Protein AF-0000000080761961 (afdb_homodimer)

Foldseek 3Di:
DLLLLLVLLLVVCVVPVQEAEEEQPDDVPRNVSNCVVCVVRYYYPHNCLLVVLQVQLVSQVVPHQYEYEDAQCSNAVVNVVSCQVSAQVVQGNYEYEHEAEACLVQQVFDVRGNFARQLSQQVHPPEWEFAAQDSLVSSQVSVCSSPDGGHYYYYAYHPDQDDQDDPVDRDHDDAQDWAWSFAAAQEEEEEEHNLQVVQVVQCVVVVDRYTYIYDRIAAPHDLLRLLVVQQRYQHYEYFYSHEQPRHRLVRSQVSQVVCVVVVSHPDGHHYHYQYQPRDGPGDGDHPVVVCVVSVRDCVPVDD/DLLLLLVLLLVVCVVPVQEAEEEQPDDVPRNVSNCVVCVVRYYYPHNCLLVVLQVQLVSQVVPHQYEYEDAQCSNAVVNVVSCQVSAQVVQGNYEYEHEAEACLVQQVFDVRGNFARQLSQQVHPFEWEFAAQDSLSSSQVSVCSSPDGGHYYYYAYHPDQDDQDDDVDRDHDDAQDWAWSFAAAQEEEEEEHNLQVVQVVQCVVVVDRYTYIYDRIAAPHDLLRLLVVQQRYQYYEYFYSHEQPRHRLVRSQVSQVVCVVVVSHPDGHHYHYQYQPRDGPGDRDHPVVVCVVSVRDCVPVDD

Solvent-accessible surface area (backbone atoms only — not comparable to full-atom values): 29754 Å² total; per-residue (Å²): 33,48,60,41,23,48,53,45,43,43,58,46,39,76,76,34,86,40,49,30,43,35,27,36,68,60,50,85,78,64,46,46,64,41,40,71,76,36,52,92,41,40,46,74,52,35,89,31,41,51,57,39,50,48,52,35,28,54,46,16,74,73,64,25,44,22,34,38,41,39,50,33,39,49,64,38,41,57,15,38,41,44,44,48,55,47,23,31,70,60,48,17,26,30,31,42,35,21,35,22,35,15,40,58,34,17,68,72,23,64,84,38,40,24,36,41,57,61,13,44,48,58,30,39,37,70,52,42,40,35,21,30,45,18,37,65,43,19,37,32,47,35,58,49,56,75,71,52,84,27,25,31,37,37,42,27,38,49,70,80,58,64,73,67,64,72,79,88,47,91,60,85,78,51,84,25,46,70,43,84,67,40,79,53,52,66,34,36,36,41,17,28,20,62,44,33,43,61,52,52,51,51,40,63,74,65,69,55,63,42,16,33,30,34,29,40,31,57,52,81,55,38,64,70,58,50,37,51,51,41,71,69,24,56,29,35,36,27,36,39,64,28,25,44,46,36,17,65,47,35,42,53,52,47,53,52,39,46,37,31,45,70,65,62,30,98,57,77,46,33,42,42,70,38,26,28,80,49,61,81,69,83,66,60,31,53,40,68,55,48,37,56,75,41,54,61,61,68,79,79,60,74,126,32,47,61,42,23,47,54,45,42,43,58,45,39,76,75,34,86,41,47,29,43,35,26,37,68,60,48,84,78,63,46,47,65,42,40,70,75,37,54,91,40,41,46,72,52,35,88,32,39,52,58,40,50,48,51,35,27,52,45,15,73,74,65,25,44,22,34,37,40,38,50,34,41,50,63,38,41,56,16,38,42,47,46,49,54,47,23,33,71,61,49,15,24,31,31,43,35,21,34,22,36,16,40,59,32,17,68,72,23,65,84,38,41,24,39,40,58,61,14,44,49,60,32,40,37,71,53,42,41,34,22,31,44,18,36,63,44,18,38,32,46,36,57,48,54,74,70,51,84,27,25,30,36,38,43,28,37,49,71,79,57,64,74,68,65,72,79,89,49,91,59,86,79,54,85,24,45,70,44,83,68,39,79,54,54,66,35,36,37,40,16,29,20,63,42,36,44,62,51,51,53,51,37,63,73,66,68,54,61,42,18,34,30,35,29,39,33,58,52,80,55,39,63,70,59,50,37,51,51,40,70,69,24,56,29,35,34,28,38,40,62,29,23,43,46,36,17,64,45,36,44,52,51,48,52,52,38,46,37,30,46,70,64,62,30,98,57,74,46,32,42,43,71,37,25,28,80,48,63,82,68,83,64,61,32,53,39,68,56,48,37,56,74,42,53,63,62,68,79,82,61,76,127

Secondary structure (DSSP, 8-state):
-HHHHHHHHHHHHHH-TTEEEEESS--TTTSHHHHHH-GGGEEE--S-HHHHHHHHHHHHHTT-EEEEEEETTTTTGGGHHHIIIIIITTT--EEEEEES-BTTTGGG-GGG-B-SHHHHHHTSTT-EEE--SSHHHHHHHHHHHHH--S-EEEEE--S-PPP-S-TTS-----TT--EEEE--SSEEEEE-GGGHHHHHHHHHHHT---EEEE-SB-SS--HHHHHHHHHH-SEEEEEEEEESTTSHHHHHHHHHHHHHHTTS-SSPPEEEEEEE-SS---S---HHHHHHHTT-SSTT---/-HHHHHHHHHHHHHH-TTEEEEESS--TTTSHHHHHH-GGGEEE--S-HHHHHHHHHHHHHTT-EEEEEEETTTTTGGGHHHIIIIIIITT--EEEEEES-BTTTGGG-GGG-B-SHHHHHHTSTT-EEE--SSHHHHHHHHHHHHH--S-EEEEE--S-PPP-S-TTS-----TT--EEEE--SSEEEEE-GGGHHHHHHHHHHHT---EEEE-SB-S---HHHHHHHHHH-SEEEEEEEEESTTSHHHHHHHHHHHHHHTTS-SS--EEEEEEE-SS---S---HHHHHHHTT-SSTT---

InterPro domains:
  IPR005475 Transketolase-like, pyrimidine-binding domain [PF02779] (1-158)
  IPR005475 Transketolase-like, pyrimidine-binding domain [SM00861] (1-163)
  IPR009014 Transketolase C-terminal/Pyruvate-ferredoxin oxidoreductase domain II [G3DSA:3.40.50.920] (176-302)
  IPR009014 Transketolase C-terminal/Pyruvate-ferredoxin oxidoreductase domain II [SSF52922] (176-301)
  IPR029061 Thiamin diphosphate-binding fold [SSF52518] (1-164)
  IPR033248 Transketolase, C-terminal domain [PF02780] (178-301)
  IPR051157 Pyruvate Dehydrogenase/Transketolase [PTHR43825] (1-298)

pLDDT: mean 94.29, std 6.5, range [47.97, 98.94]

Radius of gyration: 23.66 Å; Cα contacts (8 Å, |Δi|>4): 1478; chains: 2; bounding box: 54×65×53 Å

Organism: Bordetella avium (strain 197N) (NCBI:txid360910)

Nearest PDB structures (foldseek):
  6yak-assembly1_DDD  TM=9.322E-01  e=2.067E-31  Carboxydothermus hydrogenoformans
  6rjb-assembly1_B  TM=8.993E-01  e=8.702E-23  Homo sapiens
  6ha3-assembly1_A  TM=8.937E-01  e=6.111E-23  Homo sapiens
  4kxw-assembly1_A  TM=8.851E-01  e=1.315E-22  Homo sapiens
  3ooy-assembly1_A  TM=8.887E-01  e=3.000E-22  Homo sapiens

Structure (mmCIF, N/CA/C/O backbone):
data_AF-0000000080761961-model_v1
#
loop_
_entity.id
_entity.type
_entity.pdbx_description
1 polymer 'Transketolase C-terminal part'
#
loop_
_atom_site.group_PDB
_atom_site.id
_atom_site.type_symbol
_atom_site.label_atom_id
_atom_site.label_alt_id
_atom_site.label_comp_id
_atom_site.label_asym_id
_atom_site.label_entity_id
_atom_site.label_seq_id
_atom_site.pdbx_PDB_ins_code
_atom_site.Cartn_x
_atom_site.Cartn_y
_atom_site.Cartn_z
_atom_site.occupancy
_atom_site.B_iso_or_equiv
_atom_site.auth_seq_id
_atom_site.auth_comp_id
_atom_site.auth_asym_id
_atom_site.auth_atom_id
_atom_site.pdbx_PDB_model_num
ATOM 1 N N . MET A 1 1 ? 0.268 25.562 4.379 1 92.38 1 MET A N 1
ATOM 2 C CA . MET A 1 1 ? 0.494 24.375 5.199 1 92.38 1 MET A CA 1
ATOM 3 C C . MET A 1 1 ? 1.98 24.188 5.488 1 92.38 1 MET A C 1
ATOM 5 O O . MET A 1 1 ? 2.389 24.125 6.648 1 92.38 1 MET A O 1
ATOM 9 N N . ARG A 1 2 ? 2.725 24.234 4.422 1 91.81 2 ARG A N 1
ATOM 10 C CA . ARG A 1 2 ? 4.164 24.031 4.535 1 91.81 2 ARG A CA 1
ATOM 11 C C . ARG A 1 2 ? 4.801 25.062 5.457 1 91.81 2 ARG A C 1
ATOM 13 O O . ARG A 1 2 ? 5.457 24.703 6.438 1 91.81 2 ARG A O 1
ATOM 20 N N . ASN A 1 3 ? 4.523 26.375 5.176 1 93.19 3 ASN A N 1
ATOM 21 C CA . ASN A 1 3 ? 5.102 27.438 5.984 1 93.19 3 ASN A CA 1
ATOM 22 C C . ASN A 1 3 ? 4.66 27.344 7.441 1 93.19 3 ASN A C 1
ATOM 24 O O . ASN A 1 3 ? 5.473 27.516 8.352 1 93.19 3 ASN A O 1
ATOM 28 N N . THR A 1 4 ? 3.381 27.094 7.574 1 93.69 4 THR A N 1
ATOM 29 C CA . THR A 1 4 ? 2.848 26.984 8.93 1 93.69 4 THR A CA 1
ATOM 30 C C . THR A 1 4 ? 3.52 25.844 9.688 1 93.69 4 THR A C 1
ATOM 32 O O . THR A 1 4 ? 3.895 26.016 10.852 1 93.69 4 THR A O 1
ATOM 35 N N . PHE A 1 5 ? 3.662 24.703 9.133 1 96.25 5 PHE A N 1
ATOM 36 C CA . PHE A 1 5 ? 4.297 23.562 9.781 1 96.25 5 PHE A CA 1
ATOM 37 C C . PHE A 1 5 ? 5.727 23.891 10.188 1 96.25 5 PHE A C 1
ATOM 39 O O . PHE A 1 5 ? 6.117 23.672 11.336 1 96.25 5 PHE A O 1
ATOM 46 N N . ILE A 1 6 ? 6.496 24.453 9.281 1 95.38 6 ILE A N 1
ATOM 47 C CA . ILE A 1 6 ? 7.91 24.719 9.516 1 95.38 6 ILE A CA 1
ATOM 48 C C . ILE A 1 6 ? 8.062 25.828 10.562 1 95.38 6 ILE A C 1
ATOM 50 O O . ILE A 1 6 ? 8.906 25.734 11.461 1 95.38 6 ILE A O 1
ATOM 54 N N . ASN A 1 7 ? 7.25 26.906 10.414 1 95.38 7 ASN A N 1
ATOM 55 C CA . ASN A 1 7 ? 7.301 27.969 11.406 1 95.38 7 ASN A CA 1
ATOM 56 C C . ASN A 1 7 ? 6.961 27.453 12.805 1 95.38 7 ASN A C 1
ATOM 58 O O . ASN A 1 7 ? 7.594 27.844 13.789 1 95.38 7 ASN A O 1
ATOM 62 N N . THR A 1 8 ? 5.965 26.609 12.852 1 96.5 8 THR A N 1
ATOM 63 C CA . THR A 1 8 ? 5.605 26 14.133 1 96.5 8 THR A CA 1
ATOM 64 C C . THR A 1 8 ? 6.75 25.141 14.664 1 96.5 8 THR A C 1
ATOM 66 O O . THR A 1 8 ? 7.047 25.172 15.859 1 96.5 8 THR A O 1
ATOM 69 N N . LEU A 1 9 ? 7.375 24.391 13.82 1 97.25 9 LEU A N 1
ATOM 70 C CA . LEU A 1 9 ? 8.508 23.547 14.211 1 97.25 9 LEU A CA 1
ATOM 71 C C . LEU A 1 9 ? 9.641 24.406 14.766 1 97.25 9 LEU A C 1
ATOM 73 O O . LEU A 1 9 ? 10.305 24 15.727 1 97.25 9 LEU A O 1
ATOM 77 N N . VAL A 1 10 ? 9.883 25.594 14.164 1 96.56 10 VAL A N 1
ATOM 78 C CA . VAL A 1 10 ? 10.906 26.531 14.633 1 96.56 10 VAL A CA 1
ATOM 79 C C . VAL A 1 10 ? 10.594 26.953 16.062 1 96.56 10 VAL A C 1
ATOM 81 O O . VAL A 1 10 ? 11.477 26.938 16.922 1 96.56 10 VAL A O 1
ATOM 84 N N . ASP A 1 11 ? 9.359 27.266 16.25 1 97.38 11 ASP A N 1
ATOM 85 C CA . ASP A 1 11 ? 8.953 27.672 17.594 1 97.38 11 ASP A CA 1
ATOM 86 C C . ASP A 1 11 ? 9.133 26.531 18.594 1 97.38 11 ASP A C 1
ATOM 88 O O . ASP A 1 11 ? 9.594 26.766 19.719 1 97.38 11 ASP A O 1
ATOM 92 N N . LEU A 1 12 ? 8.758 25.406 18.203 1 97.81 12 LEU A N 1
ATOM 93 C CA . LEU A 1 12 ? 8.852 24.234 19.078 1 97.81 12 LEU A CA 1
ATOM 94 C C . LEU A 1 12 ? 10.305 23.891 19.375 1 97.81 12 LEU A C 1
ATOM 96 O O . LEU A 1 12 ? 10.633 23.422 20.469 1 97.81 12 LEU A O 1
ATOM 100 N N . ALA A 1 13 ? 11.164 24.047 18.422 1 97.12 13 ALA A N 1
ATOM 101 C CA . ALA A 1 13 ? 12.578 23.734 18.578 1 97.12 13 ALA A CA 1
ATOM 102 C C . ALA A 1 13 ? 13.219 24.609 19.641 1 97.12 13 ALA A C 1
ATOM 104 O O . ALA A 1 13 ? 14.25 24.25 20.219 1 97.12 13 ALA A O 1
ATOM 105 N N . ALA A 1 14 ? 12.641 25.766 19.891 1 96.69 14 ALA A N 1
ATOM 106 C CA . ALA A 1 14 ? 13.125 26.641 20.969 1 96.69 14 ALA A CA 1
ATOM 107 C C . ALA A 1 14 ? 12.828 26.031 22.328 1 96.69 14 ALA A C 1
ATOM 109 O O . ALA A 1 14 ? 13.547 26.281 23.297 1 96.69 14 ALA A O 1
ATOM 110 N N . GLN A 1 15 ? 11.82 25.234 22.344 1 96.25 15 GLN A N 1
ATOM 111 C CA . GLN A 1 15 ? 11.367 24.625 23.594 1 96.25 15 GLN A CA 1
ATOM 112 C C . GLN A 1 15 ? 11.852 23.188 23.719 1 96.25 15 GLN A C 1
ATOM 114 O O . GLN A 1 15 ? 11.914 22.641 24.828 1 96.25 15 GLN A O 1
ATOM 119 N N . HIS A 1 16 ? 12.133 22.578 22.672 1 96.19 16 HIS A N 1
ATOM 120 C CA . HIS A 1 16 ? 12.586 21.203 22.609 1 96.19 16 HIS A CA 1
ATOM 121 C C . HIS A 1 16 ? 14 21.109 22.047 1 96.19 16 HIS A C 1
ATOM 123 O O . HIS A 1 16 ? 14.195 21.078 20.828 1 96.19 16 HIS A O 1
ATOM 129 N N . GLU A 1 17 ? 14.945 20.859 22.828 1 96.12 17 GLU A N 1
ATOM 130 C CA . GLU A 1 17 ? 16.344 20.906 22.438 1 96.12 17 GLU A CA 1
ATOM 131 C C . GLU A 1 17 ? 16.734 19.703 21.594 1 96.12 17 GLU A C 1
ATOM 133 O O . GLU A 1 17 ? 17.797 19.688 20.969 1 96.12 17 GLU A O 1
ATOM 138 N N . ASP A 1 18 ? 15.867 18.781 21.484 1 97.44 18 ASP A N 1
ATOM 139 C CA . ASP A 1 18 ? 16.203 17.547 20.781 1 97.44 18 ASP A CA 1
ATOM 140 C C . ASP A 1 18 ? 15.719 17.609 19.328 1 97.44 18 ASP A C 1
ATOM 142 O O . ASP A 1 18 ? 16.016 16.719 18.531 1 97.44 18 ASP A O 1
ATOM 146 N N . ILE A 1 19 ? 15.023 18.609 18.922 1 98.19 19 ILE A N 1
ATOM 147 C CA . ILE A 1 19 ? 14.492 18.688 17.562 1 98.19 19 ILE A CA 1
ATOM 148 C C . ILE A 1 19 ? 15.617 19.016 16.578 1 98.19 19 ILE A C 1
ATOM 150 O O . ILE A 1 19 ? 16.344 20 16.766 1 98.19 19 ILE A O 1
ATOM 154 N N . PHE A 1 20 ? 15.828 18.188 15.609 1 97.94 20 PHE A N 1
ATOM 155 C CA . PHE A 1 20 ? 16.812 18.328 14.547 1 97.94 20 PHE A CA 1
ATOM 156 C C . PHE A 1 20 ? 16.141 18.312 13.18 1 97.94 20 PHE A C 1
ATOM 158 O O . PHE A 1 20 ? 15.219 17.531 12.938 1 97.94 20 PHE A O 1
ATOM 165 N N . LEU A 1 21 ? 16.547 19.219 12.297 1 96.75 21 LEU A N 1
ATOM 166 C CA . LEU A 1 21 ? 15.938 19.328 10.977 1 96.75 21 LEU A CA 1
ATOM 167 C C . LEU A 1 21 ? 16.969 19.078 9.883 1 96.75 21 LEU A C 1
ATOM 169 O O . LEU A 1 21 ? 18.047 19.688 9.891 1 96.75 21 LEU A O 1
ATOM 173 N N . LEU A 1 22 ? 16.703 18.109 9.008 1 94.75 22 LEU A N 1
ATOM 174 C CA . LEU A 1 22 ? 17.5 17.844 7.82 1 94.75 22 LEU A CA 1
ATOM 175 C C . LEU A 1 22 ? 16.719 18.188 6.555 1 94.75 22 LEU A C 1
ATOM 177 O O . LEU A 1 22 ? 15.508 18.031 6.504 1 94.75 22 LEU A O 1
ATOM 181 N N . CYS A 1 23 ? 17.469 18.609 5.543 1 90.5 23 CYS A N 1
ATOM 182 C CA . CYS A 1 23 ? 16.812 18.891 4.27 1 90.5 23 CYS A CA 1
ATOM 183 C C . CYS A 1 23 ? 17.625 18.328 3.107 1 90.5 23 CYS A C 1
ATOM 185 O O . CYS A 1 23 ? 18.844 18.156 3.225 1 90.5 23 CYS A O 1
ATOM 187 N N . GLY A 1 24 ? 16.953 17.953 1.983 1 84.5 24 GLY A N 1
ATOM 188 C CA . GLY A 1 24 ? 17.578 17.531 0.737 1 84.5 24 GLY A CA 1
ATOM 189 C C . GLY A 1 24 ? 17.766 18.672 -0.244 1 84.5 24 GLY A C 1
ATOM 190 O O . GLY A 1 24 ? 17.281 18.609 -1.378 1 84.5 24 GLY A O 1
ATOM 191 N N . ASP A 1 25 ? 18.5 19.594 0.137 1 74.06 25 ASP A N 1
ATOM 192 C CA . ASP A 1 25 ? 18.906 20.781 -0.632 1 74.06 25 ASP A CA 1
ATOM 193 C C . ASP A 1 25 ? 17.688 21.516 -1.182 1 74.06 25 ASP A C 1
ATOM 195 O O . ASP A 1 25 ? 17.641 21.859 -2.363 1 74.06 25 ASP A O 1
ATOM 199 N N . LEU A 1 26 ? 16.641 21.531 -0.556 1 70.81 26 LEU A N 1
ATOM 200 C CA . LEU A 1 26 ? 15.414 22.25 -0.872 1 70.81 26 LEU A CA 1
ATOM 201 C C . LEU A 1 26 ? 15.023 23.172 0.271 1 70.81 26 LEU A C 1
ATOM 203 O O . LEU A 1 26 ? 15.609 23.125 1.354 1 70.81 26 LEU A O 1
ATOM 207 N N . GLY A 1 27 ? 14.086 24.031 -0.07 1 65.12 27 GLY A N 1
ATOM 208 C CA . GLY A 1 27 ? 13.453 24.828 0.967 1 65.12 27 GLY A CA 1
ATOM 209 C C . GLY A 1 27 ? 14.102 26.188 1.171 1 65.12 27 GLY A C 1
ATOM 210 O O . GLY A 1 27 ? 14.164 26.688 2.295 1 65.12 27 GLY A O 1
ATOM 211 N N . TYR A 1 28 ? 14.531 26.594 0.039 1 67.56 28 TYR A N 1
ATOM 212 C CA . TYR A 1 28 ? 15.094 27.938 0.135 1 67.56 28 TYR A CA 1
ATOM 213 C C . TYR A 1 28 ? 14.047 28.938 0.598 1 67.56 28 TYR A C 1
ATOM 215 O O . TYR A 1 28 ? 12.891 28.891 0.152 1 67.56 28 TYR A O 1
ATOM 223 N N . SER A 1 29 ? 14.25 29.594 1.66 1 75.38 29 SER A N 1
ATOM 224 C CA . SER A 1 29 ? 13.43 30.625 2.295 1 75.38 29 SER A CA 1
ATOM 225 C C . SER A 1 29 ? 12.516 30.031 3.359 1 75.38 29 SER A C 1
ATOM 227 O O . SER A 1 29 ? 12.125 30.719 4.305 1 75.38 29 SER A O 1
ATOM 229 N N . VAL A 1 30 ? 12.164 28.75 3.209 1 84.06 30 VAL A N 1
ATOM 230 C CA . VAL A 1 30 ? 11.211 28.156 4.141 1 84.06 30 VAL A CA 1
ATOM 231 C C . VAL A 1 30 ? 11.953 27.625 5.367 1 84.06 30 VAL A C 1
ATOM 233 O O . VAL A 1 30 ? 11.484 27.781 6.496 1 84.06 30 VAL A O 1
ATOM 236 N N . LEU A 1 31 ? 13.094 27.125 5.129 1 89.69 31 LEU A N 1
ATOM 237 C CA . LEU A 1 31 ? 13.805 26.469 6.215 1 89.69 31 LEU A CA 1
ATOM 238 C C . LEU A 1 31 ? 14.836 27.391 6.84 1 89.69 31 LEU A C 1
ATOM 240 O O . LEU A 1 31 ? 15.375 27.109 7.91 1 89.69 31 LEU A O 1
ATOM 244 N N . GLU A 1 32 ? 15.07 28.562 6.258 1 89.81 32 GLU A N 1
ATOM 245 C CA . GLU A 1 32 ? 16.109 29.5 6.676 1 89.81 32 GLU A CA 1
ATOM 246 C C . GLU A 1 32 ? 15.914 29.938 8.125 1 89.81 32 GLU A C 1
ATOM 248 O O . GLU A 1 32 ? 16.875 30.016 8.891 1 89.81 32 GLU A O 1
ATOM 253 N N . PRO A 1 33 ? 14.656 30.188 8.438 1 91 33 PRO A N 1
ATOM 254 C CA . PRO A 1 33 ? 14.477 30.578 9.844 1 91 33 PRO A CA 1
ATOM 255 C C . PRO A 1 33 ? 14.977 29.516 10.812 1 91 33 PRO A C 1
ATOM 257 O O . PRO A 1 33 ? 15.586 29.844 11.836 1 91 33 PRO A O 1
ATOM 260 N N . PHE A 1 34 ? 14.727 28.297 10.547 1 94.31 34 PHE A N 1
ATOM 261 C CA . PHE A 1 34 ? 15.219 27.219 11.406 1 94.31 34 PHE A CA 1
ATOM 262 C C . PHE A 1 34 ? 16.75 27.172 11.383 1 94.31 34 PHE A C 1
ATOM 264 O O . PHE A 1 34 ? 17.375 27.109 12.438 1 94.31 34 PHE A O 1
ATOM 271 N N . ALA A 1 35 ? 17.297 27.172 10.219 1 92.88 35 ALA A N 1
ATOM 272 C CA . ALA A 1 35 ? 18.75 27.078 10.047 1 92.88 35 ALA A CA 1
ATOM 273 C C . ALA A 1 35 ? 19.453 28.219 10.766 1 92.88 35 ALA A C 1
ATOM 275 O O . ALA A 1 35 ? 20.516 28.031 11.352 1 92.88 35 ALA A O 1
ATOM 276 N N . SER A 1 36 ? 18.922 29.422 10.688 1 94 36 SER A N 1
ATOM 277 C CA . SER A 1 36 ? 19.516 30.609 11.305 1 94 36 SER A CA 1
ATOM 278 C C . SER A 1 36 ? 19.438 30.531 12.82 1 94 36 SER A C 1
ATOM 280 O O . SER A 1 36 ? 20.406 30.875 13.516 1 94 36 SER A O 1
ATOM 282 N N . ARG A 1 37 ? 18.344 30.094 13.328 1 95.12 37 ARG A N 1
ATOM 283 C CA . ARG A 1 37 ? 18.109 30.094 14.773 1 95.12 37 ARG A CA 1
ATOM 284 C C . ARG A 1 37 ? 18.812 28.922 15.445 1 95.12 37 ARG A C 1
ATOM 286 O O . ARG A 1 37 ? 19.266 29.031 16.594 1 95.12 37 ARG A O 1
ATOM 293 N N . PHE A 1 38 ? 18.844 27.844 14.75 1 96.19 38 PHE A N 1
ATOM 294 C CA . PHE A 1 38 ? 19.422 26.641 15.344 1 96.19 38 PHE A CA 1
ATOM 295 C C . PHE A 1 38 ? 20.422 25.984 14.391 1 96.19 38 PHE A C 1
ATOM 297 O O . PHE A 1 38 ? 20.266 24.828 14.008 1 96.19 38 PHE A O 1
ATOM 304 N N . PRO A 1 39 ? 21.5 26.594 14.117 1 94.38 39 PRO A N 1
ATOM 305 C CA . PRO A 1 39 ? 22.453 26.094 13.117 1 94.38 39 PRO A CA 1
ATOM 306 C C . PRO A 1 39 ? 23.078 24.75 13.508 1 94.38 39 PRO A C 1
ATOM 308 O O . PRO A 1 39 ? 23.422 23.953 12.633 1 94.38 39 PRO A O 1
ATOM 311 N N . GLU A 1 40 ? 23.172 24.453 14.773 1 95.5 40 GLU A N 1
ATOM 312 C CA . GLU A 1 40 ? 23.812 23.219 15.227 1 95.5 40 GLU A CA 1
ATOM 313 C C . GLU A 1 40 ? 22.859 22.031 15.148 1 95.5 40 GLU A C 1
ATOM 315 O O . GLU A 1 40 ? 23.281 20.875 15.289 1 95.5 40 GLU A O 1
ATOM 320 N N . ARG A 1 41 ? 21.594 22.297 14.906 1 96.62 41 ARG A N 1
ATOM 321 C CA . ARG A 1 41 ? 20.578 21.266 14.812 1 96.62 41 ARG A CA 1
ATOM 322 C C . ARG A 1 41 ? 19.938 21.234 13.43 1 96.62 41 ARG A C 1
ATOM 324 O O . ARG A 1 41 ? 18.781 20.844 13.273 1 96.62 41 ARG A O 1
ATOM 331 N N . PHE A 1 42 ? 20.656 21.781 12.438 1 94.69 42 PHE A N 1
ATOM 332 C CA . PHE A 1 42 ? 20.25 21.828 11.039 1 94.69 42 PHE A CA 1
ATOM 333 C C . PHE A 1 42 ? 21.312 21.234 10.133 1 94.69 42 PHE A C 1
ATOM 335 O O . PHE A 1 42 ? 22.516 21.484 10.32 1 94.69 42 PHE A O 1
ATOM 342 N N . LEU A 1 43 ? 20.922 20.391 9.141 1 92.19 43 LEU A N 1
ATOM 343 C CA . LEU A 1 43 ? 21.859 19.812 8.195 1 92.19 43 LEU A CA 1
ATOM 344 C C . LEU A 1 43 ? 21.266 19.734 6.797 1 92.19 43 LEU A C 1
ATOM 346 O O . LEU A 1 43 ? 20.156 19.234 6.621 1 92.19 43 LEU A O 1
ATOM 350 N N . ASN A 1 44 ? 21.906 20.281 5.844 1 89.12 44 ASN A N 1
ATOM 351 C CA . ASN A 1 44 ? 21.594 20.062 4.43 1 89.12 44 ASN A CA 1
ATOM 352 C C . ASN A 1 44 ? 22.359 18.859 3.869 1 89.12 44 ASN A C 1
ATOM 354 O O . ASN A 1 44 ? 23.578 18.922 3.701 1 89.12 44 ASN A O 1
ATOM 358 N N . ALA A 1 45 ? 21.641 17.859 3.531 1 86.5 45 ALA A N 1
ATOM 359 C CA . ALA A 1 45 ? 22.25 16.609 3.125 1 86.5 45 ALA A CA 1
ATOM 360 C C . ALA A 1 45 ? 22.5 16.578 1.619 1 86.5 45 ALA A C 1
ATOM 362 O O . ALA A 1 45 ? 22.953 15.562 1.078 1 86.5 45 ALA A O 1
ATOM 363 N N . GLY A 1 46 ? 22.188 17.703 0.93 1 81 46 GLY A N 1
ATOM 364 C CA . GLY A 1 46 ? 22.234 17.656 -0.523 1 81 46 GLY A CA 1
ATOM 365 C C . GLY A 1 46 ? 21.094 16.859 -1.132 1 81 46 GLY A C 1
ATOM 366 O O . GLY A 1 46 ? 20.25 16.328 -0.412 1 81 46 GLY A O 1
ATOM 367 N N . ILE A 1 47 ? 21.078 16.797 -2.443 1 78.56 47 ILE A N 1
ATOM 368 C CA . ILE A 1 47 ? 20.047 16.016 -3.121 1 78.56 47 ILE A CA 1
ATOM 369 C C . ILE A 1 47 ? 20.359 14.523 -2.99 1 78.56 47 ILE A C 1
ATOM 371 O O . ILE A 1 47 ? 20.688 13.867 -3.979 1 78.56 47 ILE A O 1
ATOM 375 N N . ALA A 1 48 ? 20.422 14.047 -1.79 1 82.06 48 ALA A N 1
ATOM 376 C CA . ALA A 1 48 ? 20.75 12.672 -1.417 1 82.06 48 ALA A CA 1
ATOM 377 C C . ALA A 1 48 ? 19.828 12.164 -0.322 1 82.06 48 ALA A C 1
ATOM 379 O O . ALA A 1 48 ? 20.266 11.914 0.806 1 82.06 48 ALA A O 1
ATOM 380 N N . GLU A 1 49 ? 18.688 11.977 -0.697 1 82.75 49 GLU A N 1
ATOM 381 C CA . GLU A 1 49 ? 17.641 11.68 0.282 1 82.75 49 GLU A CA 1
ATOM 382 C C . GLU A 1 49 ? 17.891 10.328 0.947 1 82.75 49 GLU A C 1
ATOM 384 O O . GLU A 1 49 ? 17.562 10.141 2.121 1 82.75 49 GLU A O 1
ATOM 389 N N . GLN A 1 50 ? 18.438 9.406 0.194 1 86.62 50 GLN A N 1
ATOM 390 C CA . GLN A 1 50 ? 18.781 8.133 0.819 1 86.62 50 GLN A CA 1
ATOM 391 C C . GLN A 1 50 ? 19.766 8.328 1.965 1 86.62 50 GLN A C 1
ATOM 393 O O . GLN A 1 50 ? 19.562 7.816 3.066 1 86.62 50 GLN A O 1
ATOM 398 N N . ASN A 1 51 ? 20.734 9.078 1.641 1 87.44 51 ASN A N 1
ATOM 399 C CA . ASN A 1 51 ? 21.703 9.414 2.678 1 87.44 51 ASN A CA 1
ATOM 400 C C . ASN A 1 51 ? 21.062 10.219 3.805 1 87.44 51 ASN A C 1
ATOM 402 O O . ASN A 1 51 ? 21.328 9.977 4.98 1 87.44 51 ASN A O 1
ATOM 406 N N . MET A 1 52 ? 20.219 11.156 3.498 1 91.44 52 MET A N 1
ATOM 407 C CA . MET A 1 52 ? 19.516 11.992 4.465 1 91.44 52 MET A CA 1
ATOM 408 C C . MET A 1 52 ? 18.75 11.133 5.461 1 91.44 52 MET A C 1
ATOM 410 O O . MET A 1 52 ? 18.797 11.367 6.668 1 91.44 52 MET A O 1
ATOM 414 N N . THR A 1 53 ? 18.109 10.164 4.965 1 93.06 53 THR A N 1
ATOM 415 C CA . THR A 1 53 ? 17.297 9.289 5.809 1 93.06 53 THR A CA 1
ATOM 416 C C . THR A 1 53 ? 18.172 8.477 6.746 1 93.06 53 THR A C 1
ATOM 418 O O . THR A 1 53 ? 17.859 8.328 7.93 1 93.06 53 THR A O 1
ATOM 421 N N . THR A 1 54 ? 19.25 7.988 6.238 1 93 54 THR A N 1
ATOM 422 C CA . THR A 1 54 ? 20.156 7.203 7.059 1 93 54 THR A CA 1
ATOM 423 C C . THR A 1 54 ? 20.797 8.078 8.141 1 93 54 THR A C 1
ATOM 425 O O . THR A 1 54 ? 20.938 7.652 9.289 1 93 54 THR A O 1
ATOM 428 N N . VAL A 1 55 ? 21.219 9.258 7.754 1 94.38 55 VAL A N 1
ATOM 429 C CA . VAL A 1 55 ? 21.781 10.203 8.719 1 94.38 55 VAL A CA 1
ATOM 430 C C . VAL A 1 55 ? 20.734 10.523 9.789 1 94.38 55 VAL A C 1
ATOM 432 O O . VAL A 1 55 ? 21.047 10.57 10.977 1 94.38 55 VAL A O 1
ATOM 435 N N . ALA A 1 56 ? 19.516 10.734 9.398 1 96.62 56 ALA A N 1
ATOM 436 C CA . ALA A 1 56 ? 18.422 11.023 10.32 1 96.62 56 ALA A CA 1
ATOM 437 C C . ALA A 1 56 ? 18.25 9.906 11.344 1 96.62 56 ALA A C 1
ATOM 439 O O . ALA A 1 56 ? 18.078 10.164 12.539 1 96.62 56 ALA A O 1
ATOM 440 N N . ALA A 1 57 ? 18.281 8.68 10.898 1 96.19 57 ALA A N 1
ATOM 441 C CA . ALA A 1 57 ? 18.156 7.535 11.797 1 96.19 57 ALA A CA 1
ATOM 442 C C . ALA A 1 57 ? 19.297 7.508 12.805 1 96.19 57 ALA A C 1
ATOM 444 O O . ALA A 1 57 ? 19.094 7.176 13.977 1 96.19 57 ALA A O 1
ATOM 445 N N . GLY A 1 58 ? 20.484 7.812 12.297 1 95.94 58 GLY A N 1
ATOM 446 C CA . GLY A 1 58 ? 21.625 7.898 13.203 1 95.94 58 GLY A CA 1
ATOM 447 C C . GLY A 1 58 ? 21.453 8.945 14.289 1 95.94 58 GLY A C 1
ATOM 448 O O . GLY A 1 58 ? 21.719 8.688 15.461 1 95.94 58 GLY A O 1
ATOM 449 N N . LEU A 1 59 ? 21.031 10.125 13.898 1 97.06 59 LEU A N 1
ATOM 450 C CA . LEU A 1 59 ? 20.781 11.203 14.852 1 97.06 59 LEU A CA 1
ATOM 451 C C . LEU A 1 59 ? 19.703 10.812 15.852 1 97.06 59 LEU A C 1
ATOM 453 O O . LEU A 1 59 ? 19.812 11.125 17.047 1 97.06 59 LEU A O 1
ATOM 457 N N . ALA A 1 60 ? 18.688 10.156 15.391 1 97.5 60 ALA A N 1
ATOM 458 C CA . ALA A 1 60 ? 17.625 9.695 16.281 1 97.5 60 ALA A CA 1
ATOM 459 C C . ALA A 1 60 ? 18.172 8.75 17.344 1 97.5 60 ALA A C 1
ATOM 461 O O . ALA A 1 60 ? 17.734 8.789 18.5 1 97.5 60 ALA A O 1
ATOM 462 N N . ARG A 1 61 ? 19.109 7.902 16.984 1 96.25 61 ARG A N 1
ATOM 463 C CA . ARG A 1 61 ? 19.703 6.969 17.922 1 96.25 61 ARG A CA 1
ATOM 464 C C . ARG A 1 61 ? 20.484 7.711 19.016 1 96.25 61 ARG A C 1
ATOM 466 O O . ARG A 1 61 ? 20.672 7.188 20.109 1 96.25 61 ARG A O 1
ATOM 473 N N . GLU A 1 62 ? 20.859 8.898 18.703 1 96.75 62 GLU A N 1
ATOM 474 C CA . GLU A 1 62 ? 21.578 9.727 19.656 1 96.75 62 GLU A CA 1
ATOM 475 C C . GLU A 1 62 ? 20.625 10.531 20.531 1 96.75 62 GLU A C 1
ATOM 477 O O . GLU A 1 62 ? 21.062 11.359 21.328 1 96.75 62 GLU A O 1
ATOM 482 N N . GLY A 1 63 ? 19.297 10.352 20.281 1 97.06 63 GLY A N 1
ATOM 483 C CA . GLY A 1 63 ? 18.344 10.93 21.203 1 97.06 63 GLY A CA 1
ATOM 484 C C . GLY A 1 63 ? 17.562 12.086 20.594 1 97.06 63 GLY A C 1
ATOM 485 O O . GLY A 1 63 ? 16.688 12.656 21.25 1 97.06 63 GLY A O 1
ATOM 486 N N . TYR A 1 64 ? 17.828 12.391 19.359 1 98.06 64 TYR A N 1
ATOM 487 C CA . TYR A 1 64 ? 17.156 13.523 18.734 1 98.06 64 TYR A CA 1
ATOM 488 C C . TYR A 1 64 ? 15.789 13.117 18.188 1 98.06 64 TYR A C 1
ATOM 490 O O . TYR A 1 64 ? 15.57 11.945 17.859 1 98.06 64 TYR A O 1
ATOM 498 N N . ASN A 1 65 ? 14.867 14.047 18.188 1 98.56 65 ASN A N 1
ATOM 499 C CA . ASN A 1 65 ? 13.656 14.016 17.375 1 98.56 65 ASN A CA 1
ATOM 500 C C . ASN A 1 65 ? 13.883 14.641 15.992 1 98.56 65 ASN A C 1
ATOM 502 O O . ASN A 1 65 ? 13.883 15.867 15.859 1 98.56 65 ASN A O 1
ATOM 506 N N . VAL A 1 66 ? 14.078 13.828 15 1 98.62 66 VAL A N 1
ATOM 507 C CA . VAL A 1 66 ? 14.648 14.305 13.742 1 98.62 66 VAL A CA 1
ATOM 508 C C . VAL A 1 66 ? 13.539 14.477 12.703 1 98.62 66 VAL A C 1
ATOM 510 O O . VAL A 1 66 ? 12.695 13.594 12.531 1 98.62 66 VAL A O 1
ATOM 513 N N . PHE A 1 67 ? 13.547 15.609 12.109 1 98.12 67 PHE A N 1
ATOM 514 C CA . PHE A 1 67 ? 12.656 15.906 10.992 1 98.12 67 PHE A CA 1
ATOM 515 C C . PHE A 1 67 ? 13.445 16 9.688 1 98.12 67 PHE A C 1
ATOM 517 O O . PHE A 1 67 ? 14.484 16.672 9.633 1 98.12 67 PHE A O 1
ATOM 524 N N . THR A 1 68 ? 13.016 15.258 8.68 1 96.62 68 THR A N 1
ATOM 525 C CA . THR A 1 68 ? 13.562 15.398 7.34 1 96.62 68 THR A CA 1
ATOM 526 C C . THR A 1 68 ? 12.57 16.109 6.426 1 96.62 68 THR A C 1
ATOM 528 O O . THR A 1 68 ? 11.359 15.914 6.539 1 96.62 68 THR A O 1
ATOM 531 N N . TYR A 1 69 ? 13.102 16.922 5.566 1 94.56 69 TYR A N 1
ATOM 532 C CA . TYR A 1 69 ? 12.242 17.734 4.703 1 94.56 69 TYR A CA 1
ATOM 533 C C . TYR A 1 69 ? 12.672 17.609 3.246 1 94.56 69 TYR A C 1
ATOM 535 O O . TYR A 1 69 ? 13.836 17.844 2.916 1 94.56 69 TYR A O 1
ATOM 543 N N . SER A 1 70 ? 11.773 17.25 2.377 1 93.69 70 SER A N 1
ATOM 544 C CA . SER A 1 70 ? 11.977 17.203 0.934 1 93.69 70 SER A CA 1
ATOM 545 C C . SER A 1 70 ? 10.648 17.188 0.187 1 93.69 70 SER A C 1
ATOM 547 O O . SER A 1 70 ? 9.602 17.516 0.762 1 93.69 70 SER A O 1
ATOM 549 N N . ILE A 1 71 ? 10.688 16.984 -1.132 1 88.81 71 ILE A N 1
ATOM 550 C CA . ILE A 1 71 ? 9.5 16.922 -1.972 1 88.81 71 ILE A CA 1
ATOM 551 C C . ILE A 1 71 ? 9.008 15.484 -2.084 1 88.81 71 ILE A C 1
ATOM 553 O O . ILE A 1 71 ? 9.82 14.555 -2.205 1 88.81 71 ILE A O 1
ATOM 557 N N . GLY A 1 72 ? 7.848 15.242 -1.816 1 82.06 72 GLY A N 1
ATOM 558 C CA . GLY A 1 72 ? 7.145 14.016 -1.485 1 82.06 72 GLY A CA 1
ATOM 559 C C . GLY A 1 72 ? 7.734 12.789 -2.15 1 82.06 72 GLY A C 1
ATOM 560 O O . GLY A 1 72 ? 7.941 11.758 -1.501 1 82.06 72 GLY A O 1
ATOM 561 N N . ASN A 1 73 ? 8.062 12.641 -3.469 1 83.25 73 ASN A N 1
ATOM 562 C CA . ASN A 1 73 ? 8.555 11.359 -3.967 1 83.25 73 ASN A CA 1
ATOM 563 C C . ASN A 1 73 ? 10.016 11.133 -3.586 1 83.25 73 ASN A C 1
ATOM 565 O O . ASN A 1 73 ? 10.453 9.992 -3.443 1 83.25 73 ASN A O 1
ATOM 569 N N . PHE A 1 74 ? 10.625 12.148 -3.273 1 87.12 74 PHE A N 1
ATOM 570 C CA . PHE A 1 74 ? 12.062 12.016 -3.109 1 87.12 74 PHE A CA 1
ATOM 571 C C . PHE A 1 74 ? 12.406 11.422 -1.746 1 87.12 74 PHE A C 1
ATOM 573 O O . PHE A 1 74 ? 13.258 10.539 -1.641 1 87.12 74 PHE A O 1
ATOM 580 N N . PRO A 1 75 ? 11.703 11.883 -0.766 1 89.12 75 PRO A N 1
ATOM 581 C CA . PRO A 1 75 ? 12.008 11.289 0.539 1 89.12 75 PRO A CA 1
ATOM 582 C C . PRO A 1 75 ? 11.203 10.023 0.818 1 89.12 75 PRO A C 1
ATOM 584 O O . PRO A 1 75 ? 11.336 9.422 1.888 1 89.12 75 PRO A O 1
ATOM 587 N N . THR A 1 76 ? 10.367 9.562 -0.075 1 91.69 76 THR A N 1
ATOM 588 C CA . THR A 1 76 ? 9.562 8.367 0.123 1 91.69 76 THR A CA 1
ATOM 589 C C . THR A 1 76 ? 9.969 7.27 -0.854 1 91.69 76 THR A C 1
ATOM 591 O O . THR A 1 76 ? 10.789 6.41 -0.522 1 91.69 76 THR A O 1
ATOM 594 N N . LEU A 1 77 ? 9.656 7.469 -2.154 1 88.38 77 LEU A N 1
ATOM 595 C CA . LEU A 1 77 ? 9.906 6.465 -3.184 1 88.38 77 LEU A CA 1
ATOM 596 C C . LEU A 1 77 ? 11.391 6.117 -3.246 1 88.38 77 LEU A C 1
ATOM 598 O O . LEU A 1 77 ? 11.758 4.941 -3.312 1 88.38 77 LEU A O 1
ATOM 602 N N . ARG A 1 78 ? 12.211 7.059 -3.137 1 87.38 78 ARG A N 1
ATOM 603 C CA . ARG A 1 78 ? 13.648 6.871 -3.303 1 87.38 78 ARG A CA 1
ATOM 604 C C . ARG A 1 78 ? 14.266 6.219 -2.068 1 87.38 78 ARG A C 1
ATOM 606 O O . ARG A 1 78 ? 15.312 5.574 -2.156 1 87.38 78 ARG A O 1
ATOM 613 N N . CYS A 1 79 ? 13.555 6.375 -0.957 1 91.94 79 CYS A N 1
ATOM 614 C CA . CYS A 1 79 ? 14.188 6.039 0.314 1 91.94 79 CYS A CA 1
ATOM 615 C C . CYS A 1 79 ? 13.469 4.879 0.991 1 91.94 79 CYS A C 1
ATOM 617 O O . CYS A 1 79 ? 13.609 4.676 2.199 1 91.94 79 CYS A O 1
ATOM 619 N N . MET A 1 80 ? 12.734 4.125 0.281 1 92.69 80 MET A N 1
ATOM 620 C CA . MET A 1 80 ? 11.867 3.131 0.903 1 92.69 80 MET A CA 1
ATOM 621 C C . MET A 1 80 ? 12.68 2.113 1.696 1 92.69 80 MET A C 1
ATOM 623 O O . MET A 1 80 ? 12.281 1.711 2.791 1 92.69 80 MET A O 1
ATOM 627 N N . GLU A 1 81 ? 13.797 1.706 1.146 1 91.5 81 GLU A N 1
ATOM 628 C CA . GLU A 1 81 ? 14.648 0.753 1.849 1 91.5 81 GLU A CA 1
ATOM 629 C C . GLU A 1 81 ? 15.141 1.326 3.174 1 91.5 81 GLU A C 1
ATOM 631 O O . GLU A 1 81 ? 15.047 0.672 4.215 1 91.5 81 GLU A O 1
ATOM 636 N N . GLN A 1 82 ? 15.641 2.551 3.158 1 93.25 82 GLN A N 1
ATOM 637 C CA . GLN A 1 82 ? 16.141 3.209 4.363 1 93.25 82 GLN A CA 1
ATOM 638 C C . GLN A 1 82 ? 15.008 3.439 5.367 1 93.25 82 GLN A C 1
ATOM 640 O O . GLN A 1 82 ? 15.211 3.293 6.574 1 93.25 82 GLN A O 1
ATOM 645 N N . ILE A 1 83 ? 13.844 3.803 4.879 1 95.62 83 ILE A N 1
ATOM 646 C CA . ILE A 1 83 ? 12.703 4.039 5.758 1 95.62 83 ILE A CA 1
ATOM 647 C C . ILE A 1 83 ? 12.312 2.742 6.461 1 95.62 83 ILE A C 1
ATOM 649 O O . ILE A 1 83 ? 12.078 2.73 7.672 1 95.62 83 ILE A O 1
ATOM 653 N N . ARG A 1 84 ? 12.25 1.673 5.742 1 94.81 84 ARG A N 1
ATOM 654 C CA . ARG A 1 84 ? 11.844 0.395 6.312 1 94.81 84 ARG A CA 1
ATOM 655 C C . ARG A 1 84 ? 12.844 -0.086 7.359 1 94.81 84 ARG A C 1
ATOM 657 O O . ARG A 1 84 ? 12.461 -0.435 8.477 1 94.81 84 ARG A O 1
ATOM 664 N N . TYR A 1 85 ? 14.117 -0.068 6.992 1 93.56 85 TYR A N 1
ATOM 665 C CA . TYR A 1 85 ? 15.117 -0.711 7.832 1 93.56 85 TYR A CA 1
ATOM 666 C C . TYR A 1 85 ? 15.625 0.244 8.906 1 93.56 85 TYR A C 1
ATOM 668 O O . TYR A 1 85 ? 15.68 -0.111 10.086 1 93.56 85 TYR A O 1
ATOM 676 N N . ASP A 1 86 ? 15.984 1.417 8.469 1 94.94 86 ASP A N 1
ATOM 677 C CA . ASP A 1 86 ? 16.672 2.324 9.391 1 94.94 86 ASP A CA 1
ATOM 678 C C . ASP A 1 86 ? 15.664 3.051 10.281 1 94.94 86 ASP A C 1
ATOM 680 O O . ASP A 1 86 ? 15.938 3.297 11.461 1 94.94 86 ASP A O 1
ATOM 684 N N . VAL A 1 87 ? 14.531 3.312 9.781 1 97.06 87 VAL A N 1
ATOM 685 C CA . VAL A 1 87 ? 13.594 4.145 10.539 1 97.06 87 VAL A CA 1
ATOM 686 C C . VAL A 1 87 ? 12.562 3.258 11.234 1 97.06 87 VAL A C 1
ATOM 688 O O . VAL A 1 87 ? 12.523 3.188 12.461 1 97.06 87 VAL A O 1
ATOM 691 N N . CYS A 1 88 ? 11.852 2.482 10.5 1 97.19 88 CYS A N 1
ATOM 692 C CA . CYS A 1 88 ? 10.719 1.75 11.055 1 97.19 88 CYS A CA 1
ATOM 693 C C . CYS A 1 88 ? 11.195 0.564 11.891 1 97.19 88 CYS A C 1
ATOM 695 O O . CYS A 1 88 ? 10.766 0.389 13.031 1 97.19 88 CYS A O 1
ATOM 697 N N . TYR A 1 89 ? 12.031 -0.236 11.289 1 94.81 89 TYR A N 1
ATOM 698 C CA . TYR A 1 89 ? 12.477 -1.434 12 1 94.81 89 TYR A CA 1
ATOM 699 C C . TYR A 1 89 ? 13.125 -1.071 13.328 1 94.81 89 TYR A C 1
ATOM 701 O O . TYR A 1 89 ? 12.938 -1.763 14.328 1 94.81 89 TYR A O 1
ATOM 709 N N . HIS A 1 90 ? 13.812 0.053 13.367 1 95.81 90 HIS A N 1
ATOM 710 C CA . HIS A 1 90 ? 14.516 0.474 14.57 1 95.81 90 HIS A CA 1
ATOM 711 C C . HIS A 1 90 ? 13.648 1.407 15.414 1 95.81 90 HIS A C 1
ATOM 713 O O . HIS A 1 90 ? 14.102 1.934 16.438 1 95.81 90 HIS A O 1
ATOM 719 N N . GLU A 1 91 ? 12.477 1.669 14.961 1 97 91 GLU A N 1
ATOM 720 C CA . GLU A 1 91 ? 11.562 2.584 15.641 1 97 91 GLU A CA 1
ATOM 721 C C . GLU A 1 91 ? 12.234 3.928 15.914 1 97 91 GLU A C 1
ATOM 723 O O . GLU A 1 91 ? 12.133 4.465 17.016 1 97 91 GLU A O 1
ATOM 728 N N . ALA A 1 92 ? 13 4.34 14.898 1 98 92 ALA A N 1
ATOM 729 C CA . ALA A 1 92 ? 13.75 5.582 15.047 1 98 92 ALA A CA 1
ATOM 730 C C . ALA A 1 92 ? 12.812 6.785 15.133 1 98 92 ALA A C 1
ATOM 732 O O . ALA A 1 92 ? 11.797 6.836 14.445 1 98 92 ALA A O 1
ATOM 733 N N . ASN A 1 93 ? 13.195 7.711 16 1 98.5 93 ASN A N 1
ATOM 734 C CA . ASN A 1 93 ? 12.438 8.945 16.188 1 98.5 93 ASN A CA 1
ATOM 735 C C . ASN A 1 93 ? 12.664 9.914 15.023 1 98.5 93 ASN A C 1
ATOM 737 O O . ASN A 1 93 ? 13.211 11 15.227 1 98.5 93 ASN A O 1
ATOM 741 N N . VAL A 1 94 ? 12.219 9.555 13.828 1 98.69 94 VAL A N 1
ATOM 742 C CA . VAL A 1 94 ? 12.406 10.305 12.594 1 98.69 94 VAL A CA 1
ATOM 743 C C . VAL A 1 94 ? 11.047 10.617 11.977 1 98.69 94 VAL A C 1
ATOM 745 O O . VAL A 1 94 ? 10.203 9.734 11.812 1 98.69 94 VAL A O 1
ATOM 748 N N . LYS A 1 95 ? 10.797 11.883 11.703 1 98.69 95 LYS A N 1
ATOM 749 C CA . LYS A 1 95 ? 9.617 12.352 10.992 1 98.69 95 LYS A CA 1
ATOM 750 C C . LYS A 1 95 ? 9.961 12.789 9.57 1 98.69 95 LYS A C 1
ATOM 752 O O . LYS A 1 95 ? 10.75 13.719 9.375 1 98.69 95 LYS A O 1
ATOM 757 N N . ILE A 1 96 ? 9.391 12.062 8.625 1 98.12 96 ILE A N 1
ATOM 758 C CA . ILE A 1 96 ? 9.586 12.406 7.223 1 98.12 96 ILE A CA 1
ATOM 759 C C . ILE A 1 96 ? 8.539 13.43 6.789 1 98.12 96 ILE A C 1
ATOM 761 O O . ILE A 1 96 ? 7.359 13.109 6.66 1 98.12 96 ILE A O 1
ATOM 765 N N . VAL A 1 97 ? 8.984 14.617 6.582 1 97.19 97 VAL A N 1
ATOM 766 C CA . VAL A 1 97 ? 8.094 15.688 6.145 1 97.19 97 VAL A CA 1
ATOM 767 C C . VAL A 1 97 ? 8.219 15.875 4.633 1 97.19 97 VAL A C 1
ATOM 769 O O . VAL A 1 97 ? 9.289 16.234 4.133 1 97.19 97 VAL A O 1
ATOM 772 N N . ALA A 1 98 ? 7.152 15.633 3.959 1 96 98 ALA A N 1
ATOM 773 C CA . ALA A 1 98 ? 7.129 15.766 2.504 1 96 98 ALA A CA 1
ATOM 774 C C . ALA A 1 98 ? 6.152 16.844 2.064 1 96 98 ALA A C 1
ATOM 776 O O . ALA A 1 98 ? 4.988 16.844 2.473 1 96 98 ALA A O 1
ATOM 777 N N . VAL A 1 99 ? 6.633 17.766 1.242 1 94.44 99 VAL A N 1
ATOM 778 C CA . VAL A 1 99 ? 5.777 18.781 0.645 1 94.44 99 VAL A CA 1
ATOM 779 C C . VAL A 1 99 ? 5.438 18.391 -0.792 1 94.44 99 VAL A C 1
ATOM 781 O O . VAL A 1 99 ? 6.188 17.656 -1.437 1 94.44 99 VAL A O 1
ATOM 784 N N . GLY A 1 100 ? 4.324 18.859 -1.277 1 95.44 100 GLY A N 1
ATOM 785 C CA . GLY A 1 100 ? 3.914 18.562 -2.639 1 95.44 100 GLY A CA 1
ATOM 786 C C . GLY A 1 100 ? 3.014 17.344 -2.729 1 95.44 100 GLY A C 1
ATOM 787 O O . GLY A 1 100 ? 3.154 16.531 -3.643 1 95.44 100 GLY A O 1
ATOM 788 N N . ALA A 1 101 ? 2.141 17.203 -1.828 1 96.38 101 ALA A N 1
ATOM 789 C CA . ALA A 1 101 ? 1.226 16.062 -1.778 1 96.38 101 ALA A CA 1
ATOM 790 C C . ALA A 1 101 ? 0.356 16 -3.031 1 96.38 101 ALA A C 1
ATOM 792 O O . ALA A 1 101 ? -0.107 17.031 -3.523 1 96.38 101 ALA A O 1
ATOM 793 N N . GLY A 1 102 ? 0.106 14.734 -3.484 1 97 102 GLY A N 1
ATOM 794 C CA . GLY A 1 102 ? -0.75 14.539 -4.645 1 97 102 GLY A CA 1
ATOM 795 C C . GLY A 1 102 ? -0.279 15.305 -5.867 1 97 102 GLY A C 1
ATOM 796 O O . GLY A 1 102 ? 0.859 15.141 -6.309 1 97 102 GLY A O 1
ATOM 797 N N . TYR A 1 103 ? -1.116 16.219 -6.324 1 96.69 103 TYR A N 1
ATOM 798 C CA . TYR A 1 103 ? -0.827 16.984 -7.535 1 96.69 103 TYR A CA 1
ATOM 799 C C . TYR A 1 103 ? -0.44 18.406 -7.203 1 96.69 103 TYR A C 1
ATOM 801 O O . TYR A 1 103 ? -0.54 19.297 -8.047 1 96.69 103 TYR A O 1
ATOM 809 N N . ALA A 1 104 ? -0.025 18.656 -5.965 1 95 104 ALA A N 1
ATOM 810 C CA . ALA A 1 104 ? 0.333 20.016 -5.547 1 95 104 ALA A CA 1
ATOM 811 C C . ALA A 1 104 ? 1.384 20.609 -6.477 1 95 104 ALA A C 1
ATOM 813 O O . ALA A 1 104 ? 1.391 21.828 -6.715 1 95 104 ALA A O 1
ATOM 814 N N . TYR A 1 105 ? 2.27 19.766 -6.977 1 92.88 105 TYR A N 1
ATOM 815 C CA . TYR A 1 105 ? 3.281 20.172 -7.941 1 92.88 105 TYR A CA 1
ATOM 816 C C . TYR A 1 105 ? 2.934 19.688 -9.344 1 92.88 105 TYR A C 1
ATOM 818 O O . TYR A 1 105 ? 3.814 19.266 -10.094 1 92.88 105 TYR A O 1
ATOM 826 N N . GLY A 1 106 ? 1.711 19.797 -9.703 1 91.75 106 GLY A N 1
ATOM 827 C CA . GLY A 1 106 ? 1.152 19.328 -10.961 1 91.75 106 GLY A CA 1
ATOM 828 C C . GLY A 1 106 ? 1.896 19.844 -12.18 1 91.75 106 GLY A C 1
ATOM 829 O O . GLY A 1 106 ? 2.223 19.062 -13.086 1 91.75 106 GLY A O 1
ATOM 830 N N . PRO A 1 107 ? 2.203 21.125 -12.219 1 90.5 107 PRO A N 1
ATOM 831 C CA . PRO A 1 107 ? 2.881 21.688 -13.391 1 90.5 107 PRO A CA 1
ATOM 832 C C . PRO A 1 107 ? 4.262 21.078 -13.625 1 90.5 107 PRO A C 1
ATOM 834 O O . PRO A 1 107 ? 4.773 21.125 -14.742 1 90.5 107 PRO A O 1
ATOM 837 N N . GLN A 1 108 ? 4.855 20.484 -12.531 1 88.31 108 GLN A N 1
ATOM 838 C CA . GLN A 1 108 ? 6.191 19.906 -12.641 1 88.31 108 GLN A CA 1
ATOM 839 C C . GLN A 1 108 ? 6.129 18.5 -13.203 1 88.31 108 GLN A C 1
ATOM 841 O O . GLN A 1 108 ? 7.168 17.891 -13.477 1 88.31 108 GLN A O 1
ATOM 846 N N . GLY A 1 109 ? 4.93 17.938 -13.375 1 87.81 109 GLY A N 1
ATOM 847 C CA . GLY A 1 109 ? 4.758 16.656 -14.062 1 87.81 109 GLY A CA 1
ATOM 848 C C . GLY A 1 109 ? 4.805 15.469 -13.133 1 87.81 109 GLY A C 1
ATOM 849 O O . GLY A 1 109 ? 4.863 15.625 -11.914 1 87.81 109 GLY A O 1
ATOM 850 N N . VAL A 1 110 ? 4.895 14.312 -13.742 1 87.19 110 VAL A N 1
ATOM 851 C CA . VAL A 1 110 ? 4.66 13.039 -13.07 1 87.19 110 VAL A CA 1
ATOM 852 C C . VAL A 1 110 ? 5.77 12.773 -12.055 1 87.19 110 VAL A C 1
ATOM 854 O O . VAL A 1 110 ? 5.523 12.188 -11 1 87.19 110 VAL A O 1
ATOM 857 N N . SER A 1 111 ? 6.938 13.258 -12.328 1 84.62 111 SER A N 1
ATOM 858 C CA . SER A 1 111 ? 8.039 13.062 -11.391 1 84.62 111 SER A CA 1
ATOM 859 C C . SER A 1 111 ? 7.742 13.695 -10.039 1 84.62 111 SER A C 1
ATOM 861 O O . SER A 1 111 ? 8.273 13.266 -9.016 1 84.62 111 SER A O 1
ATOM 863 N N . HIS A 1 112 ? 6.852 14.664 -10.031 1 89.81 112 HIS A N 1
ATOM 864 C CA . HIS A 1 112 ? 6.566 15.383 -8.797 1 89.81 112 HIS A CA 1
ATOM 865 C C . HIS A 1 112 ? 5.188 15.023 -8.258 1 89.81 112 HIS A C 1
ATOM 867 O O . HIS A 1 112 ? 4.789 15.508 -7.195 1 89.81 112 HIS A O 1
ATOM 873 N N . HIS A 1 113 ? 4.465 14.234 -9.031 1 93.56 113 HIS A N 1
ATOM 874 C CA . HIS A 1 113 ? 3.191 13.758 -8.508 1 93.56 113 HIS A CA 1
ATOM 875 C C . HIS A 1 113 ? 3.404 12.758 -7.375 1 93.56 113 HIS A C 1
ATOM 877 O O . HIS A 1 113 ? 4.059 11.734 -7.566 1 93.56 113 HIS A O 1
ATOM 883 N N . THR A 1 114 ? 2.961 13.094 -6.199 1 95.5 114 THR A N 1
ATOM 884 C CA . THR A 1 114 ? 3.068 12.219 -5.035 1 95.5 114 THR A CA 1
ATOM 885 C C . THR A 1 114 ? 1.75 11.492 -4.777 1 95.5 114 THR A C 1
ATOM 887 O O . THR A 1 114 ? 0.953 11.922 -3.941 1 95.5 114 THR A O 1
ATOM 890 N N . THR A 1 115 ? 1.53 10.383 -5.48 1 97.25 115 THR A N 1
ATOM 891 C CA . THR A 1 115 ? 0.195 9.797 -5.508 1 97.25 115 THR A CA 1
ATOM 892 C C . THR A 1 115 ? 0.229 8.352 -5.027 1 97.25 115 THR A C 1
ATOM 894 O O . THR A 1 115 ? -0.766 7.629 -5.137 1 97.25 115 THR A O 1
ATOM 897 N N . GLU A 1 116 ? 1.358 7.828 -4.484 1 97.5 116 GLU A N 1
ATOM 898 C CA . GLU A 1 116 ? 1.431 6.445 -4.02 1 97.5 116 GLU A CA 1
ATOM 899 C C . GLU A 1 116 ? 1.939 6.375 -2.582 1 97.5 116 GLU A C 1
ATOM 901 O O . GLU A 1 116 ? 1.94 5.305 -1.97 1 97.5 116 GLU A O 1
ATOM 906 N N . ASP A 1 117 ? 2.279 7.484 -2.018 1 97.44 117 ASP A N 1
ATOM 907 C CA . ASP A 1 117 ? 3.035 7.582 -0.771 1 97.44 117 ASP A CA 1
ATOM 908 C C . ASP A 1 117 ? 2.221 7.055 0.407 1 97.44 117 ASP A C 1
ATOM 910 O O . ASP A 1 117 ? 2.754 6.363 1.278 1 97.44 117 ASP A O 1
ATOM 914 N N . LEU A 1 118 ? 0.932 7.359 0.465 1 98.44 118 LEU A N 1
ATOM 915 C CA . LEU A 1 118 ? 0.122 6.891 1.585 1 98.44 118 LEU A CA 1
ATOM 916 C C . LEU A 1 118 ? 0.087 5.367 1.632 1 98.44 118 LEU A C 1
ATOM 918 O O . LEU A 1 118 ? 0.287 4.77 2.691 1 98.44 118 LEU A O 1
ATOM 922 N N . ALA A 1 119 ? -0.171 4.754 0.477 1 98.44 119 ALA A N 1
ATOM 923 C CA . ALA A 1 119 ? -0.232 3.297 0.406 1 98.44 119 ALA A CA 1
ATOM 924 C C . ALA A 1 119 ? 1.088 2.672 0.847 1 98.44 119 ALA A C 1
ATOM 926 O O . ALA A 1 119 ? 1.099 1.707 1.615 1 98.44 119 ALA A O 1
ATOM 927 N N . MET A 1 120 ? 2.164 3.209 0.396 1 97.56 120 MET A N 1
ATOM 928 C CA . MET A 1 120 ? 3.484 2.654 0.681 1 97.56 120 MET A CA 1
ATOM 929 C C . MET A 1 120 ? 3.84 2.826 2.154 1 97.56 120 MET A C 1
ATOM 931 O O . MET A 1 120 ? 4.316 1.887 2.795 1 97.56 120 MET A O 1
ATOM 935 N N . MET A 1 121 ? 3.582 4.004 2.689 1 98.06 121 MET A N 1
ATOM 936 C CA . MET A 1 121 ? 3.896 4.27 4.09 1 98.06 121 MET A CA 1
ATOM 937 C C . MET A 1 121 ? 3.027 3.422 5.012 1 98.06 121 MET A C 1
ATOM 939 O O . MET A 1 121 ? 3.486 2.969 6.062 1 98.06 121 MET A O 1
ATOM 943 N N . ARG A 1 122 ? 1.79 3.16 4.629 1 98.25 122 ARG A N 1
ATOM 944 C CA . ARG A 1 122 ? 0.867 2.365 5.43 1 98.25 122 ARG A CA 1
ATOM 945 C C . ARG A 1 122 ? 1.354 0.926 5.562 1 98.25 122 ARG A C 1
ATOM 947 O O . ARG A 1 122 ? 1.028 0.24 6.531 1 98.25 122 ARG A O 1
ATOM 954 N N . ALA A 1 123 ? 2.059 0.47 4.566 1 97.44 123 ALA A N 1
ATOM 955 C CA . ALA A 1 123 ? 2.518 -0.916 4.555 1 97.44 123 ALA A CA 1
ATOM 956 C C . ALA A 1 123 ? 3.652 -1.125 5.555 1 97.44 123 ALA A C 1
ATOM 958 O O . ALA A 1 123 ? 3.994 -2.262 5.887 1 97.44 123 ALA A O 1
ATOM 959 N N . LEU A 1 124 ? 4.285 -0.045 6.039 1 97.75 124 LEU A N 1
ATOM 960 C CA . LEU A 1 124 ? 5.43 -0.125 6.941 1 97.75 124 LEU A CA 1
ATOM 961 C C . LEU A 1 124 ? 4.977 -0.131 8.398 1 97.75 124 LEU A C 1
ATOM 963 O O . LEU A 1 124 ? 4.316 0.806 8.852 1 97.75 124 LEU A O 1
ATOM 967 N N . PRO A 1 125 ? 5.348 -1.152 9.164 1 97.44 125 PRO A N 1
ATOM 968 C CA . PRO A 1 125 ? 4.957 -1.21 10.57 1 97.44 125 PRO A CA 1
ATOM 969 C C . PRO A 1 125 ? 5.469 -0.016 11.375 1 97.44 125 PRO A C 1
ATOM 971 O O . PRO A 1 125 ? 6.602 0.427 11.18 1 97.44 125 PRO A O 1
ATOM 974 N N . GLY A 1 126 ? 4.609 0.501 12.195 1 97.06 126 GLY A N 1
ATOM 975 C CA . GLY A 1 126 ? 5.023 1.504 13.164 1 97.06 126 GLY A CA 1
ATOM 976 C C . GLY A 1 126 ? 4.961 2.92 12.617 1 97.06 126 GLY A C 1
ATOM 977 O O . GLY A 1 126 ? 5.18 3.883 13.352 1 97.06 126 GLY A O 1
ATOM 978 N N . MET A 1 127 ? 4.656 3.117 11.391 1 98.31 127 MET A N 1
ATOM 979 C CA . MET A 1 127 ? 4.633 4.434 10.758 1 98.31 127 MET A CA 1
ATOM 980 C C . MET A 1 127 ? 3.355 5.188 11.125 1 98.31 127 MET A C 1
ATOM 982 O O . MET A 1 127 ? 2.252 4.668 10.945 1 98.31 127 MET A O 1
ATOM 986 N N . THR A 1 128 ? 3.48 6.352 11.711 1 98.56 128 THR A N 1
ATOM 987 C CA . THR A 1 128 ? 2.359 7.262 11.922 1 98.56 128 THR A CA 1
ATOM 988 C C . THR A 1 128 ? 2.236 8.25 10.766 1 98.56 128 THR A C 1
ATOM 990 O O . THR A 1 128 ? 3.158 9.023 10.508 1 98.56 128 THR A O 1
ATOM 993 N N . ILE A 1 129 ? 1.104 8.258 10.078 1 98.81 129 ILE A N 1
ATOM 994 C CA . ILE A 1 129 ? 0.944 9.047 8.859 1 98.81 129 ILE A CA 1
ATOM 995 C C . ILE A 1 129 ? -0.009 10.211 9.117 1 98.81 129 ILE A C 1
ATOM 997 O O . ILE A 1 129 ? -1.155 10.008 9.523 1 98.81 129 ILE A O 1
ATOM 1001 N N . CYS A 1 130 ? 0.444 11.375 8.891 1 98.75 130 CYS A N 1
ATOM 1002 C CA . CYS A 1 130 ? -0.346 12.586 9.086 1 98.75 130 CYS A CA 1
ATOM 1003 C C . CYS A 1 130 ? -0.424 13.406 7.801 1 98.75 130 CYS A C 1
ATOM 1005 O O . CYS A 1 130 ? 0.601 13.695 7.184 1 98.75 130 CYS A O 1
ATOM 1007 N N . ALA A 1 131 ? -1.639 13.742 7.352 1 98.5 131 ALA A N 1
ATOM 1008 C CA . ALA A 1 131 ? -1.915 14.523 6.148 1 98.5 131 ALA A CA 1
ATOM 1009 C C . ALA A 1 131 ? -2.885 15.664 6.449 1 98.5 131 ALA A C 1
ATOM 1011 O O . ALA A 1 131 ? -4.09 15.539 6.211 1 98.5 131 ALA A O 1
ATOM 1012 N N . PRO A 1 132 ? -2.377 16.781 6.875 1 97.69 132 PRO A N 1
ATOM 1013 C CA . PRO A 1 132 ? -3.223 17.891 7.305 1 97.69 132 PRO A CA 1
ATOM 1014 C C . PRO A 1 132 ? -4.016 18.516 6.156 1 97.69 132 PRO A C 1
ATOM 1016 O O . PRO A 1 132 ? -3.541 18.531 5.02 1 97.69 132 PRO A O 1
ATOM 1019 N N . ALA A 1 133 ? -5.109 19.094 6.477 1 97.38 133 ALA A N 1
ATOM 1020 C CA . ALA A 1 133 ? -6.039 19.625 5.484 1 97.38 133 ALA A CA 1
ATOM 1021 C C . ALA A 1 133 ? -5.746 21.094 5.188 1 97.38 133 ALA A C 1
ATOM 1023 O O . ALA A 1 133 ? -6.098 21.609 4.121 1 97.38 133 ALA A O 1
ATOM 1024 N N . ASP A 1 134 ? -5.223 21.828 6.172 1 95.62 134 ASP A N 1
ATOM 1025 C CA . ASP A 1 134 ? -4.977 23.25 6.062 1 95.62 134 ASP A CA 1
ATOM 1026 C C . ASP A 1 134 ? -3.896 23.703 7.047 1 95.62 134 ASP A C 1
ATOM 1028 O O . ASP A 1 134 ? -3.203 22.875 7.637 1 95.62 134 ASP A O 1
ATOM 1032 N N . ALA A 1 135 ? -3.742 24.984 7.094 1 95.06 135 ALA A N 1
ATOM 1033 C CA . ALA A 1 135 ? -2.699 25.547 7.949 1 95.06 135 ALA A CA 1
ATOM 1034 C C . ALA A 1 135 ? -2.955 25.203 9.414 1 95.06 135 ALA A C 1
ATOM 1036 O O . ALA A 1 135 ? -2.016 24.984 10.18 1 95.06 135 ALA A O 1
ATOM 1037 N N . HIS A 1 136 ? -4.211 25.156 9.805 1 95.69 136 HIS A N 1
ATOM 1038 C CA . HIS A 1 136 ? -4.555 24.875 11.195 1 95.69 136 HIS A CA 1
ATOM 1039 C C . HIS A 1 136 ? -4.211 23.438 11.562 1 95.69 136 HIS A C 1
ATOM 1041 O O . HIS A 1 136 ? -3.639 23.172 12.625 1 95.69 136 HIS A O 1
ATOM 1047 N N . GLU A 1 137 ? -4.539 22.516 10.766 1 96.94 137 GLU A N 1
ATOM 1048 C CA . GLU A 1 137 ? -4.168 21.125 11 1 96.94 137 GLU A CA 1
ATOM 1049 C C . GLU A 1 137 ? -2.66 20.938 10.883 1 96.94 137 GLU A C 1
ATOM 1051 O O . GLU A 1 137 ? -2.086 20.078 11.578 1 96.94 137 GLU A O 1
ATOM 1056 N N . ALA A 1 138 ? -2.039 21.688 10.023 1 96.75 138 ALA A N 1
ATOM 1057 C CA . ALA A 1 138 ? -0.585 21.594 9.906 1 96.75 138 ALA A CA 1
ATOM 1058 C C . ALA A 1 138 ? 0.099 22.016 11.203 1 96.75 138 ALA A C 1
ATOM 1060 O O . ALA A 1 138 ? 1.091 21.406 11.609 1 96.75 138 ALA A O 1
ATOM 1061 N N . LYS A 1 139 ? -0.408 23.125 11.773 1 96.44 139 LYS A N 1
ATOM 1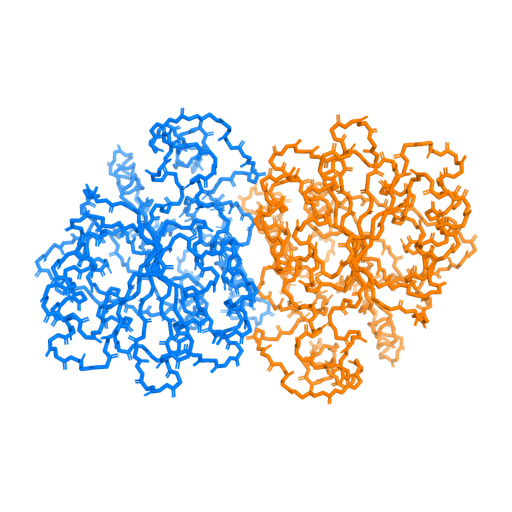062 C CA . LYS A 1 139 ? 0.105 23.531 13.078 1 96.44 139 LYS A CA 1
ATOM 1063 C C . LYS A 1 139 ? -0.075 22.422 14.109 1 96.44 139 LYS A C 1
ATOM 1065 O O . LYS A 1 139 ? 0.857 22.094 14.844 1 96.44 139 LYS A O 1
ATOM 1070 N N . ALA A 1 140 ? -1.245 21.859 14.164 1 97.56 140 ALA A N 1
ATOM 1071 C CA . ALA A 1 140 ? -1.534 20.75 15.086 1 97.56 140 ALA A CA 1
ATOM 1072 C C . ALA A 1 140 ? -0.64 19.547 14.797 1 97.56 140 ALA A C 1
ATOM 1074 O O . ALA A 1 140 ? -0.215 18.859 15.727 1 97.56 140 ALA A O 1
ATOM 1075 N N . ALA A 1 141 ? -0.376 19.266 13.547 1 98 141 ALA A N 1
ATOM 1076 C CA . ALA A 1 141 ? 0.494 18.172 13.148 1 98 141 ALA A CA 1
ATOM 1077 C C . ALA A 1 141 ? 1.915 18.375 13.664 1 98 141 ALA A C 1
ATOM 1079 O O . ALA A 1 141 ? 2.549 17.438 14.148 1 98 141 ALA A O 1
ATOM 1080 N N . ALA A 1 142 ? 2.406 19.609 13.508 1 98 142 ALA A N 1
ATOM 1081 C CA . ALA A 1 142 ? 3.742 19.922 14.023 1 98 142 ALA A CA 1
ATOM 1082 C C . ALA A 1 142 ? 3.822 19.688 15.523 1 98 142 ALA A C 1
ATOM 1084 O O . ALA A 1 142 ? 4.777 19.078 16.016 1 98 142 ALA A O 1
ATOM 1085 N N . LEU A 1 143 ? 2.809 20.156 16.219 1 97.75 143 LEU A N 1
ATOM 1086 C CA . LEU A 1 143 ? 2.75 19.969 17.656 1 97.75 143 LEU A CA 1
ATOM 1087 C C . LEU A 1 143 ? 2.723 18.484 18.016 1 97.75 143 LEU A C 1
ATOM 1089 O O . LEU A 1 143 ? 3.461 18.031 18.906 1 97.75 143 LEU A O 1
ATOM 1093 N N . PHE A 1 144 ? 1.931 17.734 17.328 1 98.19 144 PHE A N 1
ATOM 1094 C CA . PHE A 1 144 ? 1.82 16.312 17.578 1 98.19 144 PHE A CA 1
ATOM 1095 C C . PHE A 1 144 ? 3.15 15.609 17.328 1 98.19 144 PHE A C 1
ATOM 1097 O O . PHE A 1 144 ? 3.623 14.836 18.156 1 98.19 144 PHE A O 1
ATOM 1104 N N . MET A 1 145 ? 3.756 15.898 16.172 1 98.25 145 MET A N 1
ATOM 1105 C CA . MET A 1 145 ? 4.957 15.188 15.742 1 98.25 145 MET A CA 1
ATOM 1106 C C . MET A 1 145 ? 6.148 15.547 16.625 1 98.25 145 MET A C 1
ATOM 1108 O O . MET A 1 145 ? 7.043 14.719 16.828 1 98.25 145 MET A O 1
ATOM 1112 N N . ALA A 1 146 ? 6.164 16.766 17.125 1 97.81 146 ALA A N 1
ATOM 1113 C CA . ALA A 1 146 ? 7.227 17.172 18.047 1 97.81 146 ALA A CA 1
ATOM 1114 C C . ALA A 1 146 ? 7.188 16.375 19.344 1 97.81 146 ALA A C 1
ATOM 1116 O O . ALA A 1 146 ? 8.211 16.188 20 1 97.81 146 ALA A O 1
ATOM 1117 N N . ASN A 1 147 ? 6.02 15.875 19.672 1 97.12 147 ASN A N 1
ATOM 1118 C CA . ASN A 1 147 ? 5.855 15.141 20.922 1 97.12 147 ASN A CA 1
ATOM 1119 C C . ASN A 1 147 ? 5.773 13.641 20.672 1 97.12 147 ASN A C 1
ATOM 1121 O O . ASN A 1 147 ? 5.898 12.844 21.609 1 97.12 147 ASN A O 1
ATOM 1125 N N . HIS A 1 148 ? 5.559 13.273 19.438 1 96.94 148 HIS A N 1
ATOM 1126 C CA . HIS A 1 148 ? 5.449 11.875 19.047 1 96.94 148 HIS A CA 1
ATOM 1127 C C . HIS A 1 148 ? 6.816 11.195 19.047 1 96.94 148 HIS A C 1
ATOM 1129 O O . HIS A 1 148 ? 7.801 11.789 18.594 1 96.94 148 HIS A O 1
ATOM 1135 N N . ARG A 1 149 ? 6.898 10.023 19.656 1 97.44 149 ARG A N 1
ATOM 1136 C CA . ARG A 1 149 ? 8.109 9.211 19.594 1 97.44 149 ARG A CA 1
ATOM 1137 C C . ARG A 1 149 ? 7.941 8.055 18.609 1 97.44 149 ARG A C 1
ATOM 1139 O O . ARG A 1 149 ? 6.953 7.32 18.656 1 97.44 149 ARG A O 1
ATOM 1146 N N . GLY A 1 150 ? 8.984 7.922 17.672 1 98 150 GLY A N 1
ATOM 1147 C CA . GLY A 1 150 ? 8.938 6.887 16.656 1 98 150 GLY A CA 1
ATOM 1148 C C . GLY A 1 150 ? 8.789 7.434 15.25 1 98 150 GLY A C 1
ATOM 1149 O O . GLY A 1 150 ? 8.859 8.648 15.047 1 98 150 GLY A O 1
ATOM 1150 N N . PRO A 1 151 ? 8.625 6.547 14.305 1 98.69 151 PRO A N 1
ATOM 1151 C CA . PRO A 1 151 ? 8.523 6.949 12.898 1 98.69 151 PRO A CA 1
ATOM 1152 C C . PRO A 1 151 ? 7.262 7.75 12.602 1 98.69 151 PRO A C 1
ATOM 1154 O O . PRO A 1 151 ? 6.191 7.438 13.125 1 98.69 151 PRO A O 1
ATOM 1157 N N . GLY A 1 152 ? 7.402 8.797 11.844 1 98.62 152 GLY A N 1
ATOM 1158 C CA . GLY A 1 152 ? 6.293 9.602 11.367 1 98.62 152 GLY A CA 1
ATOM 1159 C C . GLY A 1 152 ? 6.445 10.047 9.922 1 98.62 152 GLY A C 1
ATOM 1160 O O . GLY A 1 152 ? 7.566 10.227 9.445 1 98.62 152 GLY A O 1
ATOM 1161 N N . TYR A 1 153 ? 5.402 10.172 9.273 1 98.62 153 TYR A N 1
ATOM 1162 C CA . TYR A 1 153 ? 5.316 10.734 7.934 1 98.62 153 TYR A CA 1
ATOM 1163 C C . TYR A 1 153 ? 4.305 11.875 7.887 1 98.62 153 TYR A C 1
ATOM 1165 O O . TYR A 1 153 ? 3.135 11.695 8.234 1 98.62 153 TYR A O 1
ATOM 1173 N N . VAL A 1 154 ? 4.754 13.047 7.512 1 98.56 154 VAL A N 1
ATOM 1174 C CA . VAL A 1 154 ? 3.898 14.219 7.383 1 98.56 154 VAL A CA 1
ATOM 1175 C C . VAL A 1 154 ? 3.779 14.609 5.91 1 98.56 154 VAL A C 1
ATOM 1177 O O . VAL A 1 154 ? 4.773 14.977 5.277 1 98.56 154 VAL A O 1
ATOM 1180 N N . ARG A 1 155 ? 2.582 14.523 5.387 1 98.12 155 ARG A N 1
ATOM 1181 C CA . ARG A 1 155 ? 2.25 14.781 3.99 1 98.12 155 ARG A CA 1
ATOM 1182 C C . ARG A 1 155 ? 1.632 16.172 3.816 1 98.12 155 ARG A C 1
ATOM 1184 O O . ARG A 1 155 ? 0.429 16.344 4.016 1 98.12 155 ARG A O 1
ATOM 1191 N N . LEU A 1 156 ? 2.449 17.109 3.398 1 97.31 156 LEU A N 1
ATOM 1192 C CA . LEU A 1 156 ? 1.997 18.484 3.258 1 97.31 156 LEU A CA 1
ATOM 1193 C C . LEU A 1 156 ? 1.674 18.797 1.803 1 97.31 156 LEU A C 1
ATOM 1195 O O . LEU A 1 156 ? 2.355 18.328 0.892 1 97.31 156 LEU A O 1
ATOM 1199 N N . ASN A 1 157 ? 0.634 19.516 1.618 1 95.25 157 ASN A N 1
ATOM 1200 C CA . ASN A 1 157 ? 0.342 20.016 0.279 1 95.25 157 ASN A CA 1
ATOM 1201 C C . ASN A 1 157 ? 1.32 21.109 -0.137 1 95.25 157 ASN A C 1
ATOM 1203 O O . ASN A 1 157 ? 2.508 20.844 -0.336 1 95.25 157 ASN A O 1
ATOM 1207 N N . LYS A 1 158 ? 1.017 22.266 -0.277 1 89.38 158 LYS A N 1
ATOM 1208 C CA . LYS A 1 158 ? 1.865 23.422 -0.553 1 89.38 158 LYS A CA 1
ATOM 1209 C C . LYS A 1 158 ? 1.551 24.578 0.398 1 89.38 158 LYS A C 1
ATOM 1211 O O . LYS A 1 158 ? 1.251 24.359 1.572 1 89.38 158 LYS A O 1
ATOM 1216 N N . ALA A 1 159 ? 1.791 25.781 -0.017 1 80.5 159 ALA A N 1
ATOM 1217 C CA . ALA A 1 159 ? 1.465 26.969 0.761 1 80.5 159 ALA A CA 1
ATOM 1218 C C . ALA A 1 159 ? 0.275 27.703 0.158 1 80.5 159 ALA A C 1
ATOM 1220 O O . ALA A 1 159 ? 0.102 27.734 -1.063 1 80.5 159 ALA A O 1
ATOM 1221 N N . GLY A 1 160 ? -0.548 28.219 1.029 1 81.94 160 GLY A N 1
ATOM 1222 C CA . GLY A 1 160 ? -1.614 29.094 0.562 1 81.94 160 GLY A CA 1
ATOM 1223 C C . GLY A 1 160 ? -2.965 28.391 0.499 1 81.94 160 GLY A C 1
ATOM 1224 O O . GLY A 1 160 ? -3.924 28.953 -0.041 1 81.94 160 GLY A O 1
ATOM 1225 N N . GLU A 1 161 ? -3.084 27.172 1.058 1 86.75 161 GLU A N 1
ATOM 1226 C CA . GLU A 1 161 ? -4.371 26.5 1.059 1 86.75 161 GLU A CA 1
ATOM 1227 C C . GLU A 1 161 ? -5.395 27.234 1.911 1 86.75 161 GLU A C 1
ATOM 1229 O O . GLU A 1 161 ? -5.059 27.766 2.977 1 86.75 161 GLU A O 1
ATOM 1234 N N . PRO A 1 162 ? -6.602 27.281 1.35 1 90.12 162 PRO A N 1
ATOM 1235 C CA . PRO A 1 162 ? -7.645 27.938 2.146 1 90.12 162 PRO A CA 1
ATOM 1236 C C . PRO A 1 162 ? -7.918 27.203 3.463 1 90.12 162 PRO A C 1
ATOM 1238 O O . PRO A 1 162 ? -7.746 25.984 3.549 1 90.12 162 PRO A O 1
ATOM 1241 N N . SER A 1 163 ? -8.344 27.969 4.418 1 90.88 163 SER A N 1
ATOM 1242 C CA . SER A 1 163 ? -8.664 27.406 5.723 1 90.88 163 SER A CA 1
ATOM 1243 C C . SER A 1 163 ? -9.992 26.641 5.684 1 90.88 163 SER A C 1
ATOM 1245 O O . SER A 1 163 ? -10.945 27.109 5.055 1 90.88 163 SER A O 1
ATOM 1247 N N . VAL A 1 164 ? -9.969 25.5 6.258 1 92.88 164 VAL A N 1
ATOM 1248 C CA . VAL A 1 164 ? -11.18 24.703 6.395 1 92.88 164 VAL A CA 1
ATOM 1249 C C . VAL A 1 164 ? -11.734 24.844 7.809 1 92.88 164 VAL A C 1
ATOM 1251 O O . VAL A 1 164 ? -12.945 24.734 8.023 1 92.88 164 VAL A O 1
ATOM 1254 N N . HIS A 1 165 ? -10.859 25.016 8.727 1 87.62 165 HIS A N 1
ATOM 1255 C CA . HIS A 1 165 ? -11.211 25.109 10.141 1 87.62 165 HIS A CA 1
ATOM 1256 C C . HIS A 1 165 ? -11.242 26.562 10.602 1 87.62 165 HIS A C 1
ATOM 1258 O O . HIS A 1 165 ? -10.609 27.422 9.992 1 87.62 165 HIS A O 1
ATOM 1264 N N . GLU A 1 166 ? -12.039 26.656 11.664 1 79.5 166 GLU A N 1
ATOM 1265 C CA . GLU A 1 166 ? -12.039 27.984 12.289 1 79.5 166 GLU A CA 1
ATOM 1266 C C . GLU A 1 166 ? -10.695 28.297 12.93 1 79.5 166 GLU A C 1
ATOM 1268 O O . GLU A 1 166 ? -10.125 27.453 13.633 1 79.5 166 GLU A O 1
ATOM 1273 N N . GLN A 1 167 ? -10.227 29.391 12.68 1 72.56 167 GLN A N 1
ATOM 1274 C CA . GLN A 1 167 ? -8.875 29.781 13.062 1 72.56 167 GLN A CA 1
ATOM 1275 C C . GLN A 1 167 ? -8.812 30.172 14.539 1 72.56 167 GLN A C 1
ATOM 1277 O O . GLN A 1 167 ? -7.75 30.078 15.164 1 72.56 167 GLN A O 1
ATOM 1282 N N . THR A 1 168 ? -9.789 30.469 15.062 1 71.75 168 THR A N 1
ATOM 1283 C CA . THR A 1 168 ? -9.758 31.078 16.391 1 71.75 168 THR A CA 1
ATOM 1284 C C . THR A 1 168 ? -9.695 30 17.469 1 71.75 168 THR A C 1
ATOM 1286 O O . THR A 1 168 ? -9.508 30.297 18.641 1 71.75 168 THR A O 1
ATOM 1289 N N . LYS A 1 169 ? -9.781 28.781 17.078 1 76.25 169 LYS A N 1
ATOM 1290 C CA . LYS A 1 169 ? -9.82 27.719 18.094 1 76.25 169 LYS A CA 1
ATOM 1291 C C . LYS A 1 169 ? -8.656 26.75 17.922 1 76.25 169 LYS A C 1
ATOM 1293 O O . LYS A 1 169 ? -8.234 26.469 16.797 1 76.25 169 LYS A O 1
ATOM 1298 N N . PHE A 1 170 ? -8.109 26.516 19.109 1 83.12 170 PHE A N 1
ATOM 1299 C CA . PHE A 1 170 ? -7.098 25.469 19.094 1 83.12 170 PHE A CA 1
ATOM 1300 C C . PHE A 1 170 ? -7.664 24.172 18.516 1 83.12 170 PHE A C 1
ATOM 1302 O O . PHE A 1 170 ? -8.773 23.766 18.875 1 83.12 170 PHE A O 1
ATOM 1309 N N . LEU A 1 171 ? -6.902 23.719 17.5 1 89.44 171 LEU A N 1
ATOM 1310 C CA . LEU A 1 171 ? -7.344 22.469 16.859 1 89.44 171 LEU A CA 1
ATOM 1311 C C . LEU A 1 171 ? -6.488 21.297 17.328 1 89.44 171 LEU A C 1
ATOM 1313 O O . LEU A 1 171 ? -5.262 21.328 17.172 1 89.44 171 LEU A O 1
ATOM 1317 N N . GLU A 1 172 ? -7.105 20.391 18.016 1 91.06 172 GLU A N 1
ATOM 1318 C CA . GLU A 1 172 ? -6.426 19.156 18.391 1 91.06 172 GLU A CA 1
ATOM 1319 C C . GLU A 1 172 ? -6.746 18.031 17.406 1 91.06 172 GLU A C 1
ATOM 1321 O O . GLU A 1 172 ? -7.902 17.844 17.031 1 91.06 172 GLU A O 1
ATOM 1326 N N . ILE A 1 173 ? -5.672 17.422 16.938 1 95.25 173 ILE A N 1
ATOM 1327 C CA . ILE A 1 173 ? -5.852 16.25 16.078 1 95.25 173 ILE A CA 1
ATOM 1328 C C . ILE A 1 173 ? -5.398 14.992 16.812 1 95.25 173 ILE A C 1
ATOM 1330 O O . ILE A 1 173 ? -4.422 15.016 17.562 1 95.25 173 ILE A O 1
ATOM 1334 N N . THR A 1 174 ? -6.164 13.938 16.766 1 96.44 174 THR A N 1
ATOM 1335 C CA . THR A 1 174 ? -5.926 12.688 17.484 1 96.44 174 THR A CA 1
ATOM 1336 C C . THR A 1 174 ? -5.746 11.531 16.516 1 96.44 174 THR A C 1
ATOM 1338 O O . THR A 1 174 ? -6.637 11.242 15.711 1 96.44 174 THR A O 1
ATOM 1341 N N . PRO A 1 175 ? -4.551 10.828 16.594 1 97.06 175 PRO A N 1
ATOM 1342 C CA . PRO A 1 175 ? -4.402 9.648 15.734 1 97.06 175 PRO A CA 1
ATOM 1343 C C . PRO A 1 175 ? -5.562 8.664 15.883 1 97.06 175 PRO A C 1
ATOM 1345 O O . PRO A 1 175 ? -6.023 8.406 17 1 97.06 175 PRO A O 1
ATOM 1348 N N . GLY A 1 176 ? -6.062 8.164 14.781 1 97.31 176 GLY A N 1
ATOM 1349 C CA . GLY A 1 176 ? -7.113 7.16 14.789 1 97.31 176 GLY A CA 1
ATOM 1350 C C . GLY A 1 176 ? -8.508 7.754 14.781 1 97.31 176 GLY A C 1
ATOM 1351 O O . GLY A 1 176 ? -9.5 7.023 14.703 1 97.31 176 GLY A O 1
ATOM 1352 N N . ARG A 1 177 ? -8.594 9.07 14.82 1 98 177 ARG A N 1
ATOM 1353 C CA . ARG A 1 177 ? -9.898 9.727 14.805 1 98 177 ARG A CA 1
ATOM 1354 C C . ARG A 1 177 ? -9.945 10.828 13.758 1 98 177 ARG A C 1
ATOM 1356 O O . ARG A 1 177 ? -8.93 11.156 13.148 1 98 177 ARG A O 1
ATOM 1363 N N . PHE A 1 178 ? -11.18 11.344 13.492 1 98.38 178 PHE A N 1
ATOM 1364 C CA . PHE A 1 178 ? -11.414 12.359 12.477 1 98.38 178 PHE A CA 1
ATOM 1365 C C . PHE A 1 178 ? -11.805 13.688 13.109 1 98.38 178 PHE A C 1
ATOM 1367 O O . PHE A 1 178 ? -12.086 13.742 14.312 1 98.38 178 PHE A O 1
ATOM 1374 N N . THR A 1 179 ? -11.688 14.758 12.383 1 97.25 179 THR A N 1
ATOM 1375 C CA . THR A 1 179 ? -12.078 16.094 12.812 1 97.25 179 THR A CA 1
ATOM 1376 C C . THR A 1 179 ? -13.312 16.562 12.055 1 97.25 179 THR A C 1
ATOM 1378 O O . THR A 1 179 ? -13.297 16.625 10.82 1 97.25 179 THR A O 1
ATOM 1381 N N . THR A 1 180 ? -14.359 16.984 12.75 1 96.75 180 THR A N 1
ATOM 1382 C CA . THR A 1 180 ? -15.578 17.453 12.102 1 96.75 180 THR A CA 1
ATOM 1383 C C . THR A 1 180 ? -15.359 18.812 11.445 1 96.75 180 THR A C 1
ATOM 1385 O O . THR A 1 180 ? -14.875 19.75 12.078 1 96.75 180 THR A O 1
ATOM 1388 N N . VAL A 1 181 ? -15.672 18.891 10.227 1 96.88 181 VAL A N 1
ATOM 1389 C CA . VAL A 1 181 ? -15.602 20.141 9.477 1 96.88 181 VAL A CA 1
ATOM 1390 C C . VAL A 1 181 ? -17 20.688 9.25 1 96.88 181 VAL A C 1
ATOM 1392 O O . VAL A 1 181 ? -17.234 21.906 9.336 1 96.88 181 VAL A O 1
ATOM 1395 N N . ARG A 1 182 ? -17.906 19.812 8.938 1 95.69 182 ARG A N 1
ATOM 1396 C CA . ARG A 1 182 ? -19.312 20.125 8.672 1 95.69 182 ARG A CA 1
ATOM 1397 C C . ARG A 1 182 ? -20.219 19.016 9.172 1 95.69 182 ARG A C 1
ATOM 1399 O O . ARG A 1 182 ? -19.953 17.828 8.961 1 95.69 182 ARG A O 1
ATOM 1406 N N . GLU A 1 183 ? -21.266 19.391 9.883 1 96.38 183 GLU A N 1
ATOM 1407 C CA . GLU A 1 183 ? -22.25 18.406 10.336 1 96.38 183 GLU A CA 1
ATOM 1408 C C . GLU A 1 183 ? -23.203 18.016 9.203 1 96.38 183 GLU A C 1
ATOM 1410 O O . GLU A 1 183 ? -23.312 18.734 8.203 1 96.38 183 GLU A O 1
ATOM 1415 N N . GLY A 1 184 ? -23.781 16.953 9.336 1 96.12 184 GLY A N 1
ATOM 1416 C CA . GLY A 1 184 ? -24.75 16.438 8.383 1 96.12 184 GLY A CA 1
ATOM 1417 C C . GLY A 1 184 ? -25.219 15.031 8.711 1 96.12 184 GLY A C 1
ATOM 1418 O O . GLY A 1 184 ? -24.812 14.453 9.719 1 96.12 184 GLY A O 1
ATOM 1419 N N . GLU A 1 185 ? -26.188 14.578 7.859 1 94.56 185 GLU A N 1
ATOM 1420 C CA . GLU A 1 185 ? -26.797 13.281 8.141 1 94.56 185 GLU A CA 1
ATOM 1421 C C . GLU A 1 185 ? -26.812 12.398 6.898 1 94.56 185 GLU A C 1
ATOM 1423 O O . GLU A 1 185 ? -26.703 12.891 5.773 1 94.56 185 GLU A O 1
ATOM 1428 N N . GLY A 1 186 ? -26.938 11.078 7.141 1 93.62 186 GLY A N 1
ATOM 1429 C CA . GLY A 1 186 ? -27.141 10.109 6.078 1 93.62 186 GLY A CA 1
ATOM 1430 C C . GLY A 1 186 ? -25.844 9.703 5.387 1 93.62 186 GLY A C 1
ATOM 1431 O O . GLY A 1 186 ? -25.562 8.516 5.246 1 93.62 186 GLY A O 1
ATOM 1432 N N . THR A 1 187 ? -25.094 10.719 4.895 1 97.31 187 THR A N 1
ATOM 1433 C CA . THR A 1 187 ? -23.859 10.469 4.172 1 97.31 187 THR A CA 1
ATOM 1434 C C . THR A 1 187 ? -22.688 11.234 4.812 1 97.31 187 THR A C 1
ATOM 1436 O O . THR A 1 187 ? -22.828 12.406 5.152 1 97.31 187 THR A O 1
ATOM 1439 N N . LEU A 1 188 ? -21.641 10.539 5.059 1 98.5 188 LEU A N 1
ATOM 1440 C CA . LEU A 1 188 ? -20.406 11.133 5.578 1 98.5 188 LEU A CA 1
ATOM 1441 C C . LEU A 1 188 ? -19.328 11.18 4.5 1 98.5 188 LEU A C 1
ATOM 1443 O O . LEU A 1 188 ? -18.969 10.141 3.934 1 98.5 188 LEU A O 1
ATOM 1447 N N . VAL A 1 189 ? -18.875 12.375 4.176 1 98.69 189 VAL A N 1
ATOM 1448 C CA . VAL A 1 189 ? -17.672 12.539 3.361 1 98.69 189 VAL A CA 1
ATOM 1449 C C . VAL A 1 189 ? -16.438 12.617 4.266 1 98.69 189 VAL A C 1
ATOM 1451 O O . VAL A 1 189 ? -16.344 13.508 5.113 1 98.69 189 VAL A O 1
ATOM 1454 N N . LEU A 1 190 ? -15.578 11.648 4.195 1 98.88 190 LEU A N 1
ATOM 1455 C CA . LEU A 1 190 ? -14.273 11.633 4.844 1 98.88 190 LEU A CA 1
ATOM 1456 C C . LEU A 1 190 ? -13.172 12.023 3.859 1 98.88 190 LEU A C 1
ATOM 1458 O O . LEU A 1 190 ? -12.922 11.305 2.887 1 98.88 190 LEU A O 1
ATOM 1462 N N . ALA A 1 191 ? -12.539 13.125 4.082 1 98.75 191 ALA A N 1
ATOM 1463 C CA . ALA A 1 191 ? -11.484 13.578 3.182 1 98.75 191 ALA A CA 1
ATOM 1464 C C . ALA A 1 191 ? -10.164 13.75 3.93 1 98.75 191 ALA A C 1
ATOM 1466 O O . ALA A 1 191 ? -10.156 14.039 5.129 1 98.75 191 ALA A O 1
ATOM 1467 N N . THR A 1 192 ? -9.086 13.508 3.287 1 98.75 192 THR A N 1
ATOM 1468 C CA . THR A 1 192 ? -7.773 13.711 3.889 1 98.75 192 THR A CA 1
ATOM 1469 C C . THR A 1 192 ? -6.953 14.711 3.076 1 98.75 192 THR A C 1
ATOM 1471 O O . THR A 1 192 ? -7.172 14.867 1.871 1 98.75 192 THR A O 1
ATOM 1474 N N . GLY A 1 193 ? -6.074 15.383 3.768 1 97.94 193 GLY A N 1
ATOM 1475 C CA . GLY A 1 193 ? -5.191 16.328 3.113 1 97.94 193 GLY A CA 1
ATOM 1476 C C . GLY A 1 193 ? -5.926 17.531 2.535 1 97.94 193 GLY A C 1
ATOM 1477 O O . GLY A 1 193 ? -6.957 17.953 3.062 1 97.94 193 GLY A O 1
ATOM 1478 N N . ALA A 1 194 ? -5.43 18.047 1.465 1 96.5 194 ALA A N 1
ATOM 1479 C CA . ALA A 1 194 ? -5.914 19.312 0.895 1 96.5 194 ALA A CA 1
ATOM 1480 C C . ALA A 1 194 ? -7.234 19.109 0.158 1 96.5 194 ALA A C 1
ATOM 1482 O O . ALA A 1 194 ? -7.832 20.062 -0.335 1 96.5 194 ALA A O 1
ATOM 1483 N N . MET A 1 195 ? -7.723 17.875 0.117 1 97.81 195 MET A N 1
ATOM 1484 C CA . MET A 1 195 ? -8.992 17.594 -0.552 1 97.81 195 MET A CA 1
ATOM 1485 C C . MET A 1 195 ? -10.172 18.047 0.302 1 97.81 195 MET A C 1
ATOM 1487 O O . MET A 1 195 ? -11.289 18.172 -0.193 1 97.81 195 MET A O 1
ATOM 1491 N N . VAL A 1 196 ? -9.969 18.297 1.596 1 98.12 196 VAL A N 1
ATOM 1492 C CA . VAL A 1 196 ? -11.062 18.672 2.494 1 98.12 196 VAL A CA 1
ATOM 1493 C C . VAL A 1 196 ? -11.719 19.953 2.014 1 98.12 196 VAL A C 1
ATOM 1495 O O . VAL A 1 196 ? -12.945 20.062 1.953 1 98.12 196 VAL A O 1
ATOM 1498 N N . HIS A 1 197 ? -10.922 20.938 1.611 1 97.31 197 HIS A N 1
ATOM 1499 C CA . HIS A 1 197 ? -11.469 22.234 1.251 1 97.31 197 HIS A CA 1
ATOM 1500 C C . HIS A 1 197 ? -12.336 22.141 0.001 1 97.31 197 HIS A C 1
ATOM 1502 O O . HIS A 1 197 ? -13.469 22.625 -0.009 1 97.31 197 HIS A O 1
ATOM 1508 N N . PRO A 1 198 ? -11.836 21.5 -1.116 1 96.56 198 PRO A N 1
ATOM 1509 C CA . PRO A 1 198 ? -12.711 21.375 -2.285 1 96.56 198 PRO A CA 1
ATOM 1510 C C . PRO A 1 198 ? -14.023 20.672 -1.966 1 96.56 198 PRO A C 1
ATOM 1512 O O . PRO A 1 198 ? -15.062 21 -2.535 1 96.56 198 PRO A O 1
ATOM 1515 N N . MET A 1 199 ? -14 19.641 -1.099 1 97.31 199 MET A N 1
ATOM 1516 C CA . MET A 1 199 ? -15.227 18.953 -0.72 1 97.31 199 MET A CA 1
ATOM 1517 C C . MET A 1 199 ? -16.172 19.891 0.039 1 97.31 199 MET A C 1
ATOM 1519 O O . MET A 1 199 ? -17.391 19.828 -0.152 1 97.31 199 MET A O 1
ATOM 1523 N N . LEU A 1 200 ? -15.57 20.703 0.937 1 96.75 200 LEU A N 1
ATOM 1524 C CA . LEU A 1 200 ? -16.375 21.672 1.676 1 96.75 200 LEU A CA 1
ATOM 1525 C C . LEU A 1 200 ? -17.094 22.625 0.724 1 96.75 200 LEU A C 1
ATOM 1527 O O . LEU A 1 200 ? -18.297 22.859 0.873 1 96.75 200 LEU A O 1
ATOM 1531 N N . ILE A 1 201 ? -16.375 23.109 -0.246 1 95.44 201 ILE A N 1
ATOM 1532 C CA . ILE A 1 201 ? -16.922 24.047 -1.214 1 95.44 201 ILE A CA 1
ATOM 1533 C C . ILE A 1 201 ? -18.031 23.375 -2.018 1 95.44 201 ILE A C 1
ATOM 1535 O O . ILE A 1 201 ? -19.109 23.969 -2.23 1 95.44 201 ILE A O 1
ATOM 1539 N N . GLU A 1 202 ? -17.75 22.172 -2.494 1 95.44 202 GLU A N 1
ATOM 1540 C CA . GLU A 1 202 ? -18.766 21.453 -3.273 1 95.44 202 GLU A CA 1
ATOM 1541 C C . GLU A 1 202 ? -20.031 21.234 -2.465 1 95.44 202 GLU A C 1
ATOM 1543 O O . GLU A 1 202 ? -21.141 21.406 -2.984 1 95.44 202 GLU A O 1
ATOM 1548 N N . LEU A 1 203 ? -19.875 20.844 -1.228 1 95.5 203 LEU A N 1
ATOM 1549 C CA . LEU A 1 203 ? -21.031 20.578 -0.385 1 95.5 203 LEU A CA 1
ATOM 1550 C C . LEU A 1 203 ? -21.812 21.859 -0.105 1 95.5 203 LEU A C 1
ATOM 1552 O O . LEU A 1 203 ? -23.047 21.828 -0.042 1 95.5 203 LEU A O 1
ATOM 1556 N N . ARG A 1 204 ? -21.156 22.953 0.077 1 93.75 204 ARG A N 1
ATOM 1557 C CA . ARG A 1 204 ? -21.812 24.234 0.28 1 93.75 204 ARG A CA 1
ATOM 1558 C C . ARG A 1 204 ? -22.594 24.641 -0.958 1 93.75 204 ARG A C 1
ATOM 1560 O O . ARG A 1 204 ? -23.734 25.094 -0.853 1 93.75 204 ARG A O 1
ATOM 1567 N N . ASN A 1 205 ? -22 24.438 -2.076 1 94.25 205 ASN A N 1
ATOM 1568 C CA . ASN A 1 205 ? -22.594 24.859 -3.334 1 94.25 205 ASN A CA 1
ATOM 1569 C C . ASN A 1 205 ? -23.812 24.016 -3.689 1 94.25 205 ASN A C 1
ATOM 1571 O O . ASN A 1 205 ? -24.75 24.484 -4.34 1 94.25 205 ASN A O 1
ATOM 1575 N N . THR A 1 206 ? -23.812 22.75 -3.324 1 91.5 206 THR A N 1
ATOM 1576 C CA . THR A 1 206 ? -24.891 21.844 -3.703 1 91.5 206 THR A CA 1
ATOM 1577 C C . THR A 1 206 ? -25.938 21.75 -2.594 1 91.5 206 THR A C 1
ATOM 1579 O O . THR A 1 206 ? -27 21.141 -2.779 1 91.5 206 THR A O 1
ATOM 1582 N N . LYS A 1 207 ? -25.844 22.281 -1.479 1 89.62 207 LYS A N 1
ATOM 1583 C CA . LYS A 1 207 ? -26.734 22.312 -0.326 1 89.62 207 LYS A CA 1
ATOM 1584 C C . LYS A 1 207 ? -27.125 20.906 0.119 1 89.62 207 LYS A C 1
ATOM 1586 O O . LYS A 1 207 ? -28.25 20.672 0.547 1 89.62 207 LYS A O 1
ATOM 1591 N N . ARG A 1 208 ? -26.219 19.953 -0.151 1 91.12 208 ARG A N 1
ATOM 1592 C CA . ARG A 1 208 ? -26.406 18.609 0.353 1 91.12 208 ARG A CA 1
ATOM 1593 C C . ARG A 1 208 ? -26.219 18.547 1.865 1 91.12 208 ARG A C 1
ATOM 1595 O O . ARG A 1 208 ? -25.281 19.156 2.402 1 91.12 208 ARG A O 1
ATOM 1602 N N . ASP A 1 209 ? -27.156 17.875 2.492 1 94.69 209 ASP A N 1
ATOM 1603 C CA . ASP A 1 209 ? -27.047 17.75 3.941 1 94.69 209 ASP A CA 1
ATOM 1604 C C . ASP A 1 209 ? -26.109 16.594 4.316 1 94.69 209 ASP A C 1
ATOM 1606 O O . ASP A 1 209 ? -26.469 15.727 5.109 1 94.69 209 ASP A O 1
ATOM 1610 N N . TRP A 1 210 ? -24.906 16.5 3.729 1 96.94 210 TRP A N 1
ATOM 1611 C CA . TRP A 1 210 ? -23.891 15.5 4.031 1 96.94 210 TRP A CA 1
ATOM 1612 C C . TRP A 1 210 ? -22.906 16.031 5.074 1 96.94 210 TRP A C 1
ATOM 1614 O O . TRP A 1 210 ? -22.641 17.234 5.141 1 96.94 210 TRP A O 1
ATOM 1624 N N . ALA A 1 211 ? -22.484 15.156 5.953 1 98.06 211 ALA A N 1
ATOM 1625 C CA . ALA A 1 211 ? -21.391 15.5 6.859 1 98.06 211 ALA A CA 1
ATOM 1626 C C . ALA A 1 211 ? -20.062 15.5 6.129 1 98.06 211 ALA A C 1
ATOM 1628 O O . ALA A 1 211 ? -19.875 14.758 5.16 1 98.06 211 ALA A O 1
ATOM 1629 N N . LEU A 1 212 ? -19.141 16.375 6.539 1 98.44 212 LEU A N 1
ATOM 1630 C CA . LEU A 1 212 ? -17.75 16.391 6.07 1 98.44 212 LEU A CA 1
ATOM 1631 C C . LEU A 1 212 ? -16.781 16.375 7.246 1 98.44 212 LEU A C 1
ATOM 1633 O O . LEU A 1 212 ? -16.797 17.266 8.094 1 98.44 212 LEU A O 1
ATOM 1637 N N . TRP A 1 213 ? -16.031 15.336 7.332 1 98.69 213 TRP A N 1
ATOM 1638 C CA . TRP A 1 213 ? -14.977 15.234 8.344 1 98.69 213 TRP A CA 1
ATOM 1639 C C . TRP A 1 213 ? -13.602 15.164 7.695 1 98.69 213 TRP A C 1
ATOM 1641 O O . TRP A 1 213 ? -13.445 14.609 6.602 1 98.69 213 TRP A O 1
ATOM 1651 N N . SER A 1 214 ? -12.609 15.797 8.344 1 98.62 214 SER A N 1
ATOM 1652 C CA . SER A 1 214 ? -11.203 15.711 7.957 1 98.62 214 SER A CA 1
ATOM 1653 C C . SER A 1 214 ? -10.516 14.531 8.633 1 98.62 214 SER A C 1
ATOM 1655 O O . SER A 1 214 ? -10.75 14.258 9.812 1 98.62 214 SER A O 1
ATOM 1657 N N . ALA A 1 215 ? -9.742 13.812 7.875 1 98.75 215 ALA A N 1
ATOM 1658 C CA . ALA A 1 215 ? -8.883 12.766 8.422 1 98.75 215 ALA A CA 1
ATOM 1659 C C . ALA A 1 215 ? -7.418 13.195 8.414 1 98.75 215 ALA A C 1
ATOM 1661 O O . ALA A 1 215 ? -6.668 12.844 7.504 1 98.75 215 ALA A O 1
ATOM 1662 N N . PRO A 1 216 ? -6.988 13.828 9.461 1 98.38 216 PRO A N 1
ATOM 1663 C CA . PRO A 1 216 ? -5.594 14.273 9.477 1 98.38 216 PRO A CA 1
ATOM 1664 C C . PRO A 1 216 ? -4.605 13.109 9.586 1 98.38 216 PRO A C 1
ATOM 1666 O O . PRO A 1 216 ? -3.436 13.258 9.234 1 98.38 216 PRO A O 1
ATOM 1669 N N . PHE A 1 217 ? -5.027 12.008 10.18 1 98.75 217 PHE A N 1
ATOM 1670 C CA . PHE A 1 217 ? -4.215 10.797 10.258 1 98.75 217 PHE A CA 1
ATOM 1671 C C . PHE A 1 217 ? -4.809 9.688 9.398 1 98.75 217 PHE A C 1
ATOM 1673 O O . PHE A 1 217 ? -6.031 9.516 9.352 1 98.75 217 PHE A O 1
ATOM 1680 N N . VAL A 1 218 ? -3.973 8.992 8.727 1 98.75 218 VAL A N 1
ATOM 1681 C CA . VAL A 1 218 ? -4.414 7.914 7.852 1 98.75 218 VAL A CA 1
ATOM 1682 C C . VAL A 1 218 ? -3.99 6.566 8.438 1 98.75 218 VAL A C 1
ATOM 1684 O O . VAL A 1 218 ? -2.797 6.309 8.609 1 98.75 218 VAL A O 1
ATOM 1687 N N . GLY A 1 219 ? -4.965 5.695 8.742 1 98 219 GLY A N 1
ATOM 1688 C CA . GLY A 1 219 ? -4.688 4.359 9.25 1 98 219 GLY A CA 1
ATOM 1689 C C . GLY A 1 219 ? -4.688 4.289 10.766 1 98 219 GLY A C 1
ATOM 1690 O O . GLY A 1 219 ? -4.867 5.305 11.445 1 98 219 GLY A O 1
ATOM 1691 N N . ASN A 1 220 ? -4.602 3.043 11.312 1 97 220 ASN A N 1
ATOM 1692 C CA . ASN A 1 220 ? -4.57 2.766 12.742 1 97 220 ASN A CA 1
ATOM 1693 C C . ASN A 1 220 ? -5.715 3.459 13.477 1 97 220 ASN A C 1
ATOM 1695 O O . ASN A 1 220 ? -5.492 4.152 14.469 1 97 220 ASN A O 1
ATOM 1699 N N . TYR A 1 221 ? -6.867 3.31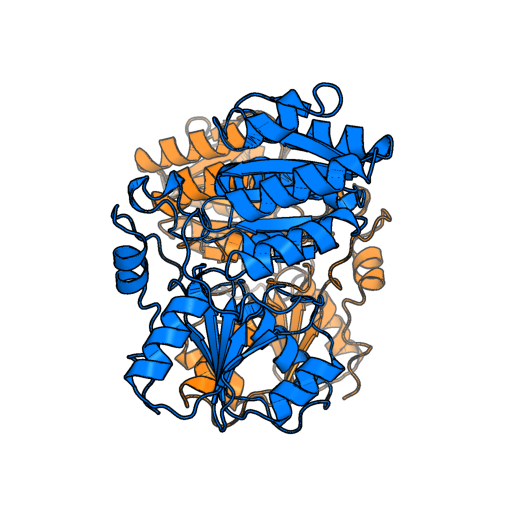4 12.977 1 98.56 221 TYR A N 1
ATOM 1700 C CA . TYR A 1 221 ? -8.039 4.004 13.508 1 98.56 221 TYR A CA 1
ATOM 1701 C C . TYR A 1 221 ? -8.461 3.395 14.844 1 98.56 221 TYR A C 1
ATOM 1703 O O . TYR A 1 221 ? -8.281 2.195 15.07 1 98.56 221 TYR A O 1
ATOM 1711 N N . ASP A 1 222 ? -8.969 4.23 15.711 1 98.5 222 ASP A N 1
ATOM 1712 C CA . ASP A 1 222 ? -9.617 3.762 16.922 1 98.5 222 ASP A CA 1
ATOM 1713 C C . ASP A 1 222 ? -10.805 2.857 16.609 1 98.5 222 ASP A C 1
ATOM 1715 O O . ASP A 1 222 ? -11.797 3.307 16.016 1 98.5 222 ASP A O 1
ATOM 1719 N N . ARG A 1 223 ? -10.75 1.64 17.047 1 98.25 223 ARG A N 1
ATOM 1720 C CA . ARG A 1 223 ? -11.711 0.622 16.625 1 98.25 223 ARG A CA 1
ATOM 1721 C C . ARG A 1 223 ? -13.117 0.957 17.109 1 98.25 223 ARG A C 1
ATOM 1723 O O . ARG A 1 223 ? -14.078 0.864 16.344 1 98.25 223 ARG A O 1
ATOM 1730 N N . ASP A 1 224 ? -13.242 1.344 18.344 1 98.31 224 ASP A N 1
ATOM 1731 C CA . ASP A 1 224 ? -14.555 1.692 18.891 1 98.31 224 ASP A CA 1
ATOM 1732 C C . ASP A 1 224 ? -15.117 2.934 18.203 1 98.31 224 ASP A C 1
ATOM 1734 O O . ASP A 1 224 ? -16.312 2.998 17.906 1 98.31 224 ASP A O 1
ATOM 1738 N N . TYR A 1 225 ? -14.211 3.842 17.969 1 98.56 225 TYR A N 1
ATOM 1739 C CA . TYR A 1 225 ? -14.594 5.059 17.266 1 98.56 225 TYR A CA 1
ATOM 1740 C C . TYR A 1 225 ? -15.094 4.742 15.859 1 98.56 225 TYR A C 1
ATOM 1742 O O . TYR A 1 225 ? -16.156 5.23 15.453 1 98.56 225 TYR A O 1
ATOM 1750 N N . MET A 1 226 ? -14.445 3.889 15.117 1 98.69 226 MET A N 1
ATOM 1751 C CA . MET A 1 226 ? -14.82 3.535 13.75 1 98.69 226 MET A CA 1
ATOM 1752 C C . MET A 1 226 ? -16.125 2.742 13.727 1 98.69 226 MET A C 1
ATOM 1754 O O . MET A 1 226 ? -16.906 2.865 12.789 1 98.69 226 MET A O 1
ATOM 1758 N N . ALA A 1 227 ? -16.281 1.916 14.75 1 98.5 227 ALA A N 1
ATOM 1759 C CA . ALA A 1 227 ? -17.547 1.193 14.844 1 98.5 227 ALA A CA 1
ATOM 1760 C C . ALA A 1 227 ? -18.719 2.16 14.969 1 98.5 227 ALA A C 1
ATOM 1762 O O . ALA A 1 227 ? -19.75 1.977 14.312 1 98.5 227 ALA A O 1
ATOM 1763 N N . ARG A 1 228 ? -18.531 3.172 15.789 1 98.25 228 ARG A N 1
ATOM 1764 C CA . ARG A 1 228 ? -19.578 4.168 15.961 1 98.25 228 ARG A CA 1
ATOM 1765 C C . ARG A 1 228 ? -19.828 4.93 14.656 1 98.25 228 ARG A C 1
ATOM 1767 O O . ARG A 1 228 ? -20.984 5.199 14.297 1 98.25 228 ARG A O 1
ATOM 1774 N N . VAL A 1 229 ? -18.766 5.281 13.938 1 98.44 229 VAL A N 1
ATOM 1775 C CA . VAL A 1 229 ? -18.875 5.977 12.664 1 98.44 229 VAL A CA 1
ATOM 1776 C C . VAL A 1 229 ? -19.656 5.117 11.672 1 98.44 229 VAL A C 1
ATOM 1778 O O . VAL A 1 229 ? -20.594 5.598 11.023 1 98.44 229 VAL A O 1
ATOM 1781 N N . GLY A 1 230 ? -19.281 3.818 11.594 1 98.12 230 GLY A N 1
ATOM 1782 C CA . GLY A 1 230 ? -19.922 2.898 10.672 1 98.12 230 GLY A CA 1
ATOM 1783 C C . GLY A 1 230 ? -21.391 2.656 10.992 1 98.12 230 GLY A C 1
ATOM 1784 O O . GLY A 1 230 ? -22.188 2.361 10.102 1 98.12 230 GLY A O 1
ATOM 1785 N N . GLN A 1 231 ? -21.719 2.719 12.281 1 97.69 231 GLN A N 1
ATOM 1786 C CA . GLN A 1 231 ? -23.109 2.545 12.703 1 97.69 231 GLN A CA 1
ATOM 1787 C C . GLN A 1 231 ? -23.938 3.791 12.398 1 97.69 231 GLN A C 1
ATOM 1789 O O . GLN A 1 231 ? -25.109 3.691 12.047 1 97.69 231 GLN A O 1
ATOM 1794 N N . ARG A 1 232 ? -23.312 4.902 12.5 1 97.5 232 ARG A N 1
ATOM 1795 C CA . ARG A 1 232 ? -24.016 6.176 12.367 1 97.5 232 ARG A CA 1
ATOM 1796 C C . ARG A 1 232 ? -24.297 6.492 10.906 1 97.5 232 ARG A C 1
ATOM 1798 O O . ARG A 1 232 ? -25.375 7.016 10.578 1 97.5 232 ARG A O 1
ATOM 1805 N N . TYR A 1 233 ? -23.375 6.203 10.039 1 97.62 233 TYR A N 1
ATOM 1806 C CA . TYR A 1 233 ? -23.531 6.562 8.633 1 97.62 233 TYR A CA 1
ATOM 1807 C C . TYR A 1 233 ? -23.641 5.32 7.762 1 97.62 233 TYR A C 1
ATOM 1809 O O . TYR A 1 233 ? -22.734 4.492 7.723 1 97.62 233 TYR A O 1
ATOM 1817 N N . ARG A 1 234 ? -24.703 5.25 6.988 1 94.5 234 ARG A N 1
ATOM 1818 C CA . ARG A 1 234 ? -24.922 4.113 6.102 1 94.5 234 ARG A CA 1
ATOM 1819 C C . ARG A 1 234 ? -24.109 4.242 4.824 1 94.5 234 ARG A C 1
ATOM 1821 O O . ARG A 1 234 ? -23.812 3.242 4.164 1 94.5 234 ARG A O 1
ATOM 1828 N N . ARG A 1 235 ? -23.828 5.48 4.512 1 97.31 235 ARG A N 1
ATOM 1829 C CA . ARG A 1 235 ? -23.031 5.789 3.334 1 97.31 235 ARG A CA 1
ATOM 1830 C C . ARG A 1 235 ? -21.812 6.637 3.705 1 97.31 235 ARG A C 1
ATOM 1832 O O . ARG A 1 235 ? -21.953 7.652 4.391 1 97.31 235 ARG A O 1
ATOM 1839 N N . ILE A 1 236 ? -20.703 6.203 3.322 1 98.56 236 ILE A N 1
ATOM 1840 C CA . ILE A 1 236 ? -19.453 6.918 3.549 1 98.56 236 ILE A CA 1
ATOM 1841 C C . ILE A 1 236 ? -18.719 7.109 2.223 1 98.56 236 ILE A C 1
ATOM 1843 O O . ILE A 1 236 ? -18.625 6.172 1.427 1 98.56 236 ILE A O 1
ATOM 1847 N N . ILE A 1 237 ? -18.328 8.305 1.911 1 98.62 237 ILE A N 1
ATOM 1848 C CA . ILE A 1 237 ? -17.5 8.633 0.755 1 98.62 237 ILE A CA 1
ATOM 1849 C C . ILE A 1 237 ? -16.109 9.055 1.218 1 98.62 237 ILE A C 1
ATOM 1851 O O . ILE A 1 237 ? -15.977 9.961 2.043 1 98.62 237 ILE A O 1
ATOM 1855 N N . THR A 1 238 ? -15.117 8.367 0.805 1 98.81 238 THR A N 1
ATOM 1856 C CA . THR A 1 238 ? -13.758 8.797 1.098 1 98.81 238 THR A CA 1
ATOM 1857 C C . THR A 1 238 ? -13.156 9.547 -0.087 1 98.81 238 THR A C 1
ATOM 1859 O O . THR A 1 238 ? -13.391 9.188 -1.242 1 98.81 238 THR A O 1
ATOM 1862 N N . VAL A 1 239 ? -12.43 10.633 0.163 1 98.75 239 VAL A N 1
ATOM 1863 C CA . VAL A 1 239 ? -11.82 11.438 -0.898 1 98.75 239 VAL A CA 1
ATOM 1864 C C . VAL A 1 239 ? -10.344 11.664 -0.591 1 98.75 239 VAL A C 1
ATOM 1866 O O . VAL A 1 239 ? -9.992 12.117 0.501 1 98.75 239 VAL A O 1
ATOM 1869 N N . GLU A 1 240 ? -9.516 11.359 -1.512 1 98.81 240 GLU A N 1
ATOM 1870 C CA . GLU A 1 240 ? -8.078 11.578 -1.376 1 98.81 240 GLU A CA 1
ATOM 1871 C C . GLU A 1 240 ? -7.438 11.906 -2.723 1 98.81 240 GLU A C 1
ATOM 1873 O O . GLU A 1 240 ? -7.918 11.461 -3.768 1 98.81 240 GLU A O 1
ATOM 1878 N N . GLU A 1 241 ? -6.438 12.734 -2.686 1 98.31 241 GLU A N 1
ATOM 1879 C CA . GLU A 1 241 ? -5.586 12.984 -3.844 1 98.31 241 GLU A CA 1
ATOM 1880 C C . GLU A 1 241 ? -4.41 12.016 -3.887 1 98.31 241 GLU A C 1
ATOM 1882 O O . GLU A 1 241 ? -3.258 12.414 -3.699 1 98.31 241 GLU A O 1
ATOM 1887 N N . HIS A 1 242 ? -4.648 10.805 -4.074 1 98.44 242 HIS A N 1
ATOM 1888 C CA . HIS A 1 242 ? -3.807 9.609 -4.039 1 98.44 242 HIS A CA 1
ATOM 1889 C C . HIS A 1 242 ? -4.402 8.492 -4.887 1 98.44 242 HIS A C 1
ATOM 1891 O O . HIS A 1 242 ? -5.613 8.469 -5.137 1 98.44 242 HIS A O 1
ATOM 1897 N N . GLN A 1 243 ? -3.57 7.566 -5.395 1 98.38 243 GLN A N 1
ATOM 1898 C CA . GLN A 1 243 ? -4.078 6.406 -6.113 1 98.38 243 GLN A CA 1
ATOM 1899 C C . GLN A 1 243 ? -5.148 5.68 -5.305 1 98.38 243 GLN A C 1
ATOM 1901 O O . GLN A 1 243 ? -5.086 5.648 -4.074 1 98.38 243 GLN A O 1
ATOM 1906 N N . LEU A 1 244 ? -6.02 5.043 -5.973 1 98.31 244 LEU A N 1
ATOM 1907 C CA . LEU A 1 244 ? -7.137 4.336 -5.355 1 98.31 244 LEU A CA 1
ATOM 1908 C C . LEU A 1 244 ? -6.645 3.156 -4.523 1 98.31 244 LEU A C 1
ATOM 1910 O O . LEU A 1 244 ? -7.141 2.918 -3.422 1 98.31 244 LEU A O 1
ATOM 1914 N N . ASN A 1 245 ? -5.691 2.428 -4.984 1 98.31 245 ASN A N 1
ATOM 1915 C CA . ASN A 1 245 ? -5.23 1.205 -4.336 1 98.31 245 ASN A CA 1
ATOM 1916 C C . ASN A 1 245 ? -4.375 1.512 -3.107 1 98.31 245 ASN A C 1
ATOM 1918 O O . ASN A 1 245 ? -3.328 2.15 -3.219 1 98.31 245 ASN A O 1
ATOM 1922 N N . GLY A 1 246 ? -4.812 1.081 -1.97 1 98.44 246 GLY A N 1
ATOM 1923 C CA . GLY A 1 246 ? -3.98 1.027 -0.776 1 98.44 246 GLY A CA 1
ATOM 1924 C C . GLY A 1 246 ? -3.957 2.336 -0.009 1 98.44 246 GLY A C 1
ATOM 1925 O O . GLY A 1 246 ? -3.371 2.416 1.073 1 98.44 246 GLY A O 1
ATOM 1926 N N . GLY A 1 247 ? -4.625 3.371 -0.548 1 98.56 247 GLY A N 1
ATOM 1927 C CA . GLY A 1 247 ? -4.562 4.695 0.051 1 98.56 247 GLY A CA 1
ATOM 1928 C C . GLY A 1 247 ? -5.512 4.863 1.222 1 98.56 247 GLY A C 1
ATOM 1929 O O . GLY A 1 247 ? -5.73 3.928 1.992 1 98.56 247 GLY A O 1
ATOM 1930 N N . PHE A 1 248 ? -5.973 6.098 1.415 1 98.88 248 PHE A N 1
ATOM 1931 C CA . PHE A 1 248 ? -6.836 6.488 2.525 1 98.88 248 PHE A CA 1
ATOM 1932 C C . PHE A 1 248 ? -8.156 5.723 2.48 1 98.88 248 PHE A C 1
ATOM 1934 O O . PHE A 1 248 ? -8.562 5.121 3.477 1 98.88 248 PHE A O 1
ATOM 1941 N N . GLY A 1 249 ? -8.789 5.738 1.359 1 98.88 249 GLY A N 1
ATOM 1942 C CA . GLY A 1 249 ? -10.047 5.016 1.228 1 98.88 249 GLY A CA 1
ATOM 1943 C C . GLY A 1 249 ? -9.922 3.541 1.562 1 98.88 249 GLY A C 1
ATOM 1944 O O . GLY A 1 249 ? -10.805 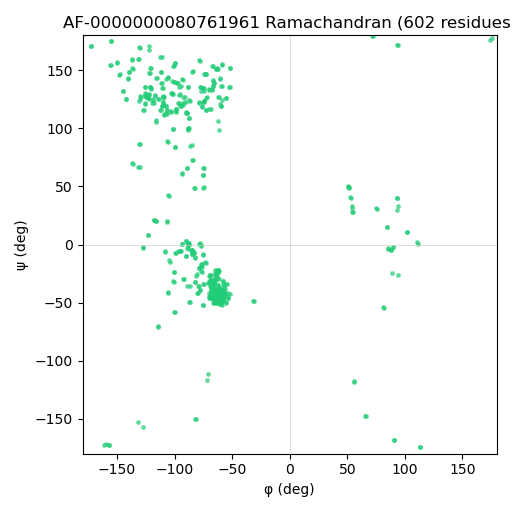2.971 2.209 1 98.88 249 GLY A O 1
ATOM 1945 N N . SER A 1 250 ? -8.836 2.934 1.107 1 98.88 250 SER A N 1
ATOM 1946 C CA . SER A 1 250 ? -8.57 1.535 1.428 1 98.88 250 SER A CA 1
ATOM 1947 C C . SER A 1 250 ? -8.484 1.32 2.936 1 98.88 250 SER A C 1
ATOM 1949 O O . SER A 1 250 ? -9.023 0.346 3.461 1 98.88 250 SER A O 1
ATOM 1951 N N . SER A 1 251 ? -7.773 2.242 3.613 1 98.88 251 SER A N 1
ATOM 1952 C CA . SER A 1 251 ? -7.602 2.107 5.055 1 98.88 251 SER A CA 1
ATOM 1953 C C . SER A 1 251 ? -8.945 2.143 5.781 1 98.88 251 SER A C 1
ATOM 1955 O O . SER A 1 251 ? -9.141 1.428 6.766 1 98.88 251 SER A O 1
ATOM 1957 N N . VAL A 1 252 ? -9.852 2.967 5.297 1 98.94 252 VAL A N 1
ATOM 1958 C CA . VAL A 1 252 ? -11.172 3.088 5.898 1 98.94 252 VAL A CA 1
ATOM 1959 C C . VAL A 1 252 ? -11.977 1.813 5.648 1 98.94 252 VAL A C 1
ATOM 1961 O O . VAL A 1 252 ? -12.562 1.247 6.574 1 98.94 252 VAL A O 1
ATOM 1964 N N . VAL A 1 253 ? -11.961 1.336 4.445 1 98.81 253 VAL A N 1
ATOM 1965 C CA . VAL A 1 253 ? -12.68 0.129 4.051 1 98.81 253 VAL A CA 1
ATOM 1966 C C . VAL A 1 253 ? -12.164 -1.066 4.844 1 98.81 253 VAL A C 1
ATOM 1968 O O . VAL A 1 253 ? -12.945 -1.886 5.332 1 98.81 253 VAL A O 1
ATOM 1971 N N . GLU A 1 254 ? -10.859 -1.194 4.922 1 98.81 254 GLU A N 1
ATOM 1972 C CA . GLU A 1 254 ? -10.242 -2.268 5.695 1 98.81 254 GLU A CA 1
ATOM 1973 C C . GLU A 1 254 ? -10.734 -2.264 7.141 1 98.81 254 GLU A C 1
ATOM 1975 O O . GLU A 1 254 ? -11.125 -3.307 7.668 1 98.81 254 GLU A O 1
ATOM 1980 N N . SER A 1 255 ? -10.672 -1.078 7.742 1 98.81 255 SER A N 1
ATOM 1981 C CA . SER A 1 255 ? -11.047 -0.935 9.141 1 98.81 255 SER A CA 1
ATOM 1982 C C . SER A 1 255 ? -12.5 -1.348 9.367 1 98.81 255 SER A C 1
ATOM 1984 O O . SER A 1 255 ? -12.797 -2.135 10.266 1 98.81 255 SER A O 1
ATOM 1986 N N . LEU A 1 256 ? -13.398 -0.85 8.539 1 98.81 256 LEU A N 1
ATOM 1987 C CA . LEU A 1 256 ? -14.812 -1.148 8.68 1 98.81 256 LEU A CA 1
ATOM 1988 C C . LEU A 1 256 ? -15.094 -2.619 8.391 1 98.81 256 LEU A C 1
ATOM 1990 O O . LEU A 1 256 ? -15.898 -3.25 9.078 1 98.81 256 LEU A O 1
ATOM 1994 N N . SER A 1 257 ? -14.461 -3.188 7.379 1 98.69 257 SER A N 1
ATOM 1995 C CA . SER A 1 257 ? -14.633 -4.594 7.027 1 98.69 257 SER A CA 1
ATOM 1996 C C . SER A 1 257 ? -14.188 -5.508 8.164 1 98.69 257 SER A C 1
ATOM 1998 O O . SER A 1 257 ? -14.859 -6.492 8.469 1 98.69 257 SER A O 1
ATOM 2000 N N . ASP A 1 258 ? -13.023 -5.18 8.742 1 98.25 258 ASP A N 1
ATOM 2001 C CA . ASP A 1 258 ? -12.547 -5.969 9.875 1 98.25 258 ASP A CA 1
ATOM 2002 C C . ASP A 1 258 ? -13.555 -5.949 11.016 1 98.25 258 ASP A C 1
ATOM 2004 O O . ASP A 1 258 ? -13.844 -6.988 11.617 1 98.25 258 ASP A O 1
ATOM 2008 N N . LEU A 1 259 ? -14.047 -4.781 11.344 1 98.44 259 LEU A N 1
ATOM 2009 C CA . LEU A 1 259 ? -15.031 -4.637 12.406 1 98.44 259 LEU A CA 1
ATOM 2010 C C . LEU A 1 259 ? -16.297 -5.43 12.078 1 98.44 259 LEU A C 1
ATOM 2012 O O . LEU A 1 259 ? -16.875 -6.07 12.961 1 98.44 259 LEU A O 1
ATOM 2016 N N . TYR A 1 260 ? -16.719 -5.391 10.836 1 98.44 260 TYR A N 1
ATOM 2017 C CA . TYR A 1 260 ? -17.906 -6.133 10.406 1 98.44 260 TYR A CA 1
ATOM 2018 C C . TYR A 1 260 ? -17.688 -7.637 10.562 1 98.44 260 TYR A C 1
ATOM 2020 O O . TYR A 1 260 ? -18.547 -8.336 11.102 1 98.44 260 TYR A O 1
ATOM 2028 N N . ALA A 1 261 ? -16.562 -8.141 10.148 1 97.12 261 ALA A N 1
ATOM 2029 C CA . ALA A 1 261 ? -16.234 -9.562 10.242 1 97.12 261 ALA A CA 1
ATOM 2030 C C . ALA A 1 261 ? -16.203 -10.023 11.695 1 97.12 261 ALA A C 1
ATOM 2032 O O . ALA A 1 261 ? -16.5 -11.18 11.984 1 97.12 261 ALA A O 1
ATOM 2033 N N . GLU A 1 262 ? -15.883 -9.109 12.57 1 96.38 262 GLU A N 1
ATOM 2034 C CA . GLU A 1 262 ? -15.766 -9.43 13.984 1 96.38 262 GLU A CA 1
ATOM 2035 C C . GLU A 1 262 ? -17.109 -9.273 14.703 1 96.38 262 GLU A C 1
ATOM 2037 O O . GLU A 1 262 ? -17.203 -9.5 15.906 1 96.38 262 GLU A O 1
ATOM 2042 N N . GLY A 1 263 ? -18.109 -8.828 14 1 96.31 263 GLY A N 1
ATOM 2043 C CA . GLY A 1 263 ? -19.438 -8.688 14.578 1 96.31 263 GLY A CA 1
ATOM 2044 C C . GLY A 1 263 ? -19.625 -7.379 15.328 1 96.31 263 GLY A C 1
ATOM 2045 O O . GLY A 1 263 ? -20.578 -7.227 16.094 1 96.31 263 GLY A O 1
ATOM 2046 N N . LYS A 1 264 ? -18.688 -6.449 15.07 1 97.19 264 LYS A N 1
ATOM 2047 C CA . LYS A 1 264 ? -18.75 -5.172 15.781 1 97.19 264 LYS A CA 1
ATOM 2048 C C . LYS A 1 264 ? -19.594 -4.156 15 1 97.19 264 LYS A C 1
ATOM 2050 O O . LYS A 1 264 ? -19.875 -3.068 15.508 1 97.19 264 LYS A O 1
ATOM 2055 N N . LEU A 1 265 ? -19.938 -4.473 13.805 1 96.81 265 LEU A N 1
ATOM 2056 C CA . LEU A 1 265 ? -20.859 -3.715 12.977 1 96.81 265 LEU A CA 1
ATOM 2057 C C . LEU A 1 265 ? -22.047 -4.586 12.547 1 96.81 265 LEU A C 1
ATOM 2059 O O . LEU A 1 265 ? -21.844 -5.707 12.078 1 96.81 265 LEU A O 1
ATOM 2063 N N . ALA A 1 266 ? -23.234 -4.09 12.758 1 95.12 266 ALA A N 1
ATOM 2064 C CA . ALA A 1 266 ? -24.406 -4.855 12.367 1 95.12 266 ALA A CA 1
ATOM 2065 C C . ALA A 1 266 ? -24.516 -4.969 10.844 1 95.12 266 ALA A C 1
ATOM 2067 O O . ALA A 1 266 ? -24.938 -6.004 10.32 1 95.12 266 ALA A O 1
ATOM 2068 N N . GLU A 1 267 ? -24.141 -3.902 10.195 1 95.81 267 GLU A N 1
ATOM 2069 C CA . GLU A 1 267 ? -24.141 -3.842 8.734 1 95.81 267 GLU A CA 1
ATOM 2070 C C . GLU A 1 267 ? -22.906 -3.086 8.227 1 95.81 267 GLU A C 1
ATOM 2072 O O . GLU A 1 267 ? -22.438 -2.15 8.875 1 95.81 267 GLU A O 1
ATOM 2077 N N . MET A 1 268 ? -22.406 -3.543 7.18 1 98 268 MET A N 1
ATOM 2078 C CA . MET A 1 268 ? -21.328 -2.814 6.527 1 98 268 MET A CA 1
ATOM 2079 C C . MET A 1 268 ? -21.859 -1.578 5.809 1 98 268 MET A C 1
ATOM 2081 O O . MET A 1 268 ? -22.781 -1.672 5.008 1 98 268 MET A O 1
ATOM 2085 N N . PRO A 1 269 ? -21.328 -0.373 6.133 1 98.06 269 PRO A N 1
ATOM 2086 C CA . PRO A 1 269 ? -21.719 0.782 5.32 1 98.06 269 PRO A CA 1
ATOM 2087 C C . PRO A 1 269 ? -21.266 0.662 3.867 1 98.06 269 PRO A C 1
ATOM 2089 O O . PRO A 1 269 ? -20.297 -0.031 3.576 1 98.06 269 PRO A O 1
ATOM 2092 N N . GLN A 1 270 ? -22.062 1.295 2.986 1 98.06 270 GLN A N 1
ATOM 2093 C CA . GLN A 1 270 ? -21.594 1.468 1.618 1 98.06 270 GLN A CA 1
ATOM 2094 C C . GLN A 1 270 ? -20.484 2.525 1.549 1 98.06 270 GLN A C 1
ATOM 2096 O O . GLN A 1 270 ? -20.719 3.688 1.888 1 98.06 270 GLN A O 1
ATOM 2101 N N . VAL A 1 271 ? -19.312 2.145 1.174 1 98.56 271 VAL A N 1
ATOM 2102 C CA . VAL A 1 271 ? -18.172 3.064 1.108 1 98.56 271 VAL A CA 1
ATOM 2103 C C . VAL A 1 271 ? -17.812 3.326 -0.35 1 98.56 271 VAL A C 1
ATOM 2105 O O . VAL A 1 271 ? -17.375 2.412 -1.061 1 98.56 271 VAL A O 1
ATOM 2108 N N . ARG A 1 272 ? -18.016 4.492 -0.805 1 97.88 272 ARG A N 1
ATOM 2109 C CA . ARG A 1 272 ? -17.578 4.922 -2.127 1 97.88 272 ARG A CA 1
ATOM 2110 C C . ARG A 1 272 ? -16.234 5.625 -2.053 1 97.88 272 ARG A C 1
ATOM 2112 O O . ARG A 1 272 ? -16.094 6.664 -1.407 1 97.88 272 ARG A O 1
ATOM 2119 N N . ARG A 1 273 ? -15.297 5.062 -2.73 1 98.44 273 ARG A N 1
ATOM 2120 C CA . ARG A 1 273 ? -13.961 5.648 -2.703 1 98.44 273 ARG A CA 1
ATOM 2121 C C . ARG A 1 273 ? -13.734 6.551 -3.91 1 98.44 273 ARG A C 1
ATOM 2123 O O . ARG A 1 273 ? -13.859 6.109 -5.055 1 98.44 273 ARG A O 1
ATOM 2130 N N . ILE A 1 274 ? -13.43 7.805 -3.686 1 98.38 274 ILE A N 1
ATOM 2131 C CA . ILE A 1 274 ? -13.023 8.758 -4.715 1 98.38 274 ILE A CA 1
ATOM 2132 C C . ILE A 1 274 ? -11.531 9.039 -4.59 1 98.38 274 ILE A C 1
ATOM 2134 O O . ILE A 1 274 ? -11.078 9.586 -3.578 1 98.38 274 ILE A O 1
ATOM 2138 N N . ALA A 1 275 ? -10.773 8.633 -5.516 1 98.5 275 ALA A N 1
ATOM 2139 C CA . ALA A 1 275 ? -9.32 8.742 -5.594 1 98.5 275 ALA A CA 1
ATOM 2140 C C . ALA A 1 275 ? -8.844 8.719 -7.043 1 98.5 275 ALA A C 1
ATOM 2142 O O . ALA A 1 275 ? -9.648 8.594 -7.965 1 98.5 275 ALA A O 1
ATOM 2143 N N . VAL A 1 276 ? -7.562 8.914 -7.27 1 98 276 VAL A N 1
ATOM 2144 C CA . VAL A 1 276 ? -7.008 8.727 -8.602 1 98 276 VAL A CA 1
ATOM 2145 C C . VAL A 1 276 ? -7.191 7.277 -9.047 1 98 276 VAL A C 1
ATOM 2147 O O . VAL A 1 276 ? -6.844 6.352 -8.312 1 98 276 VAL A O 1
ATOM 2150 N N . PRO A 1 277 ? -7.777 7.012 -10.234 1 96.81 277 PRO A N 1
ATOM 2151 C CA . PRO A 1 277 ? -8.172 5.668 -10.656 1 96.81 277 PRO A CA 1
ATOM 2152 C C . PRO A 1 277 ? -6.988 4.805 -11.078 1 96.81 277 PRO A C 1
ATOM 2154 O O . PRO A 1 277 ? -7.043 4.141 -12.117 1 96.81 277 PRO A O 1
ATOM 2157 N N . ASN A 1 278 ? -5.957 4.746 -10.297 1 96.5 278 ASN A N 1
ATOM 2158 C CA . ASN A 1 278 ? -4.773 3.908 -10.477 1 96.5 278 ASN A CA 1
ATOM 2159 C C . ASN A 1 278 ? -4.188 4.062 -11.875 1 96.5 278 ASN A C 1
ATOM 2161 O O . ASN A 1 278 ? -3.951 3.07 -12.57 1 96.5 278 ASN A O 1
ATOM 2165 N N . ILE A 1 279 ? -3.992 5.289 -12.281 1 96.88 279 ILE A N 1
ATOM 2166 C CA . ILE A 1 279 ? -3.381 5.648 -13.555 1 96.88 279 ILE A CA 1
ATOM 2167 C C . ILE A 1 279 ? -2.395 6.793 -13.352 1 96.88 279 ILE A C 1
ATOM 2169 O O . ILE A 1 279 ? -2.459 7.504 -12.344 1 96.88 279 ILE A O 1
ATOM 2173 N N . PHE A 1 280 ? -1.486 6.895 -14.32 1 95.75 280 PHE A N 1
ATOM 2174 C CA . PHE A 1 280 ? -0.69 8.109 -14.406 1 95.75 280 PHE A CA 1
ATOM 2175 C C . PHE A 1 280 ? -1.413 9.18 -15.227 1 95.75 280 PHE A C 1
ATOM 2177 O O . PHE A 1 280 ? -1.881 8.906 -16.328 1 95.75 280 PHE A O 1
ATOM 2184 N N . ILE A 1 281 ? -1.601 10.281 -14.656 1 93.81 281 ILE A N 1
ATOM 2185 C CA . ILE A 1 281 ? -2.045 11.422 -15.453 1 93.81 281 ILE A CA 1
ATOM 2186 C C . ILE A 1 281 ? -0.834 12.156 -16.016 1 93.81 281 ILE A C 1
ATOM 2188 O O . ILE A 1 281 ? -0.165 12.906 -15.305 1 93.81 281 ILE A O 1
ATOM 2192 N N . GLY A 1 282 ? -0.542 11.891 -17.234 1 87.12 282 GLY A N 1
ATOM 2193 C CA . GLY A 1 282 ? 0.712 12.297 -17.844 1 87.12 282 GLY A CA 1
ATOM 2194 C C . GLY A 1 282 ? 0.735 13.758 -18.25 1 87.12 282 GLY A C 1
ATOM 2195 O O . GLY A 1 282 ? 1.765 14.266 -18.703 1 87.12 282 GLY A O 1
ATOM 2196 N N . THR A 1 283 ? -0.301 14.43 -18.016 1 86.56 283 THR A N 1
ATOM 2197 C CA . THR A 1 283 ? -0.349 15.82 -18.438 1 86.56 283 THR A CA 1
ATOM 2198 C C . THR A 1 283 ? 0.066 16.75 -17.297 1 86.56 283 THR A C 1
ATOM 2200 O O . THR A 1 283 ? -0.261 16.484 -16.141 1 86.56 283 THR A O 1
ATOM 2203 N N . SER A 1 284 ? 0.857 17.688 -17.641 1 88.75 284 SER A N 1
ATOM 2204 C CA . SER A 1 284 ? 1.149 18.75 -16.688 1 88.75 284 SER A CA 1
ATOM 2205 C C . SER A 1 284 ? 0.004 19.766 -16.609 1 88.75 284 SER A C 1
ATOM 2207 O O . SER A 1 284 ? -0.602 20.094 -17.625 1 88.75 284 SER A O 1
ATOM 2209 N N . GLY A 1 285 ? -0.371 20.172 -15.375 1 92.44 285 GLY A N 1
ATOM 2210 C CA . GLY A 1 285 ? -1.448 21.125 -15.148 1 92.44 285 GLY A CA 1
ATOM 2211 C C . GLY A 1 285 ? -1.565 21.562 -13.703 1 92.44 285 GLY A C 1
ATOM 2212 O O . GLY A 1 285 ? -0.825 21.094 -12.844 1 92.44 285 GLY A O 1
ATOM 2213 N N . THR A 1 286 ? -2.4 22.547 -13.578 1 94.88 286 THR A N 1
ATOM 2214 C CA . THR A 1 286 ? -2.664 22.984 -12.211 1 94.88 286 THR A CA 1
ATOM 2215 C C . THR A 1 286 ? -3.225 21.844 -11.375 1 94.88 286 THR A C 1
ATOM 2217 O O . THR A 1 286 ? -3.732 20.859 -11.922 1 94.88 286 THR A O 1
ATOM 2220 N N . GLN A 1 287 ? -3.027 21.938 -10.102 1 95.5 287 GLN A N 1
ATOM 2221 C CA . GLN A 1 287 ? -3.58 20.938 -9.195 1 95.5 287 GLN A CA 1
ATOM 2222 C C . GLN A 1 287 ? -5.078 20.75 -9.43 1 95.5 287 GLN A C 1
ATOM 2224 O O . GLN A 1 287 ? -5.57 19.625 -9.469 1 95.5 287 GLN A O 1
ATOM 2229 N N . GLU A 1 288 ? -5.762 21.859 -9.609 1 94.62 288 GLU A N 1
ATOM 2230 C CA . GLU A 1 288 ? -7.199 21.812 -9.859 1 94.62 288 GLU A CA 1
ATOM 2231 C C . GLU A 1 288 ? -7.52 21.047 -11.141 1 94.62 288 GLU A C 1
ATOM 2233 O O . GLU A 1 288 ? -8.43 20.219 -11.172 1 94.62 288 GLU A O 1
ATOM 2238 N N . TYR A 1 289 ? -6.789 21.359 -12.141 1 95.38 289 TYR A N 1
ATOM 2239 C CA . TYR A 1 289 ? -6.977 20.672 -13.422 1 95.38 289 TYR A CA 1
ATOM 2240 C C . TYR A 1 289 ? -6.777 19.172 -13.273 1 95.38 289 TYR A C 1
ATOM 2242 O O . TYR A 1 289 ? -7.598 18.375 -13.75 1 95.38 289 TYR A O 1
ATOM 2250 N N . LEU A 1 290 ? -5.746 18.797 -12.633 1 96.94 290 LEU A N 1
ATOM 2251 C CA . LEU A 1 290 ? -5.418 17.391 -12.492 1 96.94 290 LEU A CA 1
ATOM 2252 C C . LEU A 1 290 ? -6.434 16.672 -11.594 1 96.94 290 LEU A C 1
ATOM 2254 O O . LEU A 1 290 ? -6.773 15.523 -11.836 1 96.94 290 LEU A O 1
ATOM 2258 N N . ARG A 1 291 ? -6.891 17.359 -10.531 1 96.94 291 ARG A N 1
ATOM 2259 C CA . ARG A 1 291 ? -7.949 16.812 -9.688 1 96.94 291 ARG A CA 1
ATOM 2260 C C . ARG A 1 291 ? -9.203 16.531 -10.508 1 96.94 291 ARG A C 1
ATOM 2262 O O . ARG A 1 291 ? -9.844 15.484 -10.344 1 96.94 291 ARG A O 1
ATOM 2269 N N . HIS A 1 292 ? -9.492 17.438 -11.398 1 95.56 292 HIS A N 1
ATOM 2270 C CA . HIS A 1 292 ? -10.641 17.266 -12.273 1 95.56 292 HIS A CA 1
ATOM 2271 C C . HIS A 1 292 ? -10.43 16.094 -13.234 1 95.56 292 HIS A C 1
ATOM 2273 O O . HIS A 1 292 ? -11.328 15.281 -13.43 1 95.56 292 HIS A O 1
ATOM 2279 N N . ALA A 1 293 ? -9.289 16.094 -13.812 1 95.88 293 ALA A N 1
ATOM 2280 C CA . ALA A 1 293 ? -8.953 15.016 -14.734 1 95.88 293 ALA A CA 1
ATOM 2281 C C . ALA A 1 293 ? -9.039 13.656 -14.039 1 95.88 293 ALA A C 1
ATOM 2283 O O . ALA A 1 293 ? -9.406 12.656 -14.664 1 95.88 293 ALA A O 1
ATOM 2284 N N . ALA A 1 294 ? -8.742 13.656 -12.734 1 96.75 294 ALA A N 1
ATOM 2285 C CA . ALA A 1 294 ? -8.766 12.414 -11.961 1 96.75 294 ALA A CA 1
ATOM 2286 C C . ALA A 1 294 ? -10.18 12.109 -11.461 1 96.75 294 ALA A C 1
ATOM 2288 O O . ALA A 1 294 ? -10.422 11.031 -10.906 1 96.75 294 ALA A O 1
ATOM 2289 N N . GLY A 1 295 ? -11.078 12.984 -11.625 1 96.62 295 GLY A N 1
ATOM 2290 C CA . GLY A 1 295 ? -12.453 12.789 -11.195 1 96.62 295 GLY A CA 1
ATOM 2291 C C . GLY A 1 295 ? -12.625 12.93 -9.695 1 96.62 295 GLY A C 1
ATOM 2292 O O . GLY A 1 295 ? -13.477 12.266 -9.094 1 96.62 295 GLY A O 1
ATOM 2293 N N . LEU A 1 296 ? -11.805 13.766 -9.039 1 97.44 296 LEU A N 1
ATOM 2294 C CA . LEU A 1 296 ? -11.883 13.938 -7.598 1 97.44 296 LEU A CA 1
ATOM 2295 C C . LEU A 1 296 ? -12.953 14.961 -7.227 1 97.44 296 LEU A C 1
ATOM 2297 O O . LEU A 1 296 ? -12.633 16.062 -6.789 1 97.44 296 LEU A O 1
ATOM 2301 N N . THR A 1 297 ? -14.125 14.578 -7.363 1 95.69 297 THR A N 1
ATOM 2302 C CA . THR A 1 297 ? -15.273 15.445 -7.137 1 95.69 297 THR A CA 1
ATOM 2303 C C . THR A 1 297 ? -16.469 14.633 -6.645 1 95.69 297 THR A C 1
ATOM 2305 O O . THR A 1 297 ? -16.547 13.422 -6.863 1 95.69 297 THR A O 1
ATOM 2308 N N . LEU A 1 298 ? -17.328 15.281 -5.992 1 94.81 298 LEU A N 1
ATOM 2309 C CA . LEU A 1 298 ? -18.562 14.648 -5.508 1 94.81 298 LEU A CA 1
ATOM 2310 C C . LEU A 1 298 ? -19.656 14.703 -6.57 1 94.81 298 LEU A C 1
ATOM 2312 O O . LEU A 1 298 ? -20.719 14.117 -6.398 1 94.81 298 LEU A O 1
ATOM 2316 N N . ALA A 1 299 ? -19.359 15.266 -7.68 1 88.88 299 ALA A N 1
ATOM 2317 C CA . ALA A 1 299 ? -20.375 15.547 -8.695 1 88.88 299 ALA A CA 1
ATOM 2318 C C . ALA A 1 299 ? -21 14.266 -9.211 1 88.88 299 ALA A C 1
ATOM 2320 O O . ALA A 1 299 ? -22.219 14.219 -9.469 1 88.88 299 ALA A O 1
ATOM 2321 N N . ALA A 1 300 ? -20.219 13.211 -9.367 1 78.56 300 ALA A N 1
ATOM 2322 C CA . ALA A 1 300 ? -20.703 11.977 -9.977 1 78.56 300 ALA A CA 1
ATOM 2323 C C . ALA A 1 300 ? -21.391 11.086 -8.945 1 78.56 300 ALA A C 1
ATOM 2325 O O . ALA A 1 300 ? -21.859 9.992 -9.273 1 78.56 300 ALA A O 1
ATOM 2326 N N . ILE A 1 301 ? -21.312 11.547 -7.758 1 83.44 301 ILE A N 1
ATOM 2327 C CA . ILE A 1 301 ? -21.922 10.719 -6.73 1 83.44 301 ILE A CA 1
ATOM 2328 C C . ILE A 1 301 ? -23.406 11.062 -6.617 1 83.44 301 ILE A C 1
ATOM 2330 O O . ILE A 1 301 ? -23.766 12.203 -6.324 1 83.44 301 ILE A O 1
ATOM 2334 N N . ASP A 1 302 ? -24.281 10.32 -7.602 1 64.38 302 ASP A N 1
ATOM 2335 C CA . ASP A 1 302 ? -25.719 10.508 -7.555 1 64.38 302 ASP A CA 1
ATOM 2336 C C . ASP A 1 302 ? -26.297 10.031 -6.223 1 64.38 302 ASP A C 1
ATOM 2338 O O . ASP A 1 302 ? -25.828 9.039 -5.66 1 64.38 302 ASP A O 1
ATOM 2342 N N . LEU A 1 303 ? -26.688 10.797 -5.34 1 47.97 303 LEU A N 1
ATOM 2343 C CA . LEU A 1 303 ? -27.594 10.227 -4.344 1 47.97 303 LEU A CA 1
ATOM 2344 C C . LEU A 1 303 ? -28.906 9.797 -4.984 1 47.97 303 LEU A C 1
ATOM 2346 O O . LEU A 1 303 ? -29.344 10.406 -5.965 1 47.97 303 LEU A O 1
ATOM 2350 N N . MET B 1 1 ? 9.25 -23.812 -6.699 1 92.38 1 MET B N 1
ATOM 2351 C CA . MET B 1 1 ? 8.625 -22.719 -7.43 1 92.38 1 MET B CA 1
ATOM 2352 C C . MET B 1 1 ? 9.664 -21.953 -8.242 1 92.38 1 MET B C 1
ATOM 2354 O O . MET B 1 1 ? 9.531 -21.812 -9.461 1 92.38 1 MET B O 1
ATOM 2358 N N . ARG B 1 2 ? 10.711 -21.594 -7.547 1 91.81 2 ARG B N 1
ATOM 2359 C CA . ARG B 1 2 ? 11.766 -20.812 -8.18 1 91.81 2 ARG B CA 1
ATOM 2360 C C . ARG B 1 2 ? 12.375 -21.547 -9.359 1 91.81 2 ARG B C 1
ATOM 2362 O O . ARG B 1 2 ? 12.391 -21.047 -10.484 1 91.81 2 ARG B O 1
ATOM 2369 N N . ASN B 1 3 ? 12.789 -22.828 -9.117 1 93.12 3 ASN B N 1
ATOM 2370 C CA . ASN B 1 3 ? 13.406 -23.625 -10.172 1 93.12 3 ASN B CA 1
ATOM 2371 C C . ASN B 1 3 ? 12.445 -23.844 -11.344 1 93.12 3 ASN B C 1
ATOM 2373 O O . ASN B 1 3 ? 12.836 -23.75 -12.508 1 93.12 3 ASN B O 1
ATOM 2377 N N . THR B 1 4 ? 11.234 -24.156 -10.945 1 93.69 4 THR B N 1
ATOM 2378 C CA . THR B 1 4 ? 10.242 -24.406 -11.984 1 93.69 4 THR B CA 1
ATOM 2379 C C . THR B 1 4 ? 10.031 -23.156 -12.844 1 93.69 4 THR B C 1
ATOM 2381 O O . THR B 1 4 ? 9.969 -23.25 -14.07 1 93.69 4 THR B O 1
ATOM 2384 N N . PHE B 1 5 ? 9.891 -22.016 -12.281 1 96.25 5 PHE B N 1
ATOM 2385 C CA . PHE B 1 5 ? 9.695 -20.766 -13.016 1 96.25 5 PHE B CA 1
ATOM 2386 C C . PHE B 1 5 ? 10.859 -20.516 -13.961 1 96.25 5 PHE B C 1
ATOM 2388 O O . PHE B 1 5 ? 10.656 -20.25 -15.148 1 96.25 5 PHE B O 1
ATOM 2395 N N . ILE B 1 6 ? 12.07 -20.641 -13.477 1 95.5 6 ILE B N 1
ATOM 2396 C CA . ILE B 1 6 ? 13.266 -20.297 -14.25 1 95.5 6 ILE B CA 1
ATOM 2397 C C . ILE B 1 6 ? 13.453 -21.328 -15.367 1 95.5 6 ILE B C 1
ATOM 2399 O O . ILE B 1 6 ? 13.766 -20.969 -16.5 1 95.5 6 ILE B O 1
ATOM 2403 N N . ASN B 1 7 ? 13.281 -22.625 -15.016 1 95.38 7 ASN B N 1
ATOM 2404 C CA . ASN B 1 7 ? 13.391 -23.656 -16.047 1 95.38 7 ASN B CA 1
ATOM 2405 C C . ASN B 1 7 ? 12.367 -23.453 -17.156 1 95.38 7 ASN B C 1
ATOM 2407 O O . ASN B 1 7 ? 12.688 -23.625 -18.344 1 95.38 7 ASN B O 1
ATOM 2411 N N . THR B 1 8 ? 11.18 -23.109 -16.75 1 96.44 8 THR B N 1
ATOM 2412 C CA . THR B 1 8 ? 10.148 -22.812 -17.75 1 96.44 8 THR B CA 1
ATOM 2413 C C . THR B 1 8 ? 10.539 -21.609 -18.594 1 96.44 8 THR B C 1
ATOM 2415 O O . THR B 1 8 ? 10.344 -21.594 -19.812 1 96.44 8 THR B O 1
ATOM 2418 N N . LEU B 1 9 ? 11.055 -20.578 -17.984 1 97.25 9 LEU B N 1
ATOM 2419 C CA . LEU B 1 9 ? 11.5 -19.391 -18.703 1 97.25 9 LEU B CA 1
ATOM 2420 C C . LEU B 1 9 ? 12.586 -19.734 -19.719 1 97.25 9 LEU B C 1
ATOM 2422 O O . LEU B 1 9 ? 12.609 -19.172 -20.812 1 97.25 9 LEU B O 1
ATOM 2426 N N . VAL B 1 10 ? 13.5 -20.656 -19.344 1 96.62 10 VAL B N 1
ATOM 2427 C CA . VAL B 1 10 ? 14.555 -21.109 -20.25 1 96.62 10 VAL B CA 1
ATOM 2428 C C . VAL B 1 10 ? 13.938 -21.75 -21.5 1 96.62 10 VAL B C 1
ATOM 2430 O O . VAL B 1 10 ? 14.328 -21.438 -22.625 1 96.62 10 VAL B O 1
ATOM 2433 N N . ASP B 1 11 ? 12.977 -22.562 -21.234 1 97.38 11 ASP B N 1
ATOM 2434 C CA . ASP B 1 11 ? 12.297 -23.219 -22.344 1 97.38 11 ASP B CA 1
ATOM 2435 C C . ASP B 1 11 ? 11.594 -22.203 -23.234 1 97.38 11 ASP B C 1
ATOM 2437 O O . ASP B 1 11 ? 11.641 -22.297 -24.469 1 97.38 11 ASP B O 1
ATOM 2441 N N . LEU B 1 12 ? 10.961 -21.281 -22.641 1 97.81 12 LEU B N 1
ATOM 2442 C CA . LEU B 1 12 ? 10.227 -20.266 -23.375 1 97.81 12 LEU B CA 1
ATOM 2443 C C . LEU B 1 12 ? 11.172 -19.359 -24.172 1 97.81 12 LEU B C 1
ATOM 2445 O O . LEU B 1 12 ? 10.836 -18.891 -25.25 1 97.81 12 LEU B O 1
ATOM 2449 N N . ALA B 1 13 ? 12.32 -19.078 -23.625 1 97.19 13 ALA B N 1
ATOM 2450 C CA . ALA B 1 13 ? 13.297 -18.219 -24.281 1 97.19 13 ALA B CA 1
ATOM 2451 C C . ALA B 1 13 ? 13.797 -18.828 -25.578 1 97.19 13 ALA B C 1
ATOM 2453 O O . ALA B 1 13 ? 14.273 -18.125 -26.469 1 97.19 13 ALA B O 1
ATOM 2454 N N . ALA B 1 14 ? 13.703 -20.141 -25.688 1 96.75 14 ALA B N 1
ATOM 2455 C CA . ALA B 1 14 ? 14.055 -20.828 -26.922 1 96.75 14 ALA B CA 1
ATOM 2456 C C . ALA B 1 14 ? 13.039 -20.516 -28.031 1 96.75 14 ALA B C 1
ATOM 2458 O O . ALA B 1 14 ? 13.375 -20.516 -29.219 1 96.75 14 ALA B O 1
ATOM 2459 N N . GLN B 1 15 ? 11.867 -20.219 -27.578 1 96.25 15 GLN B N 1
ATOM 2460 C CA . GLN B 1 15 ? 10.773 -19.969 -28.516 1 96.25 15 GLN B CA 1
ATOM 2461 C C . GLN B 1 15 ? 10.531 -18.484 -28.703 1 96.25 15 GLN B C 1
ATOM 2463 O O . GLN B 1 15 ? 9.945 -18.062 -29.703 1 96.25 15 GLN B O 1
ATOM 2468 N N . HIS B 1 16 ? 10.898 -17.719 -27.781 1 96.25 16 HIS B N 1
ATOM 2469 C CA . HIS B 1 16 ? 10.727 -16.266 -27.797 1 96.25 16 HIS B CA 1
ATOM 2470 C C . HIS B 1 16 ? 12.07 -15.547 -27.797 1 96.25 16 HIS B C 1
ATOM 2472 O O . HIS B 1 16 ? 12.672 -15.344 -26.75 1 96.25 16 HIS B O 1
ATOM 2478 N N . GLU B 1 17 ? 12.445 -14.992 -28.859 1 96.12 17 GLU B N 1
ATOM 2479 C CA . GLU B 1 17 ? 13.781 -14.43 -29.031 1 96.12 17 GLU B CA 1
ATOM 2480 C C . GLU B 1 17 ? 13.914 -13.102 -28.281 1 96.12 17 GLU B C 1
ATOM 2482 O O . GLU B 1 17 ? 15.016 -12.586 -28.109 1 96.12 17 GLU B O 1
ATOM 2487 N N . ASP B 1 18 ? 12.852 -12.617 -27.797 1 97.44 18 ASP B N 1
ATOM 2488 C CA . ASP B 1 18 ? 12.875 -11.305 -27.156 1 97.44 18 ASP B CA 1
ATOM 2489 C C . ASP B 1 18 ? 13.047 -11.438 -25.641 1 97.44 18 ASP B C 1
ATOM 2491 O O . ASP B 1 18 ? 13.219 -10.438 -24.938 1 97.44 18 ASP B O 1
ATOM 2495 N N . ILE B 1 19 ? 13.047 -12.594 -25.094 1 98.25 19 ILE B N 1
ATOM 2496 C CA . ILE B 1 19 ? 13.148 -12.766 -23.641 1 98.25 19 ILE B CA 1
ATOM 2497 C C . ILE B 1 19 ? 14.586 -12.516 -23.188 1 98.25 19 ILE B C 1
ATOM 2499 O O . ILE B 1 19 ? 15.523 -13.109 -23.719 1 98.25 19 ILE B O 1
ATOM 2503 N N . PHE B 1 20 ? 14.789 -11.594 -22.297 1 98 20 PHE B N 1
ATOM 2504 C CA . PHE B 1 20 ? 16.062 -11.219 -21.703 1 98 20 PHE B CA 1
ATOM 2505 C C . PHE B 1 20 ? 16.016 -11.375 -20.188 1 98 20 PHE B C 1
ATOM 2507 O O . PHE B 1 20 ? 15.023 -11.023 -19.547 1 98 20 PHE B O 1
ATOM 2514 N N . LEU B 1 21 ? 17.062 -11.953 -19.609 1 96.88 21 LEU B N 1
ATOM 2515 C CA . LEU B 1 21 ? 17.094 -12.18 -18.156 1 96.88 21 LEU B CA 1
ATOM 2516 C C . LEU B 1 21 ? 18.266 -11.43 -17.531 1 96.88 21 LEU B C 1
ATOM 2518 O O . LEU B 1 21 ? 19.406 -11.531 -17.984 1 96.88 21 LEU B O 1
ATOM 2522 N N . LEU B 1 22 ? 17.969 -10.586 -16.531 1 94.88 22 LEU B N 1
ATOM 2523 C CA . LEU B 1 22 ? 18.969 -9.906 -15.719 1 94.88 22 LEU B CA 1
ATOM 2524 C C . LEU B 1 22 ? 18.953 -10.438 -14.289 1 94.88 22 LEU B C 1
ATOM 2526 O O . LEU B 1 22 ? 17.891 -10.797 -13.766 1 94.88 22 LEU B O 1
ATOM 2530 N N . CYS B 1 23 ? 20.125 -10.422 -13.664 1 90.56 23 CYS B N 1
ATOM 2531 C CA . CYS B 1 23 ? 20.172 -10.836 -12.266 1 90.56 23 CYS B CA 1
ATOM 2532 C C . CYS B 1 23 ? 21.062 -9.898 -11.453 1 90.56 23 CYS B C 1
ATOM 2534 O O . CYS B 1 23 ? 21.953 -9.242 -12 1 90.56 23 CYS B O 1
ATOM 2536 N N . GLY B 1 24 ? 20.781 -9.75 -10.125 1 84.69 24 GLY B N 1
ATOM 2537 C CA . GLY B 1 24 ? 21.578 -9 -9.172 1 84.69 24 GLY B CA 1
ATOM 2538 C C . GLY B 1 24 ? 22.594 -9.859 -8.438 1 84.69 24 GLY B C 1
ATOM 2539 O O . GLY B 1 24 ? 22.609 -9.891 -7.203 1 84.69 24 GLY B O 1
ATOM 2540 N N . ASP B 1 25 ? 23.453 -10.43 -9.164 1 75 25 ASP B N 1
ATOM 2541 C CA . ASP B 1 25 ? 24.562 -11.258 -8.695 1 75 25 ASP B CA 1
ATOM 2542 C C . ASP B 1 25 ? 24.062 -12.383 -7.797 1 75 25 ASP B C 1
ATOM 2544 O O . ASP B 1 25 ? 24.641 -12.625 -6.727 1 75 25 ASP B O 1
ATOM 2548 N N . LEU B 1 26 ? 22.969 -12.867 -7.98 1 71.62 26 LEU B N 1
ATOM 2549 C CA . LEU B 1 26 ? 22.375 -14.008 -7.301 1 71.62 26 LEU B CA 1
ATOM 2550 C C . LEU B 1 26 ? 21.984 -15.094 -8.305 1 71.62 26 LEU B C 1
ATOM 2552 O O . LEU B 1 26 ? 22.125 -14.906 -9.516 1 71.62 26 LEU B O 1
ATOM 2556 N N . GLY B 1 27 ? 21.625 -16.203 -7.707 1 66 27 GLY B N 1
ATOM 2557 C CA . GLY B 1 27 ? 21.047 -17.266 -8.523 1 66 27 GLY B CA 1
ATOM 2558 C C . GLY B 1 27 ? 22.078 -18.266 -9.008 1 66 27 GLY B C 1
ATOM 2559 O O . GLY B 1 27 ? 21.922 -18.859 -10.086 1 66 27 GLY B O 1
ATOM 2560 N N . TYR B 1 28 ? 23 -18.328 -8.172 1 68 28 TYR B N 1
ATOM 2561 C CA . TYR B 1 28 ? 23.984 -19.328 -8.523 1 68 28 TYR B CA 1
ATOM 2562 C C . TYR B 1 28 ? 23.344 -20.703 -8.625 1 68 28 TYR B C 1
ATOM 2564 O O . TYR B 1 28 ? 22.5 -21.062 -7.812 1 68 28 TYR B O 1
ATOM 2572 N N . SER B 1 29 ? 23.469 -21.359 -9.703 1 74.69 29 SER B N 1
ATOM 2573 C CA . SER B 1 29 ? 22.984 -22.688 -10.062 1 74.69 29 SER B CA 1
ATOM 2574 C C . SER B 1 29 ? 21.594 -22.625 -10.656 1 74.69 29 SER B C 1
ATOM 2576 O O . SER B 1 29 ? 21.172 -23.531 -11.391 1 74.69 29 SER B O 1
ATOM 2578 N N . VAL B 1 30 ? 20.844 -21.594 -10.344 1 83.88 30 VAL B N 1
ATOM 2579 C CA . VAL B 1 30 ? 19.453 -21.531 -10.805 1 83.88 30 VAL B CA 1
ATOM 2580 C C . VAL B 1 30 ? 19.391 -20.859 -12.18 1 83.88 30 VAL B C 1
ATOM 2582 O O . VAL B 1 30 ? 18.656 -21.312 -13.055 1 83.88 30 VAL B O 1
ATOM 2585 N N . LEU B 1 31 ? 20.234 -19.922 -12.359 1 89.69 31 LEU B N 1
ATOM 2586 C CA . LEU B 1 31 ? 20.125 -19.125 -13.578 1 89.69 31 LEU B CA 1
ATOM 2587 C C . LEU B 1 31 ? 21.125 -19.594 -14.625 1 89.69 31 LEU B C 1
ATOM 2589 O O . LEU B 1 31 ? 21.062 -19.203 -15.789 1 89.69 31 LEU B O 1
ATOM 2593 N N . GLU B 1 32 ? 22.016 -20.5 -14.266 1 90.06 32 GLU B N 1
ATOM 2594 C CA . GLU B 1 32 ? 23.109 -20.953 -15.117 1 90.06 32 GLU B CA 1
ATOM 2595 C C . GLU B 1 32 ? 22.578 -21.547 -16.422 1 90.06 32 GLU B C 1
ATOM 2597 O O . GLU B 1 32 ? 23.125 -21.297 -17.5 1 90.06 32 GLU B O 1
ATOM 2602 N N . PRO B 1 33 ? 21.516 -22.328 -16.266 1 91.19 33 PRO B N 1
ATOM 2603 C CA . PRO B 1 33 ? 21 -22.875 -17.516 1 91.19 33 PRO B CA 1
ATOM 2604 C C . PRO B 1 33 ? 20.609 -21.781 -18.516 1 91.19 33 PRO B C 1
ATOM 2606 O O . PRO B 1 33 ? 20.859 -21.922 -19.719 1 91.19 33 PRO B O 1
ATOM 2609 N N . PHE B 1 34 ? 20 -20.766 -18.078 1 94.44 34 PHE B N 1
ATOM 2610 C CA . PHE B 1 34 ? 19.641 -19.656 -18.969 1 94.44 34 PHE B CA 1
ATOM 2611 C C . PHE B 1 34 ? 20.875 -18.984 -19.516 1 94.44 34 PHE B C 1
ATOM 2613 O O . PHE B 1 34 ? 20.984 -18.75 -20.719 1 94.44 34 PHE B O 1
ATOM 2620 N N . ALA B 1 35 ? 21.781 -18.641 -18.641 1 93.06 35 ALA B N 1
ATOM 2621 C CA . ALA B 1 35 ? 23 -17.953 -19.016 1 93.06 35 ALA B CA 1
ATOM 2622 C C . ALA B 1 35 ? 23.797 -18.75 -20.047 1 93.06 35 ALA B C 1
ATOM 2624 O O . ALA B 1 35 ? 24.375 -18.188 -20.984 1 93.06 35 ALA B O 1
ATOM 2625 N N . SER B 1 36 ? 23.859 -20.062 -19.891 1 94.19 36 SER B N 1
ATOM 2626 C CA . SER B 1 36 ? 24.609 -20.938 -20.781 1 94.19 36 SER B CA 1
ATOM 2627 C C . SER B 1 36 ? 23.953 -21.031 -22.156 1 94.19 36 SER B C 1
ATOM 2629 O O . SER B 1 36 ? 24.625 -21 -23.172 1 94.19 36 SER B O 1
ATOM 2631 N N . ARG B 1 37 ? 22.672 -21.125 -22.172 1 95.25 37 ARG B N 1
ATOM 2632 C CA . ARG B 1 37 ? 21.938 -21.344 -23.406 1 95.25 37 ARG B CA 1
ATOM 2633 C C . ARG B 1 37 ? 21.781 -20.047 -24.188 1 95.25 37 ARG B C 1
ATOM 2635 O O . ARG B 1 37 ? 21.766 -20.062 -25.422 1 95.25 37 ARG B O 1
ATOM 2642 N N . PHE B 1 38 ? 21.609 -19 -23.484 1 96.25 38 PHE B N 1
ATOM 2643 C CA . PHE B 1 38 ? 21.375 -17.719 -24.141 1 96.25 38 PHE B CA 1
ATOM 2644 C C . PHE B 1 38 ? 22.297 -16.641 -23.594 1 96.25 38 PHE B C 1
ATOM 2646 O O . PHE B 1 38 ? 21.828 -15.617 -23.078 1 96.25 38 PHE B O 1
ATOM 2653 N N . PRO B 1 39 ? 23.547 -16.719 -23.797 1 94.5 39 PRO B N 1
ATOM 2654 C CA . PRO B 1 39 ? 24.516 -15.789 -23.188 1 94.5 39 PRO B CA 1
ATOM 2655 C C . PRO B 1 39 ? 24.328 -14.352 -23.656 1 94.5 39 PRO B C 1
ATOM 2657 O O . PRO B 1 39 ? 24.609 -13.406 -22.922 1 94.5 39 PRO B O 1
ATOM 2660 N N . GLU B 1 40 ? 23.797 -14.133 -24.828 1 95.62 40 GLU B N 1
ATOM 2661 C CA . GLU B 1 40 ? 23.641 -12.789 -25.391 1 95.62 40 GLU B CA 1
ATOM 2662 C C . GLU B 1 40 ? 22.391 -12.102 -24.844 1 95.62 40 GLU B C 1
ATOM 2664 O O . GLU B 1 40 ? 22.203 -10.898 -25.047 1 95.62 40 GLU B O 1
ATOM 2669 N N . ARG B 1 41 ? 21.547 -12.844 -24.172 1 96.69 41 ARG B N 1
ATOM 2670 C CA . ARG B 1 41 ? 20.297 -12.328 -23.609 1 96.69 41 ARG B CA 1
ATOM 2671 C C . ARG B 1 41 ? 20.281 -12.445 -22.094 1 96.69 41 ARG B C 1
ATOM 2673 O O . ARG B 1 41 ? 19.219 -12.555 -21.484 1 96.69 41 ARG B O 1
ATOM 2680 N N . PHE B 1 42 ? 21.469 -12.562 -21.5 1 94.81 42 PHE B N 1
ATOM 2681 C CA . PHE B 1 42 ? 21.672 -12.664 -20.062 1 94.81 42 PHE B CA 1
ATOM 2682 C C . PHE B 1 42 ? 22.656 -11.602 -19.578 1 94.81 42 PHE B C 1
ATOM 2684 O O . PHE B 1 42 ? 23.672 -11.344 -20.219 1 94.81 42 PHE B O 1
ATOM 2691 N N . LEU B 1 43 ? 22.359 -10.914 -18.438 1 92.44 43 LEU B N 1
ATOM 2692 C CA . LEU B 1 43 ? 23.25 -9.906 -17.875 1 92.44 43 LEU B CA 1
ATOM 2693 C C . LEU B 1 43 ? 23.25 -9.977 -16.359 1 92.44 43 LEU B C 1
ATOM 2695 O O . LEU B 1 43 ? 22.188 -9.953 -15.727 1 92.44 43 LEU B O 1
ATOM 2699 N N . ASN B 1 44 ? 24.375 -10.117 -15.758 1 89.38 44 ASN B N 1
ATOM 2700 C CA . ASN B 1 44 ? 24.562 -9.93 -14.328 1 89.38 44 ASN B CA 1
ATOM 2701 C C . ASN B 1 44 ? 24.906 -8.484 -13.992 1 89.38 44 ASN B C 1
ATOM 2703 O O . ASN B 1 44 ? 26 -8.008 -14.297 1 89.38 44 ASN B O 1
ATOM 2707 N N . ALA B 1 45 ? 24.031 -7.84 -13.328 1 86.69 45 ALA B N 1
ATOM 2708 C CA . ALA B 1 45 ? 24.156 -6.406 -13.07 1 86.69 45 ALA B CA 1
ATOM 2709 C C . ALA B 1 45 ? 24.906 -6.152 -11.766 1 86.69 45 ALA B C 1
ATOM 2711 O O . ALA B 1 45 ? 25.062 -5.004 -11.344 1 86.69 45 ALA B O 1
ATOM 2712 N N . GLY B 1 46 ? 25.391 -7.254 -11.102 1 81.31 46 GLY B N 1
ATOM 2713 C CA . GLY B 1 46 ? 25.953 -7.066 -9.773 1 81.31 46 GLY B CA 1
ATOM 2714 C C . GLY B 1 46 ? 24.906 -6.754 -8.727 1 81.31 46 GLY B C 1
ATOM 2715 O O . GLY B 1 46 ? 23.703 -6.703 -9.023 1 81.31 46 GLY B O 1
ATOM 2716 N N . ILE B 1 47 ? 25.344 -6.586 -7.496 1 78.75 47 ILE B N 1
ATOM 2717 C CA . ILE B 1 47 ? 24.422 -6.246 -6.426 1 78.75 47 ILE B CA 1
ATOM 2718 C C . ILE B 1 47 ? 24.016 -4.781 -6.539 1 78.75 47 ILE B C 1
ATOM 2720 O O . ILE B 1 47 ? 24.375 -3.959 -5.695 1 78.75 47 ILE B O 1
ATOM 2724 N N . ALA B 1 48 ? 23.422 -4.426 -7.637 1 82.25 48 ALA B N 1
ATOM 2725 C CA . ALA B 1 48 ? 22.984 -3.076 -7.992 1 82.25 48 ALA B CA 1
ATOM 2726 C C . ALA B 1 48 ? 21.594 -3.096 -8.609 1 82.25 48 ALA B C 1
ATOM 2728 O O . ALA B 1 48 ? 21.422 -2.783 -9.789 1 82.25 48 ALA B O 1
ATOM 2729 N N . GLU B 1 49 ? 20.719 -3.379 -7.812 1 82.94 49 GLU B N 1
ATOM 2730 C CA . GLU B 1 49 ? 19.359 -3.621 -8.297 1 82.94 49 GLU B CA 1
ATOM 2731 C C . GLU B 1 49 ? 18.75 -2.354 -8.883 1 82.94 49 GLU B C 1
ATOM 2733 O O . GLU B 1 49 ? 17.969 -2.42 -9.828 1 82.94 49 GLU B O 1
ATOM 2738 N N . GLN B 1 50 ? 19.109 -1.23 -8.32 1 86.88 50 GLN B N 1
ATOM 2739 C CA . GLN B 1 50 ? 18.625 0.011 -8.906 1 86.88 50 GLN B CA 1
ATOM 2740 C C . GLN B 1 50 ? 19.094 0.153 -10.352 1 86.88 50 GLN B C 1
ATOM 2742 O O . GLN B 1 50 ? 18.297 0.43 -11.25 1 86.88 50 GLN B O 1
ATOM 2747 N N . ASN B 1 51 ? 20.328 -0.088 -10.492 1 87.88 51 ASN B N 1
ATOM 2748 C CA . ASN B 1 51 ? 20.875 -0.082 -11.844 1 87.88 51 ASN B CA 1
ATOM 2749 C C . ASN B 1 51 ? 20.25 -1.174 -12.703 1 87.88 51 ASN B C 1
ATOM 2751 O O . ASN B 1 51 ? 19.938 -0.941 -13.875 1 87.88 51 ASN B O 1
ATOM 2755 N N . MET B 1 52 ? 20.078 -2.346 -12.195 1 91.69 52 MET B N 1
ATOM 2756 C CA . MET B 1 52 ? 19.469 -3.479 -12.891 1 91.69 52 MET B CA 1
ATOM 2757 C C . MET B 1 52 ? 18.094 -3.111 -13.438 1 91.69 52 MET B C 1
ATOM 2759 O O . MET B 1 52 ? 17.781 -3.408 -14.594 1 91.69 52 MET B O 1
ATOM 2763 N N . THR B 1 53 ? 17.344 -2.461 -12.656 1 93.38 53 THR B N 1
ATOM 2764 C CA . THR B 1 53 ? 16 -2.082 -13.047 1 93.3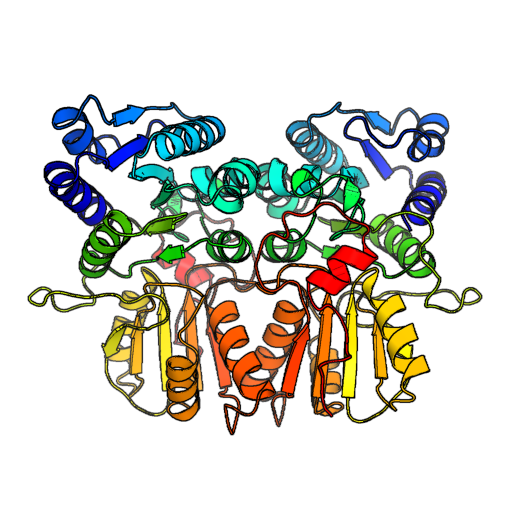8 53 THR B CA 1
ATOM 2765 C C . THR B 1 53 ? 16.031 -1.059 -14.18 1 93.38 53 THR B C 1
ATOM 2767 O O . THR B 1 53 ? 15.266 -1.159 -15.141 1 93.38 53 THR B O 1
ATOM 2770 N N . THR B 1 54 ? 16.906 -0.127 -14.078 1 93.38 54 THR B N 1
ATOM 2771 C CA . THR B 1 54 ? 17.031 0.892 -15.109 1 93.38 54 THR B CA 1
ATOM 2772 C C . THR B 1 54 ? 17.516 0.278 -16.422 1 93.38 54 THR B C 1
ATOM 2774 O O . THR B 1 54 ? 17.016 0.613 -17.5 1 93.38 54 THR B O 1
ATOM 2777 N N . VAL B 1 55 ? 18.484 -0.587 -16.328 1 94.56 55 VAL B N 1
ATOM 2778 C CA . VAL B 1 55 ? 18.984 -1.297 -17.5 1 94.56 55 VAL B CA 1
ATOM 2779 C C . VAL B 1 55 ? 17.844 -2.115 -18.125 1 94.56 55 VAL B C 1
ATOM 2781 O O . VAL B 1 55 ? 17.688 -2.125 -19.344 1 94.56 55 VAL B O 1
ATOM 2784 N N . ALA B 1 56 ? 17.078 -2.779 -17.312 1 96.75 56 ALA B N 1
ATOM 2785 C CA . ALA B 1 56 ? 15.945 -3.578 -17.781 1 96.75 56 ALA B CA 1
ATOM 2786 C C . ALA B 1 56 ? 14.953 -2.723 -18.562 1 96.75 56 ALA B C 1
ATOM 2788 O O . ALA B 1 56 ? 14.469 -3.135 -19.625 1 96.75 56 ALA B O 1
ATOM 2789 N N . ALA B 1 57 ? 14.633 -1.561 -18.047 1 96.31 57 ALA B N 1
ATOM 2790 C CA . ALA B 1 57 ? 13.719 -0.648 -18.734 1 96.31 57 ALA B CA 1
ATOM 2791 C C . ALA B 1 57 ? 14.266 -0.234 -20.094 1 96.31 57 ALA B C 1
ATOM 2793 O O . ALA B 1 57 ? 13.516 -0.12 -21.062 1 96.31 57 ALA B O 1
ATOM 2794 N N . GLY B 1 58 ? 15.57 0.02 -20.109 1 96.06 58 GLY B N 1
ATOM 2795 C CA . GLY B 1 58 ? 16.203 0.34 -21.375 1 96.06 58 GLY B CA 1
ATOM 2796 C C . GLY B 1 58 ? 16.094 -0.774 -22.406 1 96.06 58 GLY B C 1
ATOM 2797 O O . GLY B 1 58 ? 15.758 -0.525 -23.562 1 96.06 58 GLY B O 1
ATOM 2798 N N . LEU B 1 59 ? 16.375 -1.98 -21.984 1 97.19 59 LEU B N 1
ATOM 2799 C CA . LEU B 1 59 ? 16.266 -3.145 -22.859 1 97.19 59 LEU B CA 1
ATOM 2800 C C . LEU B 1 59 ? 14.836 -3.32 -23.344 1 97.19 59 LEU B C 1
ATOM 2802 O O . LEU B 1 59 ? 14.609 -3.662 -24.516 1 97.19 59 LEU B O 1
ATOM 2806 N N . ALA B 1 60 ? 13.898 -3.119 -22.484 1 97.62 60 ALA B N 1
ATOM 2807 C CA . ALA B 1 60 ? 12.492 -3.219 -22.859 1 97.62 60 ALA B CA 1
ATOM 2808 C C . ALA B 1 60 ? 12.148 -2.23 -23.969 1 97.62 60 ALA B C 1
ATOM 2810 O O . ALA B 1 60 ? 11.367 -2.547 -24.859 1 97.62 60 ALA B O 1
ATOM 2811 N N . ARG B 1 61 ? 12.703 -1.039 -23.906 1 96.38 61 ARG B N 1
ATOM 2812 C CA . ARG B 1 61 ? 12.461 -0.024 -24.938 1 96.38 61 ARG B CA 1
ATOM 2813 C C . ARG B 1 61 ? 13 -0.466 -26.281 1 96.38 61 ARG B C 1
ATOM 2815 O O . ARG B 1 61 ? 12.531 -0.01 -27.328 1 96.38 61 ARG B O 1
ATOM 2822 N N . GLU B 1 62 ? 13.93 -1.357 -26.234 1 96.81 62 GLU B N 1
ATOM 2823 C CA . GLU B 1 62 ? 14.516 -1.885 -27.469 1 96.81 62 GLU B CA 1
ATOM 2824 C C . GLU B 1 62 ? 13.727 -3.088 -27.984 1 96.81 62 GLU B C 1
ATOM 2826 O O . GLU B 1 62 ? 14.125 -3.723 -28.969 1 96.81 62 GLU B O 1
ATOM 2831 N N . GLY B 1 63 ? 12.656 -3.463 -27.25 1 97.12 63 GLY B N 1
ATOM 2832 C CA . GLY B 1 63 ? 11.75 -4.469 -27.781 1 97.12 63 GLY B CA 1
ATOM 2833 C C . GLY B 1 63 ? 11.812 -5.785 -27.031 1 97.12 63 GLY B C 1
ATOM 2834 O O . GLY B 1 63 ? 11.078 -6.723 -27.359 1 97.12 63 GLY B O 1
ATOM 2835 N N . TYR B 1 64 ? 12.617 -5.84 -26 1 98.12 64 TYR B N 1
ATOM 2836 C CA . TYR B 1 64 ? 12.766 -7.094 -25.266 1 98.12 64 TYR B CA 1
ATOM 2837 C C . TYR B 1 64 ? 11.68 -7.242 -24.219 1 98.12 64 TYR B C 1
ATOM 2839 O O . TYR B 1 64 ? 11.133 -6.25 -23.734 1 98.12 64 TYR B O 1
ATOM 2847 N N . ASN B 1 65 ? 11.297 -8.477 -23.953 1 98.56 65 ASN B N 1
ATOM 2848 C CA . ASN B 1 65 ? 10.594 -8.883 -22.734 1 98.56 65 ASN B CA 1
ATOM 2849 C C . ASN B 1 65 ? 11.562 -9.234 -21.609 1 98.56 65 ASN B C 1
ATOM 2851 O O . ASN B 1 65 ? 12.133 -10.328 -21.609 1 98.56 65 ASN B O 1
ATOM 2855 N N . VAL B 1 66 ? 11.758 -8.336 -20.703 1 98.62 66 VAL B N 1
ATOM 2856 C CA . VAL B 1 66 ? 12.898 -8.414 -19.797 1 98.62 66 VAL B CA 1
ATOM 2857 C C . VAL B 1 66 ? 12.445 -8.945 -18.438 1 98.62 66 VAL B C 1
ATOM 2859 O O . VAL B 1 66 ? 11.445 -8.484 -17.875 1 98.62 66 VAL B O 1
ATOM 2862 N N . PHE B 1 67 ? 13.148 -9.914 -17.984 1 98.12 67 PHE B N 1
ATOM 2863 C CA . PHE B 1 67 ? 12.961 -10.461 -16.641 1 98.12 67 PHE B CA 1
ATOM 2864 C C . PHE B 1 67 ? 14.148 -10.109 -15.75 1 98.12 67 PHE B C 1
ATOM 2866 O O . PHE B 1 67 ? 15.305 -10.266 -16.141 1 98.12 67 PHE B O 1
ATOM 2873 N N . THR B 1 68 ? 13.859 -9.523 -14.594 1 96.75 68 THR B N 1
ATOM 2874 C CA . THR B 1 68 ? 14.883 -9.312 -13.578 1 96.75 68 THR B CA 1
ATOM 2875 C C . THR B 1 68 ? 14.703 -10.297 -12.422 1 96.75 68 THR B C 1
ATOM 2877 O O . THR B 1 68 ? 13.578 -10.633 -12.055 1 96.75 68 THR B O 1
ATOM 2880 N N . TYR B 1 69 ? 15.797 -10.727 -11.883 1 94.69 69 TYR B N 1
ATOM 2881 C CA . TYR B 1 69 ? 15.758 -11.75 -10.836 1 94.69 69 TYR B CA 1
ATOM 2882 C C . TYR B 1 69 ? 16.609 -11.336 -9.641 1 94.69 69 TYR B C 1
ATOM 2884 O O . TYR B 1 69 ? 17.797 -11.023 -9.797 1 94.69 69 TYR B O 1
ATOM 2892 N N . SER B 1 70 ? 16.031 -11.289 -8.477 1 93.81 70 SER B N 1
ATOM 2893 C CA . SER B 1 70 ? 16.719 -11.031 -7.219 1 93.81 70 SER B CA 1
ATOM 2894 C C . SER B 1 70 ? 15.906 -11.516 -6.031 1 93.81 70 SER B C 1
ATOM 2896 O O . SER B 1 70 ? 14.961 -12.297 -6.191 1 93.81 70 SER B O 1
ATOM 2898 N N . ILE B 1 71 ? 16.344 -11.18 -4.812 1 89 71 ILE B N 1
ATOM 2899 C CA . ILE B 1 71 ? 15.656 -11.555 -3.582 1 89 71 ILE B CA 1
ATOM 2900 C C . ILE B 1 71 ? 14.695 -10.445 -3.174 1 89 71 ILE B C 1
ATOM 2902 O O . ILE B 1 71 ? 15.023 -9.258 -3.277 1 89 71 ILE B O 1
ATOM 2906 N N . GLY B 1 72 ? 13.531 -10.742 -2.957 1 82 72 GLY B N 1
ATOM 2907 C CA . GLY B 1 72 ? 12.305 -9.961 -2.902 1 82 72 GLY B CA 1
ATOM 2908 C C . GLY B 1 72 ? 12.516 -8.539 -2.412 1 82 72 GLY B C 1
ATOM 2909 O O . GLY B 1 72 ? 12 -7.59 -3.004 1 82 72 GLY B O 1
ATOM 2910 N N . ASN B 1 73 ? 13.227 -8.156 -1.3 1 83.69 73 ASN B N 1
ATOM 2911 C CA . ASN B 1 73 ? 13.305 -6.75 -0.908 1 83.69 73 ASN B CA 1
ATOM 2912 C C . ASN B 1 73 ? 14.281 -5.973 -1.791 1 83.69 73 ASN B C 1
ATOM 2914 O O . ASN B 1 73 ? 14.125 -4.766 -1.984 1 83.69 73 ASN B O 1
ATOM 2918 N N . PHE B 1 74 ? 15.094 -6.656 -2.393 1 87.25 74 PHE B N 1
ATOM 2919 C CA . PHE B 1 74 ? 16.172 -5.957 -3.082 1 87.25 74 PHE B CA 1
ATOM 2920 C C . PHE B 1 74 ? 15.695 -5.402 -4.418 1 87.25 74 PHE B C 1
ATOM 2922 O O . PHE B 1 74 ? 15.992 -4.258 -4.766 1 87.25 74 PHE B O 1
ATOM 2929 N N . PRO B 1 75 ? 14.93 -6.188 -5.094 1 89.19 75 PRO B N 1
ATOM 2930 C CA . PRO B 1 75 ? 14.438 -5.645 -6.363 1 89.19 75 PRO B CA 1
ATOM 2931 C C . PRO B 1 75 ? 13.141 -4.859 -6.211 1 89.19 75 PRO B C 1
ATOM 2933 O O . PRO B 1 75 ? 12.594 -4.363 -7.195 1 89.19 75 PRO B O 1
ATOM 2936 N N . THR B 1 76 ? 12.586 -4.711 -5.027 1 91.75 76 THR B N 1
ATOM 2937 C CA . THR B 1 76 ? 11.344 -3.98 -4.805 1 91.75 76 THR B CA 1
ATOM 2938 C C . THR B 1 76 ? 11.602 -2.732 -3.967 1 91.75 76 THR B C 1
ATOM 2940 O O . THR B 1 76 ? 11.789 -1.642 -4.508 1 91.75 76 THR B O 1
ATOM 2943 N N . LEU B 1 77 ? 11.898 -2.934 -2.668 1 88.31 77 LEU B N 1
ATOM 2944 C CA . LEU B 1 77 ? 12.086 -1.831 -1.729 1 88.31 77 LEU B CA 1
ATOM 2945 C C . LEU B 1 77 ? 13.195 -0.896 -2.199 1 88.31 77 LEU B C 1
ATOM 2947 O O . LEU B 1 77 ? 13.031 0.326 -2.178 1 88.31 77 LEU B O 1
ATOM 2951 N N . ARG B 1 78 ? 14.227 -1.411 -2.678 1 87.25 78 ARG B N 1
ATOM 2952 C CA . ARG B 1 78 ? 15.406 -0.635 -3.051 1 87.25 78 ARG B CA 1
ATOM 2953 C C . ARG B 1 78 ? 15.18 0.108 -4.363 1 87.25 78 ARG B C 1
ATOM 2955 O O . ARG B 1 78 ? 15.805 1.141 -4.613 1 87.25 78 ARG B O 1
ATOM 2962 N N . CYS B 1 79 ? 14.25 -0.427 -5.145 1 91.81 79 CYS B N 1
ATOM 2963 C CA . CYS B 1 79 ? 14.156 0.035 -6.523 1 91.81 79 CYS B CA 1
ATOM 2964 C C . CYS B 1 79 ? 12.82 0.727 -6.777 1 91.81 79 CYS B C 1
ATOM 2966 O O . CYS B 1 79 ? 12.391 0.863 -7.926 1 91.81 79 CYS B O 1
ATOM 2968 N N . MET B 1 80 ? 12.164 1.165 -5.785 1 92.62 80 MET B N 1
ATOM 2969 C CA . MET B 1 80 ? 10.789 1.645 -5.941 1 92.62 80 MET B CA 1
ATOM 2970 C C . MET B 1 80 ? 10.734 2.836 -6.895 1 92.62 80 MET B C 1
ATOM 2972 O O . MET B 1 80 ? 9.828 2.939 -7.715 1 92.62 80 MET B O 1
ATOM 2976 N N . GLU B 1 81 ? 11.711 3.723 -6.773 1 91.5 81 GLU B N 1
ATOM 2977 C CA . GLU B 1 81 ? 11.75 4.879 -7.66 1 91.5 81 GLU B CA 1
ATOM 2978 C C . GLU B 1 81 ? 11.891 4.453 -9.117 1 91.5 81 GLU B C 1
ATOM 2980 O O . GLU B 1 81 ? 11.148 4.91 -9.984 1 91.5 81 GLU B O 1
ATOM 2985 N N . GLN B 1 82 ? 12.82 3.553 -9.406 1 93.31 82 GLN B N 1
ATOM 2986 C CA . GLN B 1 82 ? 13.055 3.059 -10.758 1 93.31 82 GLN B CA 1
ATOM 2987 C C . GLN B 1 82 ? 11.836 2.293 -11.281 1 93.31 82 GLN B C 1
ATOM 2989 O O . GLN B 1 82 ? 11.484 2.402 -12.453 1 93.31 82 GLN B O 1
ATOM 2994 N N . ILE B 1 83 ? 11.211 1.521 -10.414 1 95.62 83 ILE B N 1
ATOM 2995 C CA . ILE B 1 83 ? 10.031 0.755 -10.812 1 95.62 83 ILE B CA 1
ATOM 2996 C C . ILE B 1 83 ? 8.906 1.708 -11.203 1 95.62 83 ILE B C 1
ATOM 2998 O O . ILE B 1 83 ? 8.258 1.517 -12.234 1 95.62 83 ILE B O 1
ATOM 3002 N N . ARG B 1 84 ? 8.688 2.721 -10.43 1 94.81 84 ARG B N 1
ATOM 3003 C CA . ARG B 1 84 ? 7.598 3.658 -10.688 1 94.81 84 ARG B CA 1
ATOM 3004 C C . ARG B 1 84 ? 7.828 4.418 -11.992 1 94.81 84 ARG B C 1
ATOM 3006 O O . ARG B 1 84 ? 6.949 4.473 -12.852 1 94.81 84 ARG B O 1
ATOM 3013 N N . TYR B 1 85 ? 9.031 4.957 -12.141 1 93.62 85 TYR B N 1
ATOM 3014 C CA . TYR B 1 85 ? 9.273 5.883 -13.242 1 93.62 85 TYR B CA 1
ATOM 3015 C C . TYR B 1 85 ? 9.688 5.133 -14.5 1 93.62 85 TYR B C 1
ATOM 3017 O O . TYR B 1 85 ? 9.133 5.371 -15.578 1 93.62 85 TYR B O 1
ATOM 3025 N N . ASP B 1 86 ? 10.633 4.262 -14.328 1 94.94 86 ASP B N 1
ATOM 3026 C CA . ASP B 1 86 ? 11.227 3.643 -15.516 1 94.94 86 ASP B CA 1
ATOM 3027 C C . ASP B 1 86 ? 10.367 2.49 -16.016 1 94.94 86 ASP B C 1
ATOM 3029 O O . ASP B 1 86 ? 10.25 2.281 -17.234 1 94.94 86 ASP B O 1
ATOM 3033 N N . VAL B 1 87 ? 9.719 1.827 -15.156 1 97.12 87 VAL B N 1
ATOM 3034 C CA . VAL B 1 87 ? 9.008 0.621 -15.57 1 97.12 87 VAL B CA 1
ATOM 3035 C C . VAL B 1 87 ? 7.523 0.931 -15.742 1 97.12 87 VAL B C 1
ATOM 3037 O O . VAL B 1 87 ? 6.996 0.866 -16.859 1 97.12 87 VAL B O 1
ATOM 3040 N N . CYS B 1 88 ? 6.891 1.399 -14.734 1 97.19 88 CYS B N 1
ATOM 3041 C CA . CYS B 1 88 ? 5.438 1.542 -14.758 1 97.19 88 CYS B CA 1
ATOM 3042 C C . CYS B 1 88 ? 5.02 2.74 -15.602 1 97.19 88 CYS B C 1
ATOM 3044 O O . CYS B 1 88 ? 4.156 2.619 -16.469 1 97.19 88 CYS B O 1
ATOM 3046 N N . TYR B 1 89 ? 5.602 3.863 -15.297 1 94.88 89 TYR B N 1
ATOM 3047 C CA . TYR B 1 89 ? 5.199 5.066 -16.016 1 94.88 89 TYR B CA 1
ATOM 3048 C C . TYR B 1 89 ? 5.391 4.898 -17.516 1 94.88 89 TYR B C 1
ATOM 3050 O O . TYR B 1 89 ? 4.566 5.355 -18.312 1 94.88 89 TYR B O 1
ATOM 3058 N N . HIS B 1 90 ? 6.418 4.16 -17.906 1 95.94 90 HIS B N 1
ATOM 3059 C CA . HIS B 1 90 ? 6.715 3.963 -19.328 1 95.94 90 HIS B CA 1
ATOM 3060 C C . HIS B 1 90 ? 6.066 2.686 -19.844 1 95.94 90 HIS B C 1
ATOM 3062 O O . HIS B 1 90 ? 6.273 2.307 -21 1 95.94 90 HIS B O 1
ATOM 3068 N N . GLU B 1 91 ? 5.383 2.004 -19.016 1 97 91 GLU B N 1
ATOM 3069 C CA . GLU B 1 91 ? 4.754 0.737 -19.359 1 97 91 GLU B CA 1
ATOM 3070 C C . GLU B 1 91 ? 5.762 -0.226 -19.984 1 97 91 GLU B C 1
ATOM 3072 O O . GLU B 1 91 ? 5.48 -0.855 -21 1 97 91 GLU B O 1
ATOM 3077 N N . ALA B 1 92 ? 6.949 -0.187 -19.375 1 98.06 92 ALA B N 1
ATOM 3078 C CA . ALA B 1 92 ? 8.031 -1.012 -19.906 1 98.06 92 ALA B CA 1
ATOM 3079 C C . ALA B 1 92 ? 7.723 -2.496 -19.734 1 98.06 92 ALA B C 1
ATOM 3081 O O . ALA B 1 92 ? 7.164 -2.91 -18.719 1 98.06 92 ALA B O 1
ATOM 3082 N N . ASN B 1 93 ? 8.094 -3.258 -20.766 1 98.5 93 ASN B N 1
ATOM 3083 C CA . ASN B 1 93 ? 7.914 -4.707 -20.75 1 98.5 93 ASN B CA 1
ATOM 3084 C C . ASN B 1 93 ? 8.945 -5.387 -19.844 1 98.5 93 ASN B C 1
ATOM 3086 O O . ASN B 1 93 ? 9.773 -6.16 -20.328 1 98.5 93 ASN B O 1
ATOM 3090 N N . VAL B 1 94 ? 8.883 -5.145 -18.547 1 98.69 94 VAL B N 1
ATOM 3091 C CA . VAL B 1 94 ? 9.812 -5.633 -17.531 1 98.69 94 VAL B CA 1
ATOM 3092 C C . VAL B 1 94 ? 9.055 -6.434 -16.484 1 98.69 94 VAL B C 1
ATOM 3094 O O . VAL B 1 94 ? 8.055 -5.961 -15.93 1 98.69 94 VAL B O 1
ATOM 3097 N N . LYS B 1 95 ? 9.477 -7.66 -16.25 1 98.69 95 LYS B N 1
ATOM 3098 C CA . LYS B 1 95 ? 8.961 -8.516 -15.188 1 98.69 95 LYS B CA 1
ATOM 3099 C C . LYS B 1 95 ? 9.969 -8.641 -14.047 1 98.69 95 LYS B C 1
ATOM 3101 O O . LYS B 1 95 ? 11.078 -9.133 -14.25 1 98.69 95 LYS B O 1
ATOM 3106 N N . ILE B 1 96 ? 9.555 -8.141 -12.898 1 98.19 96 ILE B N 1
ATOM 3107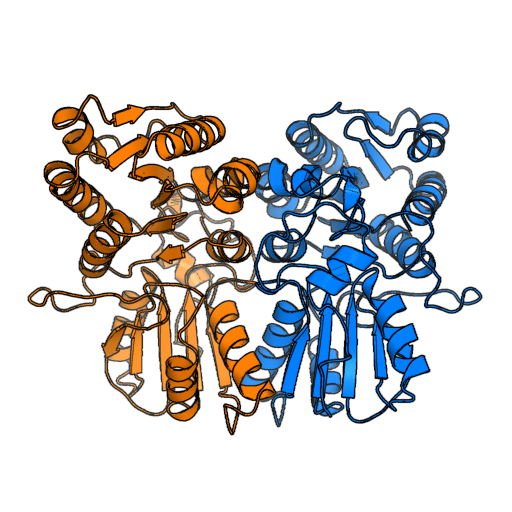 C CA . ILE B 1 96 ? 10.391 -8.242 -11.703 1 98.19 96 ILE B CA 1
ATOM 3108 C C . ILE B 1 96 ? 10.117 -9.57 -11 1 98.19 96 ILE B C 1
ATOM 3110 O O . ILE B 1 96 ? 9.055 -9.758 -10.406 1 98.19 96 ILE B O 1
ATOM 3114 N N . VAL B 1 97 ? 11.047 -10.438 -11.078 1 97.25 97 VAL B N 1
ATOM 3115 C CA . VAL B 1 97 ? 10.938 -11.742 -10.43 1 97.25 97 VAL B CA 1
ATOM 3116 C C . VAL B 1 97 ? 11.688 -11.727 -9.102 1 97.25 97 VAL B C 1
ATOM 3118 O O . VAL B 1 97 ? 12.906 -11.555 -9.07 1 97.25 97 VAL B O 1
ATOM 3121 N N . ALA B 1 98 ? 10.953 -11.898 -8.062 1 96.06 98 ALA B N 1
ATOM 3122 C CA . ALA B 1 98 ? 11.531 -11.898 -6.719 1 96.06 98 ALA B CA 1
ATOM 3123 C C . ALA B 1 98 ? 11.352 -13.25 -6.039 1 96.06 98 ALA B C 1
ATOM 3125 O O . ALA B 1 98 ? 10.234 -13.781 -5.984 1 96.06 98 ALA B O 1
ATOM 3126 N N . VAL B 1 99 ? 12.43 -13.805 -5.531 1 94.44 99 VAL B N 1
ATOM 3127 C CA . VAL B 1 99 ? 12.367 -15.031 -4.75 1 94.44 99 VAL B CA 1
ATOM 3128 C C . VAL B 1 99 ? 12.469 -14.703 -3.262 1 94.44 99 VAL B C 1
ATOM 3130 O O . VAL B 1 99 ? 13.023 -13.672 -2.881 1 94.44 99 VAL B O 1
ATOM 3133 N N . GLY B 1 100 ? 11.922 -15.555 -2.443 1 95.44 100 GLY B N 1
ATOM 3134 C CA . GLY B 1 100 ? 11.969 -15.344 -1.005 1 95.44 100 GLY B CA 1
ATOM 3135 C C . GLY B 1 100 ? 10.75 -14.609 -0.474 1 95.44 100 GLY B C 1
ATOM 3136 O O . GLY B 1 100 ? 10.875 -13.742 0.393 1 95.44 100 GLY B O 1
ATOM 3137 N N . ALA B 1 101 ? 9.641 -14.922 -0.972 1 96.38 101 ALA B N 1
ATOM 3138 C CA . ALA B 1 101 ? 8.391 -14.273 -0.573 1 96.38 101 ALA B CA 1
ATOM 3139 C C . ALA B 1 101 ? 8.125 -14.477 0.916 1 96.38 101 ALA B C 1
ATOM 3141 O O . ALA B 1 101 ? 8.352 -15.562 1.455 1 96.38 101 ALA B O 1
ATOM 3142 N N . GLY B 1 102 ? 7.555 -13.391 1.544 1 97 102 GLY B N 1
ATOM 3143 C CA . GLY B 1 102 ? 7.207 -13.477 2.953 1 97 102 GLY B CA 1
ATOM 3144 C C . GLY B 1 102 ? 8.375 -13.867 3.836 1 97 102 GLY B C 1
ATOM 3145 O O . GLY B 1 102 ? 9.414 -13.203 3.828 1 97 102 GLY B O 1
ATOM 3146 N N . TYR B 1 103 ? 8.234 -15 4.496 1 96.62 103 TYR B N 1
ATOM 3147 C CA . TYR B 1 103 ? 9.25 -15.461 5.438 1 96.62 103 TYR B CA 1
ATOM 3148 C C . TYR B 1 103 ? 10.039 -16.625 4.859 1 96.62 103 TYR B C 1
ATOM 3150 O O . TYR B 1 103 ? 10.656 -17.391 5.602 1 96.62 103 TYR B O 1
ATOM 3158 N N . ALA B 1 104 ? 10.023 -16.781 3.541 1 94.88 104 ALA B N 1
ATOM 3159 C CA . ALA B 1 104 ? 10.727 -17.891 2.904 1 94.88 104 ALA B CA 1
ATOM 3160 C C . ALA B 1 104 ? 12.203 -17.906 3.311 1 94.88 104 ALA B C 1
ATOM 3162 O O . ALA B 1 104 ? 12.805 -18.984 3.422 1 94.88 104 ALA B O 1
ATOM 3163 N N . TYR B 1 105 ? 12.758 -16.719 3.514 1 92.81 105 TYR B N 1
ATOM 3164 C CA . TYR B 1 105 ? 14.133 -16.594 3.986 1 92.81 105 TYR B CA 1
ATOM 3165 C C . TYR B 1 105 ? 14.172 -16.172 5.449 1 92.81 105 TYR B C 1
ATOM 3167 O O . TYR B 1 105 ? 15.008 -15.359 5.848 1 92.81 105 TYR B O 1
ATOM 3175 N N . GLY B 1 106 ? 13.344 -16.75 6.242 1 91.69 106 GLY B N 1
ATOM 3176 C CA . GLY B 1 106 ? 13.156 -16.453 7.652 1 91.69 106 GLY B CA 1
ATOM 3177 C C . GLY B 1 106 ? 14.445 -16.5 8.445 1 91.69 106 GLY B C 1
ATOM 3178 O O . GLY B 1 106 ? 14.742 -15.594 9.227 1 91.69 106 GLY B O 1
ATOM 3179 N N . PRO B 1 107 ? 15.25 -17.531 8.25 1 90.31 107 PRO B N 1
ATOM 3180 C CA . PRO B 1 107 ? 16.484 -17.672 9.023 1 90.31 107 PRO B CA 1
ATOM 3181 C C . PRO B 1 107 ? 17.469 -16.516 8.773 1 90.31 107 PRO B C 1
ATOM 3183 O O . PRO B 1 107 ? 18.328 -16.25 9.609 1 90.31 107 PRO B O 1
ATOM 3186 N N . GLN B 1 108 ? 17.297 -15.836 7.59 1 88.19 108 GLN B N 1
ATOM 3187 C CA . GLN B 1 108 ? 18.203 -14.75 7.238 1 88.19 108 GLN B CA 1
ATOM 3188 C C . GLN B 1 108 ? 17.781 -13.438 7.902 1 88.19 108 GLN B C 1
ATOM 3190 O O . GLN B 1 108 ? 18.484 -12.438 7.832 1 88.19 108 GLN B O 1
ATOM 3195 N N . GLY B 1 109 ? 16.609 -13.422 8.57 1 87.56 109 GLY B N 1
ATOM 3196 C CA . GLY B 1 109 ? 16.203 -12.281 9.375 1 87.56 109 GLY B CA 1
ATOM 3197 C C . GLY B 1 109 ? 15.391 -11.258 8.602 1 87.56 109 GLY B C 1
ATOM 3198 O O . GLY B 1 109 ? 15.039 -11.484 7.445 1 87.56 109 GLY B O 1
ATOM 3199 N N . VAL B 1 110 ? 15.227 -10.125 9.227 1 86.94 110 VAL B N 1
ATOM 3200 C CA . VAL B 1 110 ? 14.25 -9.117 8.812 1 86.94 110 VAL B CA 1
ATOM 3201 C C . VAL B 1 110 ? 14.672 -8.508 7.48 1 86.94 110 VAL B C 1
ATOM 3203 O O . VAL B 1 110 ? 13.82 -8.164 6.652 1 86.94 110 VAL B O 1
ATOM 3206 N N . SER B 1 111 ? 15.938 -8.453 7.242 1 84.44 111 SER B N 1
ATOM 3207 C CA . SER B 1 111 ? 16.406 -7.891 5.98 1 84.44 111 SER B CA 1
ATOM 3208 C C . SER B 1 111 ? 15.914 -8.703 4.793 1 84.44 111 SER B C 1
ATOM 3210 O O . SER B 1 111 ? 15.789 -8.18 3.684 1 84.44 111 SER B O 1
ATOM 3212 N N . HIS B 1 112 ? 15.578 -9.945 5.039 1 89.75 112 HIS B N 1
ATOM 3213 C CA . HIS B 1 112 ? 15.18 -10.82 3.949 1 89.75 112 HIS B CA 1
ATOM 3214 C C . HIS B 1 112 ? 13.68 -11.109 3.998 1 89.75 112 HIS B C 1
ATOM 3216 O O . HIS B 1 112 ? 13.148 -11.812 3.131 1 89.75 112 HIS B O 1
ATOM 3222 N N . HIS B 1 113 ? 13.055 -10.641 5.059 1 93.5 113 HIS B N 1
ATOM 3223 C CA . HIS B 1 113 ? 11.602 -10.781 5.098 1 93.5 113 HIS B CA 1
ATOM 3224 C C . HIS B 1 113 ? 10.938 -9.891 4.062 1 93.5 113 HIS B C 1
ATOM 3226 O O . HIS B 1 113 ? 11.117 -8.664 4.078 1 93.5 113 HIS B O 1
ATOM 3232 N N . THR B 1 114 ? 10.266 -10.477 3.113 1 95.44 114 THR B N 1
ATOM 3233 C CA . THR B 1 114 ? 9.555 -9.742 2.072 1 95.44 114 THR B CA 1
ATOM 3234 C C . THR B 1 114 ? 8.062 -9.656 2.396 1 95.44 114 THR B C 1
ATOM 3236 O O . THR B 1 114 ? 7.27 -10.445 1.889 1 95.44 114 THR B O 1
ATOM 3239 N N . THR B 1 115 ? 7.684 -8.68 3.219 1 97.25 115 THR B N 1
ATOM 3240 C CA . THR B 1 115 ? 6.348 -8.703 3.803 1 97.25 115 THR B CA 1
ATOM 3241 C C . THR B 1 115 ? 5.59 -7.422 3.467 1 97.25 115 THR B C 1
ATOM 3243 O O . THR B 1 115 ? 4.508 -7.176 4.004 1 97.25 115 THR B O 1
ATOM 3246 N N . GLU B 1 116 ? 6.102 -6.527 2.586 1 97.56 116 GLU B N 1
ATOM 3247 C CA . GLU B 1 116 ? 5.41 -5.289 2.246 1 97.56 116 GLU B CA 1
ATOM 3248 C C . GLU B 1 116 ? 5.258 -5.137 0.736 1 97.56 116 GLU B C 1
ATOM 3250 O O . GLU B 1 116 ? 4.582 -4.219 0.263 1 97.56 116 GLU B O 1
ATOM 3255 N N . ASP B 1 117 ? 5.781 -6.051 -0.01 1 97.44 117 ASP B N 1
ATOM 3256 C CA . ASP B 1 117 ? 5.977 -5.934 -1.452 1 97.44 117 ASP B CA 1
ATOM 3257 C C . ASP B 1 117 ? 4.637 -5.895 -2.186 1 97.44 117 ASP B C 1
ATOM 3259 O O . ASP B 1 117 ? 4.465 -5.125 -3.133 1 97.44 117 ASP B O 1
ATOM 3263 N N . LEU B 1 118 ? 3.672 -6.703 -1.786 1 98.44 118 LEU B N 1
ATOM 3264 C CA . LEU B 1 118 ? 2.383 -6.715 -2.469 1 98.44 118 LEU B CA 1
ATOM 3265 C C . LEU B 1 118 ? 1.703 -5.352 -2.365 1 98.44 118 LEU B C 1
ATOM 3267 O O . LEU B 1 118 ? 1.217 -4.82 -3.365 1 98.44 118 LEU B O 1
ATOM 3271 N N . ALA B 1 119 ? 1.671 -4.809 -1.147 1 98.44 119 ALA B N 1
ATOM 3272 C CA . ALA B 1 119 ? 1.044 -3.506 -0.931 1 98.44 119 ALA B CA 1
ATOM 3273 C C . ALA B 1 119 ? 1.708 -2.428 -1.781 1 98.44 119 ALA B C 1
ATOM 3275 O O . ALA B 1 119 ? 1.025 -1.612 -2.406 1 98.44 119 ALA B O 1
ATOM 3276 N N . MET B 1 120 ? 2.994 -2.436 -1.821 1 97.56 120 MET B N 1
ATOM 3277 C CA . MET B 1 120 ? 3.748 -1.411 -2.535 1 97.56 120 MET B CA 1
ATOM 3278 C C . MET B 1 120 ? 3.553 -1.542 -4.043 1 97.56 120 MET B C 1
ATOM 3280 O O . MET B 1 120 ? 3.309 -0.549 -4.73 1 97.56 120 MET B O 1
ATOM 3284 N N . MET B 1 121 ? 3.629 -2.758 -4.543 1 98.06 121 MET B N 1
ATOM 3285 C CA . MET B 1 121 ? 3.467 -2.986 -5.977 1 98.06 121 MET B CA 1
ATOM 3286 C C . MET B 1 121 ? 2.047 -2.658 -6.426 1 98.06 121 MET B C 1
ATOM 3288 O O . MET B 1 121 ? 1.842 -2.146 -7.527 1 98.06 121 MET B O 1
ATOM 3292 N N . ARG B 1 122 ? 1.062 -2.9 -5.574 1 98.25 122 ARG B N 1
ATOM 3293 C CA . ARG B 1 122 ? -0.337 -2.635 -5.895 1 98.25 122 ARG B CA 1
ATOM 3294 C C . ARG B 1 122 ? -0.582 -1.141 -6.074 1 98.25 122 ARG B C 1
ATOM 3296 O O . ARG B 1 122 ? -1.506 -0.739 -6.785 1 98.25 122 ARG B O 1
ATOM 3303 N N . ALA B 1 123 ? 0.195 -0.343 -5.387 1 97.44 123 ALA B N 1
ATOM 3304 C CA . ALA B 1 123 ? 0.002 1.104 -5.434 1 97.44 123 ALA B CA 1
ATOM 3305 C C . ALA B 1 123 ? 0.474 1.678 -6.766 1 97.44 123 ALA B C 1
ATOM 3307 O O . ALA B 1 123 ? 0.158 2.822 -7.105 1 97.44 123 ALA B O 1
ATOM 3308 N N . LEU B 1 124 ? 1.253 0.919 -7.555 1 97.75 124 LEU B N 1
ATOM 3309 C CA . LEU B 1 124 ? 1.829 1.393 -8.805 1 97.75 124 LEU B CA 1
ATOM 3310 C C . LEU B 1 124 ? 0.904 1.084 -9.984 1 97.75 124 LEU B C 1
ATOM 3312 O O . LEU B 1 124 ? 0.582 -0.079 -10.234 1 97.75 124 LEU B O 1
ATOM 3316 N N . PRO B 1 125 ? 0.497 2.098 -10.734 1 97.44 125 PRO B N 1
ATOM 3317 C CA . PRO B 1 125 ? -0.382 1.866 -11.883 1 97.44 125 PRO B CA 1
ATOM 3318 C C . PRO B 1 125 ? 0.235 0.929 -12.914 1 97.44 125 PRO B C 1
ATOM 3320 O O . PRO B 1 125 ? 1.434 1.017 -13.195 1 97.44 125 PRO B O 1
ATOM 3323 N N . GLY B 1 126 ? -0.566 0.028 -13.398 1 97.06 126 GLY B N 1
ATOM 3324 C CA . GLY B 1 126 ? -0.169 -0.791 -14.531 1 97.06 126 GLY B CA 1
ATOM 3325 C C . GLY B 1 126 ? 0.571 -2.051 -14.125 1 97.06 126 GLY B C 1
ATOM 3326 O O . GLY B 1 126 ? 0.871 -2.9 -14.969 1 97.06 126 GLY B O 1
ATOM 3327 N N . MET B 1 127 ? 0.867 -2.252 -12.898 1 98.25 127 MET B N 1
ATOM 3328 C CA . MET B 1 127 ? 1.63 -3.402 -12.422 1 98.25 127 MET B CA 1
ATOM 3329 C C . MET B 1 127 ? 0.749 -4.645 -12.344 1 98.25 127 MET B C 1
ATOM 3331 O O . MET B 1 127 ? -0.313 -4.617 -11.719 1 98.25 127 MET B O 1
ATOM 3335 N N . THR B 1 128 ? 1.121 -5.699 -13.023 1 98.56 128 THR B N 1
ATOM 3336 C CA . THR B 1 128 ? 0.491 -7.004 -12.875 1 98.56 128 THR B CA 1
ATOM 3337 C C . THR B 1 128 ? 1.236 -7.852 -11.852 1 98.56 128 THR B C 1
ATOM 3339 O O . THR B 1 128 ? 2.422 -8.148 -12.023 1 98.56 128 THR B O 1
ATOM 3342 N N . ILE B 1 129 ? 0.564 -8.281 -10.789 1 98.81 129 ILE B N 1
ATOM 3343 C CA . ILE B 1 129 ? 1.219 -8.953 -9.672 1 98.81 129 ILE B CA 1
ATOM 3344 C C . ILE B 1 129 ? 0.821 -10.422 -9.648 1 98.81 129 ILE B C 1
ATOM 3346 O O . ILE B 1 129 ? -0.365 -10.75 -9.578 1 98.81 129 ILE B O 1
ATOM 3350 N N . CYS B 1 130 ? 1.771 -11.266 -9.711 1 98.75 130 CYS B N 1
ATOM 3351 C CA . CYS B 1 130 ? 1.55 -12.711 -9.695 1 98.75 130 CYS B CA 1
ATOM 3352 C C . CYS B 1 130 ? 2.309 -13.367 -8.555 1 98.75 130 CYS B C 1
ATOM 3354 O O . CYS B 1 130 ? 3.51 -13.148 -8.391 1 98.75 130 CYS B O 1
ATOM 3356 N N . ALA B 1 131 ? 1.611 -14.148 -7.711 1 98.5 131 ALA B N 1
ATOM 3357 C CA . ALA B 1 131 ? 2.162 -14.859 -6.562 1 98.5 131 ALA B CA 1
ATOM 3358 C C . ALA B 1 131 ? 1.726 -16.328 -6.57 1 98.5 131 ALA B C 1
ATOM 3360 O O . ALA B 1 131 ? 0.771 -16.703 -5.883 1 98.5 131 ALA B O 1
ATOM 3361 N N . PRO B 1 132 ? 2.453 -17.141 -7.25 1 97.69 132 PRO B N 1
ATOM 3362 C CA . PRO B 1 132 ? 2.059 -18.547 -7.422 1 97.69 132 PRO B CA 1
ATOM 3363 C C . PRO B 1 132 ? 2.098 -19.344 -6.117 1 97.69 132 PRO B C 1
ATOM 3365 O O . PRO B 1 132 ? 2.934 -19.062 -5.25 1 97.69 132 PRO B O 1
ATOM 3368 N N . ALA B 1 133 ? 1.318 -20.359 -6.051 1 97.38 133 ALA B N 1
ATOM 3369 C CA . ALA B 1 133 ? 1.148 -21.141 -4.828 1 97.38 133 ALA B CA 1
ATOM 3370 C C . ALA B 1 133 ? 2.109 -22.328 -4.793 1 97.38 133 ALA B C 1
ATOM 3372 O O . ALA B 1 133 ? 2.434 -22.844 -3.723 1 97.38 133 ALA B O 1
ATOM 3373 N N . ASP B 1 134 ? 2.469 -22.844 -5.953 1 95.56 134 ASP B N 1
ATOM 3374 C CA . ASP B 1 134 ? 3.312 -24.031 -6.07 1 95.56 134 ASP B CA 1
ATOM 3375 C C . ASP B 1 134 ? 4.016 -24.078 -7.426 1 95.56 134 ASP B C 1
ATOM 3377 O O . ASP B 1 134 ? 4.02 -23.078 -8.156 1 95.56 134 ASP B O 1
ATOM 3381 N N . ALA B 1 135 ? 4.656 -25.188 -7.645 1 95 135 ALA B N 1
ATOM 3382 C CA . ALA B 1 135 ? 5.426 -25.328 -8.875 1 95 135 ALA B CA 1
ATOM 3383 C C . ALA B 1 135 ? 4.516 -25.25 -10.102 1 95 135 ALA B C 1
ATOM 3385 O O . ALA B 1 135 ? 4.91 -24.719 -11.141 1 95 135 ALA B O 1
ATOM 3386 N N . HIS B 1 136 ? 3.309 -25.766 -9.977 1 95.69 136 HIS B N 1
ATOM 3387 C CA . HIS B 1 136 ? 2.381 -25.766 -11.102 1 95.69 136 HIS B CA 1
ATOM 3388 C C . HIS B 1 136 ? 1.929 -24.344 -11.445 1 95.69 136 HIS B C 1
ATOM 3390 O O . HIS B 1 136 ? 1.896 -23.969 -12.617 1 95.69 136 HIS B O 1
ATOM 3396 N N . GLU B 1 137 ? 1.575 -23.594 -10.508 1 96.94 137 GLU B N 1
ATOM 3397 C CA . GLU B 1 137 ? 1.216 -22.188 -10.742 1 96.94 137 GLU B CA 1
ATOM 3398 C C . GLU B 1 137 ? 2.424 -21.375 -11.195 1 96.94 137 GLU B C 1
ATOM 3400 O O . GLU B 1 137 ? 2.287 -20.438 -11.977 1 96.94 137 GLU B O 1
ATOM 3405 N N . ALA B 1 138 ? 3.582 -21.734 -10.703 1 96.69 138 ALA B N 1
ATOM 3406 C CA . ALA B 1 138 ? 4.793 -21.047 -11.133 1 96.69 138 ALA B CA 1
ATOM 3407 C C . ALA B 1 138 ? 5.039 -21.25 -12.625 1 96.69 138 ALA B C 1
ATOM 3409 O O . ALA B 1 138 ? 5.449 -20.312 -13.328 1 96.69 138 ALA B O 1
ATOM 3410 N N . LYS B 1 139 ? 4.855 -22.5 -13.055 1 96.44 139 LYS B N 1
ATOM 3411 C CA . LYS B 1 139 ? 4.957 -22.766 -14.484 1 96.44 139 LYS B CA 1
ATOM 3412 C C . LYS B 1 139 ? 3.955 -21.922 -15.273 1 96.44 139 LYS B C 1
ATOM 3414 O O . LYS B 1 139 ? 4.312 -21.312 -16.281 1 96.44 139 LYS B O 1
ATOM 3419 N N . ALA B 1 140 ? 2.738 -21.906 -14.828 1 97.5 140 ALA B N 1
ATOM 3420 C CA . ALA B 1 140 ? 1.695 -21.125 -15.477 1 97.5 140 ALA B CA 1
ATOM 3421 C C . ALA B 1 140 ? 2.041 -19.625 -15.453 1 97.5 140 ALA B C 1
ATOM 3423 O O . ALA B 1 140 ? 1.753 -18.906 -16.406 1 97.5 140 ALA B O 1
ATOM 3424 N N . ALA B 1 141 ? 2.617 -19.156 -14.375 1 98 141 ALA B N 1
ATOM 3425 C CA . ALA B 1 141 ? 3.027 -17.766 -14.242 1 98 141 ALA B CA 1
ATOM 3426 C C . ALA B 1 141 ? 4.094 -17.406 -15.273 1 98 141 ALA B C 1
ATOM 3428 O O . ALA B 1 141 ? 4.043 -16.328 -15.875 1 98 141 ALA B O 1
ATOM 3429 N N . ALA B 1 142 ? 5.078 -18.312 -15.422 1 98 142 ALA B N 1
ATOM 3430 C CA . ALA B 1 142 ? 6.117 -18.062 -16.422 1 98 142 ALA B CA 1
ATOM 3431 C C . ALA B 1 142 ? 5.516 -17.953 -17.828 1 98 142 ALA B C 1
ATOM 3433 O O . ALA B 1 142 ? 5.871 -17.047 -18.578 1 98 142 ALA B O 1
ATOM 3434 N N . LEU B 1 143 ? 4.613 -18.859 -18.109 1 97.75 143 LEU B N 1
ATOM 3435 C CA . LEU B 1 143 ? 3.939 -18.844 -19.406 1 97.75 143 LEU B CA 1
ATOM 3436 C C . LEU B 1 143 ? 3.164 -17.531 -19.594 1 97.75 143 LEU B C 1
ATOM 3438 O O . LEU B 1 143 ? 3.256 -16.906 -20.656 1 97.75 143 LEU B O 1
ATOM 3442 N N . PHE B 1 144 ? 2.453 -17.141 -18.594 1 98.19 144 PHE B N 1
ATOM 3443 C CA . PHE B 1 144 ? 1.67 -15.906 -18.656 1 98.19 144 PHE B CA 1
ATOM 3444 C C . PHE B 1 144 ? 2.576 -14.695 -18.859 1 98.19 144 PHE B C 1
ATOM 3446 O O . PHE B 1 144 ? 2.33 -13.875 -19.75 1 98.19 144 PHE B O 1
ATOM 3453 N N . MET B 1 145 ? 3.633 -14.609 -18.062 1 98.25 145 MET B N 1
ATOM 3454 C CA . MET B 1 145 ? 4.496 -13.43 -18.047 1 98.25 145 MET B CA 1
ATOM 3455 C C . MET B 1 145 ? 5.297 -13.336 -19.344 1 98.25 145 MET B C 1
ATOM 3457 O O . MET B 1 145 ? 5.609 -12.234 -19.812 1 98.25 145 MET B O 1
ATOM 3461 N N . ALA B 1 146 ? 5.625 -14.461 -19.938 1 97.81 146 ALA B N 1
ATOM 3462 C CA . ALA B 1 146 ? 6.332 -14.469 -21.203 1 97.81 146 ALA B CA 1
ATOM 3463 C C . ALA B 1 146 ? 5.469 -13.875 -22.312 1 97.81 146 ALA B C 1
ATOM 3465 O O . ALA B 1 146 ? 5.988 -13.344 -23.297 1 97.81 146 ALA B O 1
ATOM 3466 N N . ASN B 1 147 ? 4.18 -13.945 -22.125 1 97.12 147 ASN B N 1
ATOM 3467 C CA . ASN B 1 147 ? 3.262 -13.461 -23.156 1 97.12 147 ASN B CA 1
ATOM 3468 C C . ASN B 1 147 ? 2.65 -12.117 -22.766 1 97.12 147 ASN B C 1
ATOM 3470 O O . ASN B 1 147 ? 2.045 -11.438 -23.609 1 97.12 147 ASN B O 1
ATOM 3474 N N . HIS B 1 148 ? 2.811 -11.758 -21.531 1 97 148 HIS B N 1
ATOM 3475 C CA . HIS B 1 148 ? 2.275 -10.5 -21.016 1 97 148 HIS B CA 1
ATOM 3476 C C . HIS B 1 148 ? 3.125 -9.32 -21.453 1 97 148 HIS B C 1
ATOM 3478 O O . HIS B 1 148 ? 4.355 -9.391 -21.453 1 97 148 HIS B O 1
ATOM 3484 N N . ARG B 1 149 ? 2.461 -8.281 -21.953 1 97.44 149 ARG B N 1
ATOM 3485 C CA . ARG B 1 149 ? 3.146 -7.035 -22.281 1 97.44 149 ARG B CA 1
ATOM 3486 C C . ARG B 1 149 ? 2.912 -5.98 -21.203 1 97.44 149 ARG B C 1
ATOM 3488 O O . ARG B 1 149 ? 1.771 -5.727 -20.812 1 97.44 149 ARG B O 1
ATOM 3495 N N . GLY B 1 150 ? 4.074 -5.359 -20.734 1 98 150 GLY B N 1
ATOM 3496 C CA . GLY B 1 150 ? 3.988 -4.352 -19.688 1 98 150 GLY B CA 1
ATOM 3497 C C . GLY B 1 150 ? 4.625 -4.785 -18.391 1 98 150 GLY B C 1
ATOM 3498 O O . GLY B 1 150 ? 5.262 -5.84 -18.312 1 98 150 GLY B O 1
ATOM 3499 N N . PRO B 1 151 ? 4.477 -3.963 -17.375 1 98.69 151 PRO B N 1
ATOM 3500 C CA . PRO B 1 151 ? 5.094 -4.246 -16.078 1 98.69 151 PRO B CA 1
ATOM 3501 C C . PRO B 1 151 ? 4.492 -5.469 -15.391 1 98.69 151 PRO B C 1
ATOM 3503 O O . PRO B 1 151 ? 3.279 -5.68 -15.445 1 98.69 151 PRO B O 1
ATOM 3506 N N . GLY B 1 152 ? 5.336 -6.289 -14.836 1 98.62 152 GLY B N 1
ATOM 3507 C CA . GLY B 1 152 ? 4.93 -7.441 -14.047 1 98.62 152 GLY B CA 1
ATOM 3508 C C . GLY B 1 152 ? 5.785 -7.652 -12.812 1 98.62 152 GLY B C 1
ATOM 3509 O O . GLY B 1 152 ? 6.969 -7.301 -12.805 1 98.62 152 GLY B O 1
ATOM 3510 N N . TYR B 1 153 ? 5.219 -8.148 -11.828 1 98.62 153 TYR B N 1
ATOM 3511 C CA . TYR B 1 153 ? 5.891 -8.586 -10.609 1 98.62 153 TYR B CA 1
ATOM 3512 C C . TYR B 1 153 ? 5.547 -10.031 -10.281 1 98.62 153 TYR B C 1
ATOM 3514 O O . TYR B 1 153 ? 4.371 -10.383 -10.148 1 98.62 153 TYR B O 1
ATOM 3522 N N . VAL B 1 154 ? 6.543 -10.859 -10.203 1 98.56 154 VAL B N 1
ATOM 3523 C CA . VAL B 1 154 ? 6.379 -12.273 -9.867 1 98.56 154 VAL B CA 1
ATOM 3524 C C . VAL B 1 154 ? 7 -12.555 -8.5 1 98.56 154 VAL B C 1
ATOM 3526 O O . VAL B 1 154 ? 8.211 -12.414 -8.32 1 98.56 154 VAL B O 1
ATOM 3529 N N . ARG B 1 155 ? 6.172 -12.93 -7.562 1 98.12 155 ARG B N 1
ATOM 3530 C CA . ARG B 1 155 ? 6.531 -13.172 -6.168 1 98.12 155 ARG B CA 1
ATOM 3531 C C . ARG B 1 155 ? 6.66 -14.672 -5.895 1 98.12 155 ARG B C 1
ATOM 3533 O O . ARG B 1 155 ? 5.668 -15.344 -5.629 1 98.12 155 ARG B O 1
ATOM 3540 N N . LEU B 1 156 ? 7.891 -15.133 -5.898 1 97.38 156 LEU B N 1
ATOM 3541 C CA . LEU B 1 156 ? 8.141 -16.562 -5.719 1 97.38 156 LEU B CA 1
ATOM 3542 C C . LEU B 1 156 ? 8.562 -16.859 -4.285 1 97.38 156 LEU B C 1
ATOM 3544 O O . LEU B 1 156 ? 9.266 -16.078 -3.66 1 97.38 156 LEU B O 1
ATOM 3548 N N . ASN B 1 157 ? 8.062 -17.938 -3.795 1 95.25 157 ASN B N 1
ATOM 3549 C CA . ASN B 1 157 ? 8.547 -18.406 -2.5 1 95.25 157 ASN B CA 1
ATOM 3550 C C . ASN B 1 157 ? 9.961 -18.969 -2.594 1 95.25 157 ASN B C 1
ATOM 3552 O O . ASN B 1 157 ? 10.906 -18.234 -2.893 1 95.25 157 ASN B O 1
ATOM 3556 N N . LYS B 1 158 ? 10.227 -20.109 -2.365 1 89.06 158 LYS B N 1
ATOM 3557 C CA . LYS B 1 158 ? 11.516 -20.781 -2.529 1 89.06 158 LYS B CA 1
ATOM 3558 C C . LYS B 1 158 ? 11.367 -22.047 -3.361 1 89.06 158 LYS B C 1
ATOM 3560 O O . LYS B 1 158 ? 10.508 -22.125 -4.238 1 89.06 158 LYS B O 1
ATOM 3565 N N . ALA B 1 159 ? 12.258 -22.969 -3.221 1 80.38 159 ALA B N 1
ATOM 3566 C CA . ALA B 1 159 ? 12.203 -24.266 -3.902 1 80.38 159 ALA B CA 1
ATOM 3567 C C . ALA B 1 159 ? 11.734 -25.359 -2.955 1 80.38 159 ALA B C 1
ATOM 3569 O O . ALA B 1 159 ? 12.062 -25.344 -1.765 1 80.38 159 ALA B O 1
ATOM 3570 N N . GLY B 1 160 ? 10.93 -26.234 -3.494 1 81.88 160 GLY B N 1
ATOM 3571 C CA . GLY B 1 160 ? 10.578 -27.422 -2.734 1 81.88 160 GLY B CA 1
ATOM 3572 C C . GLY B 1 160 ? 9.203 -27.344 -2.109 1 81.88 160 GLY B C 1
ATOM 3573 O O . GLY B 1 160 ? 8.836 -28.188 -1.292 1 81.88 160 GLY B O 1
ATOM 3574 N N . GLU B 1 161 ? 8.391 -26.344 -2.49 1 86.44 161 GLU B N 1
ATOM 3575 C CA . GLU B 1 161 ? 7.035 -26.266 -1.949 1 86.44 161 GLU B CA 1
ATOM 3576 C C . GLU B 1 161 ? 6.18 -27.438 -2.416 1 86.44 161 GLU B C 1
ATOM 3578 O O . GLU B 1 161 ? 6.273 -27.859 -3.57 1 86.44 161 GLU B O 1
ATOM 3583 N N . PRO B 1 162 ? 5.402 -27.938 -1.453 1 89.94 162 PRO B N 1
ATOM 3584 C CA . PRO B 1 162 ? 4.512 -29.031 -1.852 1 89.94 162 PRO B CA 1
ATOM 3585 C C . PRO B 1 162 ? 3.49 -28.609 -2.904 1 89.94 162 PRO B C 1
ATOM 3587 O O . PRO B 1 162 ? 3.098 -27.438 -2.949 1 89.94 162 PRO B O 1
ATOM 3590 N N . SER B 1 163 ? 3.094 -29.547 -3.693 1 90.75 163 SER B N 1
ATOM 3591 C CA . SER B 1 163 ? 2.096 -29.281 -4.723 1 90.75 163 SER B CA 1
ATOM 3592 C C . SER B 1 163 ? 0.7 -29.156 -4.121 1 90.75 163 SER B C 1
ATOM 3594 O O . SER B 1 163 ? 0.333 -29.906 -3.221 1 90.75 163 SER B O 1
ATOM 3596 N N . VAL B 1 164 ? 0.029 -28.156 -4.57 1 92.75 164 VAL B N 1
ATOM 3597 C CA . VAL B 1 164 ? -1.357 -27.953 -4.164 1 92.75 164 VAL B CA 1
ATOM 3598 C C . VAL B 1 164 ? -2.295 -28.422 -5.273 1 92.75 164 VAL B C 1
ATOM 3600 O O . VAL B 1 164 ? -3.426 -28.844 -5.004 1 92.75 164 VAL B O 1
ATOM 3603 N N . HIS B 1 165 ? -1.844 -28.297 -6.465 1 87.62 165 HIS B N 1
ATOM 3604 C CA . HIS B 1 165 ? -2.633 -28.656 -7.641 1 87.62 165 HIS B CA 1
ATOM 3605 C C . HIS B 1 165 ? -2.238 -30.031 -8.18 1 87.62 165 HIS B C 1
ATOM 3607 O O . HIS B 1 165 ? -1.126 -30.5 -7.934 1 87.62 165 HIS B O 1
ATOM 3613 N N . GLU B 1 166 ? -3.262 -30.531 -8.859 1 79.44 166 GLU B N 1
ATOM 3614 C CA . GLU B 1 166 ? -2.955 -31.781 -9.539 1 79.44 166 GLU B CA 1
ATOM 3615 C C . GLU B 1 166 ? -1.952 -31.578 -10.664 1 79.44 166 GLU B C 1
ATOM 3617 O O . GLU B 1 166 ? -2.09 -30.641 -11.461 1 79.44 166 GLU B O 1
ATOM 3622 N N . GLN B 1 167 ? -1.034 -32.375 -10.711 1 72.12 167 GLN B N 1
ATOM 3623 C CA . GLN B 1 167 ? 0.103 -32.219 -11.609 1 72.12 167 GLN B CA 1
ATOM 3624 C C . GLN B 1 167 ? -0.252 -32.656 -13.023 1 72.12 167 GLN B C 1
ATOM 3626 O O . GLN B 1 167 ? 0.357 -32.188 -13.992 1 72.12 167 GLN B O 1
ATOM 3631 N N . THR B 1 168 ? -1.135 -33.344 -13.164 1 71.5 168 THR B N 1
ATOM 3632 C CA . THR B 1 168 ? -1.362 -34 -14.453 1 71.5 168 THR B CA 1
ATOM 3633 C C . THR B 1 168 ? -2.16 -33.094 -15.383 1 71.5 168 THR B C 1
ATOM 3635 O O . THR B 1 168 ? -2.328 -33.375 -16.562 1 71.5 168 THR B O 1
ATOM 3638 N N . LYS B 1 169 ? -2.588 -31.969 -14.891 1 76 169 LYS B N 1
ATOM 3639 C CA . LYS B 1 169 ? -3.436 -31.109 -15.711 1 76 169 LYS B CA 1
ATOM 3640 C C . LYS B 1 169 ? -2.805 -29.734 -15.906 1 76 169 LYS B C 1
ATOM 3642 O O . LYS B 1 169 ? -2.148 -29.219 -15 1 76 169 LYS B O 1
ATOM 3647 N N . PHE B 1 170 ? -2.893 -29.391 -17.188 1 82.81 170 PHE B N 1
ATOM 3648 C CA . PHE B 1 170 ? -2.484 -28.031 -17.469 1 82.81 170 PHE B CA 1
ATOM 3649 C C . PHE B 1 170 ? -3.27 -27.047 -16.609 1 82.81 170 PHE B C 1
ATOM 3651 O O . PHE B 1 170 ? -4.492 -27.156 -16.484 1 82.81 170 PHE B O 1
ATOM 3658 N N . LEU B 1 171 ? -2.438 -26.234 -15.914 1 89.25 171 LEU B N 1
ATOM 3659 C CA . LEU B 1 171 ? -3.076 -25.234 -15.055 1 89.25 171 LEU B CA 1
ATOM 3660 C C . LEU B 1 171 ? -3.027 -23.859 -15.703 1 89.25 171 LEU B C 1
ATOM 3662 O O . LEU B 1 171 ? -1.948 -23.359 -16.031 1 89.25 171 LEU B O 1
ATOM 3666 N N . GLU B 1 172 ? -4.184 -23.344 -16.047 1 91 172 GLU B N 1
ATOM 3667 C CA . GLU B 1 172 ? -4.273 -21.984 -16.531 1 91 172 GLU B CA 1
ATOM 3668 C C . GLU B 1 172 ? -4.625 -21.016 -15.406 1 91 172 GLU B C 1
ATOM 3670 O O . GLU B 1 172 ? -5.512 -21.297 -14.594 1 91 172 GLU B O 1
ATOM 3675 N N . ILE B 1 173 ? -3.814 -19.969 -15.336 1 95.19 173 ILE B N 1
ATOM 3676 C CA . ILE B 1 173 ? -4.121 -18.922 -14.375 1 95.19 173 ILE B CA 1
ATOM 3677 C C . ILE B 1 173 ? -4.551 -17.656 -15.117 1 95.19 173 ILE B C 1
ATOM 3679 O O . ILE B 1 173 ? -4.023 -17.344 -16.188 1 95.19 173 ILE B O 1
ATOM 3683 N N . THR B 1 174 ? -5.605 -17 -14.688 1 96.5 174 THR B N 1
ATOM 3684 C CA . THR B 1 174 ? -6.203 -15.844 -15.336 1 96.5 174 THR B CA 1
ATOM 3685 C C . THR B 1 174 ? -6.168 -14.633 -14.406 1 96.5 174 THR B C 1
ATOM 3687 O O . THR B 1 174 ? -6.727 -14.672 -13.312 1 96.5 174 THR B O 1
ATOM 3690 N N . PRO B 1 175 ? -5.5 -13.508 -14.867 1 97.12 175 PRO B N 1
ATOM 3691 C CA . PRO B 1 175 ? -5.551 -12.305 -14.031 1 97.12 175 PRO B CA 1
ATOM 3692 C C . PRO B 1 175 ? -6.977 -11.914 -13.648 1 97.12 175 PRO B C 1
ATOM 3694 O O . PRO B 1 175 ? -7.883 -11.977 -14.484 1 97.12 175 PRO B O 1
ATOM 3697 N N . GLY B 1 176 ? -7.184 -11.57 -12.406 1 97.31 176 GLY B N 1
ATOM 3698 C CA . GLY B 1 176 ? -8.477 -11.094 -11.938 1 97.31 176 GLY B CA 1
ATOM 3699 C C . GLY B 1 176 ? -9.383 -12.211 -11.453 1 97.31 176 GLY B C 1
ATOM 3700 O O . GLY B 1 176 ? -10.477 -11.961 -10.945 1 97.31 176 GLY B O 1
ATOM 3701 N N . ARG B 1 177 ? -8.914 -13.453 -11.555 1 98 177 ARG B N 1
ATOM 3702 C CA . ARG B 1 177 ? -9.711 -14.586 -11.109 1 98 177 ARG B CA 1
ATOM 3703 C C . ARG B 1 177 ? -8.898 -15.508 -10.211 1 98 177 ARG B C 1
ATOM 3705 O O . ARG B 1 177 ? -7.688 -15.328 -10.062 1 98 177 ARG B O 1
ATOM 3712 N N . PHE B 1 178 ? -9.602 -16.484 -9.562 1 98.38 178 PHE B N 1
ATOM 3713 C CA . PHE B 1 178 ? -8.984 -17.406 -8.617 1 98.38 178 PHE B CA 1
ATOM 3714 C C . PHE B 1 178 ? -9 -18.828 -9.172 1 98.38 178 PHE B C 1
ATOM 3716 O O . PHE B 1 178 ? -9.664 -19.109 -10.172 1 98.38 178 PHE B O 1
ATOM 3723 N N . THR B 1 179 ? -8.172 -19.672 -8.625 1 97.19 179 THR B N 1
ATOM 3724 C CA . THR B 1 179 ? -8.102 -21.078 -8.992 1 97.19 179 THR B CA 1
ATOM 3725 C C . THR B 1 179 ? -8.641 -21.969 -7.863 1 97.19 179 THR B C 1
ATOM 3727 O O . THR B 1 179 ? -8.148 -21.906 -6.734 1 97.19 179 THR B O 1
ATOM 3730 N N . THR B 1 180 ? -9.586 -22.859 -8.156 1 96.75 180 THR B N 1
ATOM 3731 C CA . THR B 1 180 ? -10.156 -23.734 -7.137 1 96.75 180 THR B CA 1
ATOM 3732 C C . THR B 1 180 ? -9.164 -24.812 -6.727 1 96.75 180 THR B C 1
ATOM 3734 O O . THR B 1 180 ? -8.609 -25.5 -7.578 1 96.75 180 THR B O 1
ATOM 3737 N N . VAL B 1 181 ? -8.93 -24.906 -5.496 1 96.81 181 VAL B N 1
ATOM 3738 C CA . VAL B 1 181 ? -8.062 -25.938 -4.941 1 96.81 181 VAL B CA 1
ATOM 3739 C C . VAL B 1 181 ? -8.914 -27 -4.25 1 96.81 181 VAL B C 1
ATOM 3741 O O . VAL B 1 181 ? -8.633 -28.203 -4.344 1 96.81 181 VAL B O 1
ATOM 3744 N N . ARG B 1 182 ? -9.914 -26.547 -3.541 1 95.62 182 ARG B N 1
ATOM 3745 C CA . ARG B 1 182 ? -10.844 -27.391 -2.797 1 95.62 182 ARG B CA 1
ATOM 3746 C C . ARG B 1 182 ? -12.25 -26.812 -2.82 1 95.62 182 ARG B C 1
ATOM 3748 O O . ARG B 1 182 ? -12.438 -25.609 -2.627 1 95.62 182 ARG B O 1
ATOM 3755 N N . GLU B 1 183 ? -13.234 -27.641 -3.117 1 96.44 183 GLU B N 1
ATOM 3756 C CA . GLU B 1 183 ? -14.625 -27.203 -3.076 1 96.44 183 GLU B CA 1
ATOM 3757 C C . GLU B 1 183 ? -15.148 -27.156 -1.644 1 96.44 183 GLU B C 1
ATOM 3759 O O . GLU B 1 183 ? -14.562 -27.75 -0.743 1 96.44 183 GLU B O 1
ATOM 3764 N N . GLY B 1 184 ? -16.109 -26.438 -1.454 1 96.06 184 GLY B N 1
ATOM 3765 C CA . GLY B 1 184 ? -16.766 -26.297 -0.163 1 96.06 184 GLY B CA 1
ATOM 3766 C C . GLY B 1 184 ? -17.875 -25.25 -0.165 1 96.06 184 GLY B C 1
ATOM 3767 O O . GLY B 1 184 ? -18.156 -24.656 -1.2 1 96.06 184 GLY B O 1
ATOM 3768 N N . GLU B 1 185 ? -18.516 -25.156 1.02 1 94.5 185 GLU B N 1
ATOM 3769 C CA . GLU B 1 185 ? -19.672 -24.266 1.103 1 94.5 185 GLU B CA 1
ATOM 3770 C C . GLU B 1 185 ? -19.594 -23.359 2.328 1 94.5 185 GLU B C 1
ATOM 3772 O O . GLU B 1 185 ? -18.875 -23.672 3.285 1 94.5 185 GLU B O 1
ATOM 3777 N N . GLY B 1 186 ? -20.344 -22.25 2.275 1 93.69 186 GLY B N 1
ATOM 3778 C CA . GLY B 1 186 ? -20.5 -21.359 3.414 1 93.69 186 GLY B CA 1
ATOM 3779 C C . GLY B 1 186 ? -19.344 -20.406 3.598 1 93.69 186 GLY B C 1
ATOM 3780 O O . GLY B 1 186 ? -19.547 -19.188 3.721 1 93.69 186 GLY B O 1
ATOM 3781 N N . THR B 1 187 ? -18.109 -20.953 3.668 1 97.38 187 THR B N 1
ATOM 3782 C CA . THR B 1 187 ? -16.922 -20.156 3.889 1 97.38 187 THR B CA 1
ATOM 3783 C C . THR B 1 187 ? -15.883 -20.422 2.797 1 97.38 187 THR B C 1
ATOM 3785 O O . THR B 1 187 ? -15.633 -21.562 2.434 1 97.38 187 THR B O 1
ATOM 3788 N N . LEU B 1 188 ? -15.391 -19.375 2.234 1 98.5 188 LEU B N 1
ATOM 3789 C CA . LEU B 1 188 ? -14.32 -19.438 1.247 1 98.5 188 LEU B CA 1
ATOM 3790 C C . LEU B 1 188 ? -13 -18.938 1.832 1 98.5 188 LEU B C 1
ATOM 3792 O O . LEU B 1 188 ? -12.922 -17.812 2.309 1 98.5 188 LEU B O 1
ATOM 3796 N N . VAL B 1 189 ? -12 -19.812 1.86 1 98.69 189 VAL B N 1
ATOM 3797 C CA . VAL B 1 189 ? -10.625 -19.391 2.143 1 98.69 189 VAL B CA 1
ATOM 3798 C C . VAL B 1 189 ? -9.922 -19.031 0.838 1 98.69 189 VAL B C 1
ATOM 3800 O O . VAL B 1 189 ? -9.789 -19.859 -0.057 1 98.69 189 VAL B O 1
ATOM 3803 N N . LEU B 1 190 ? -9.594 -17.797 0.662 1 98.88 190 LEU B N 1
ATOM 3804 C CA . LEU B 1 190 ? -8.773 -17.281 -0.431 1 98.88 190 LEU B CA 1
ATOM 3805 C C . LEU B 1 190 ? -7.328 -17.094 0.022 1 98.88 190 LEU B C 1
ATOM 3807 O O . LEU B 1 190 ? -7.051 -16.25 0.878 1 98.88 190 LEU B O 1
ATOM 3811 N N . ALA B 1 191 ? -6.422 -17.844 -0.515 1 98.75 191 ALA B N 1
ATOM 3812 C CA . ALA B 1 191 ? -5.02 -17.734 -0.123 1 98.75 191 ALA B CA 1
ATOM 3813 C C . ALA B 1 191 ? -4.137 -17.406 -1.324 1 98.75 191 ALA B C 1
ATOM 3815 O O . ALA B 1 191 ? -4.465 -17.766 -2.459 1 98.75 191 ALA B O 1
ATOM 3816 N N . THR B 1 192 ? -3.111 -16.688 -1.118 1 98.75 192 THR B N 1
ATOM 3817 C CA . THR B 1 192 ? -2.164 -16.375 -2.184 1 98.75 192 THR B CA 1
ATOM 3818 C C . THR B 1 192 ? -0.766 -16.875 -1.828 1 98.75 192 THR B C 1
ATOM 3820 O O . THR B 1 192 ? -0.427 -17 -0.649 1 98.75 192 THR B O 1
ATOM 3823 N N . GLY B 1 193 ? -0.016 -17.172 -2.854 1 97.94 193 GLY B N 1
ATOM 3824 C CA . GLY B 1 193 ? 1.357 -17.609 -2.664 1 97.94 193 GLY B CA 1
ATOM 3825 C C . GLY B 1 193 ? 1.466 -18.938 -1.958 1 97.94 193 GLY B C 1
ATOM 3826 O O . GLY B 1 193 ? 0.586 -19.797 -2.094 1 97.94 193 GLY B O 1
ATOM 3827 N N . ALA B 1 194 ? 2.494 -19.109 -1.201 1 96.38 194 ALA B N 1
ATOM 3828 C CA . ALA B 1 194 ? 2.832 -20.406 -0.604 1 96.38 194 ALA B CA 1
ATOM 3829 C C . ALA B 1 194 ? 1.933 -20.703 0.593 1 96.38 194 ALA B C 1
ATOM 3831 O O . ALA B 1 194 ? 2.029 -21.781 1.194 1 96.38 194 ALA B O 1
ATOM 3832 N N . MET B 1 195 ? 1.028 -19.797 0.917 1 97.81 195 MET B N 1
ATOM 3833 C CA . MET B 1 195 ? 0.117 -20.016 2.037 1 97.81 195 MET B CA 1
ATOM 3834 C C . MET B 1 195 ? -0.99 -20.984 1.653 1 97.81 195 MET B C 1
ATOM 3836 O O . MET B 1 195 ? -1.681 -21.516 2.523 1 97.81 195 MET B O 1
ATOM 3840 N N . VAL B 1 196 ? -1.214 -21.234 0.369 1 98.12 196 VAL B N 1
ATOM 3841 C CA . VAL B 1 196 ? -2.301 -22.109 -0.08 1 98.12 196 VAL B CA 1
ATOM 3842 C C . VAL B 1 196 ? -2.119 -23.5 0.5 1 98.12 196 VAL B C 1
ATOM 3844 O O . VAL B 1 196 ? -3.072 -24.094 1.009 1 98.12 196 VAL B O 1
ATOM 3847 N N . HIS B 1 197 ? -0.912 -24.016 0.493 1 97.25 197 HIS B N 1
ATOM 3848 C CA . HIS B 1 197 ? -0.678 -25.391 0.92 1 97.25 197 HIS B CA 1
ATOM 3849 C C . HIS B 1 197 ? -0.962 -25.562 2.408 1 97.25 197 HIS B C 1
ATOM 3851 O O . HIS B 1 197 ? -1.694 -26.469 2.805 1 97.25 197 HIS B O 1
ATOM 3857 N N . PRO B 1 198 ? -0.388 -24.672 3.299 1 96.56 198 PRO B N 1
ATOM 3858 C CA . PRO B 1 198 ? -0.721 -24.828 4.719 1 96.56 198 PRO B CA 1
ATOM 3859 C C . PRO B 1 198 ? -2.225 -24.75 4.98 1 96.56 198 PRO B C 1
ATOM 3861 O O . PRO B 1 198 ? -2.729 -25.453 5.871 1 96.56 198 PRO B O 1
ATOM 3864 N N . MET B 1 199 ? -2.959 -23.906 4.262 1 97.31 199 MET B N 1
ATOM 3865 C CA . MET B 1 199 ? -4.406 -23.812 4.438 1 97.31 199 MET B CA 1
ATOM 3866 C C . MET B 1 199 ? -5.082 -25.125 4.012 1 97.31 199 MET B C 1
ATOM 3868 O O . MET B 1 199 ? -6.039 -25.562 4.648 1 97.31 199 MET B O 1
ATOM 3872 N N . LEU B 1 200 ? -4.586 -25.688 2.889 1 96.75 200 LEU B N 1
ATOM 3873 C CA . LEU B 1 200 ? -5.129 -26.969 2.43 1 96.75 200 LEU B CA 1
ATOM 3874 C C . LEU B 1 200 ? -4.965 -28.047 3.498 1 96.75 200 LEU B C 1
ATOM 3876 O O . LEU B 1 200 ? -5.91 -28.781 3.793 1 96.75 200 LEU B O 1
ATOM 3880 N N . ILE B 1 201 ? -3.805 -28.109 4.074 1 95.44 201 ILE B N 1
ATOM 3881 C CA . ILE B 1 201 ? -3.5 -29.109 5.094 1 95.44 201 ILE B CA 1
ATOM 3882 C C . ILE B 1 201 ? -4.395 -28.891 6.312 1 95.44 201 ILE B C 1
ATOM 3884 O O . ILE B 1 201 ? -4.949 -29.844 6.859 1 95.44 201 ILE B O 1
ATOM 3888 N N . GLU B 1 202 ? -4.484 -27.625 6.746 1 95.44 202 GLU B N 1
ATOM 3889 C CA . GLU B 1 202 ? -5.32 -27.328 7.902 1 95.44 202 GLU B CA 1
ATOM 3890 C C . GLU B 1 202 ? -6.77 -27.734 7.66 1 95.44 202 GLU B C 1
ATOM 3892 O O . GLU B 1 202 ? -7.418 -28.312 8.547 1 95.44 202 GLU B O 1
ATOM 3897 N N . LEU B 1 203 ? -7.258 -27.422 6.484 1 95.5 203 LEU B N 1
ATOM 3898 C CA . LEU B 1 203 ? -8.648 -27.734 6.172 1 95.5 203 LEU B CA 1
ATOM 3899 C C . LEU B 1 203 ? -8.875 -29.234 6.102 1 95.5 203 LEU B C 1
ATOM 3901 O O . LEU B 1 203 ? -9.922 -29.734 6.512 1 95.5 203 LEU B O 1
ATOM 3905 N N . ARG B 1 204 ? -7.941 -29.969 5.59 1 93.81 204 ARG B N 1
ATOM 3906 C CA . ARG B 1 204 ? -8.031 -31.422 5.543 1 93.81 204 ARG B CA 1
ATOM 3907 C C . ARG B 1 204 ? -8.039 -32.031 6.949 1 93.81 204 ARG B C 1
ATOM 3909 O O . ARG B 1 204 ? -8.836 -32.906 7.246 1 93.81 204 ARG B O 1
ATOM 3916 N N . ASN B 1 205 ? -7.215 -31.484 7.766 1 94.31 205 ASN B N 1
ATOM 3917 C CA . ASN B 1 205 ? -7.062 -32 9.117 1 94.31 205 ASN B CA 1
ATOM 3918 C C . ASN B 1 205 ? -8.289 -31.703 9.977 1 94.31 205 ASN B C 1
ATOM 3920 O O . ASN B 1 205 ? -8.617 -32.469 10.883 1 94.31 205 ASN B O 1
ATOM 3924 N N . THR B 1 206 ? -8.938 -30.594 9.758 1 91.62 206 THR B N 1
ATOM 3925 C CA . THR B 1 206 ? -10.062 -30.188 10.594 1 91.62 206 THR B CA 1
ATOM 3926 C C . THR B 1 206 ? -11.383 -30.641 9.977 1 91.62 206 THR B C 1
ATOM 3928 O O . THR B 1 206 ? -12.438 -30.531 10.602 1 91.62 206 THR B O 1
ATOM 3931 N N . LYS B 1 207 ? -11.508 -31.188 8.852 1 89.75 207 LYS B N 1
ATOM 3932 C CA . LYS B 1 207 ? -12.672 -31.703 8.125 1 89.75 207 LYS B CA 1
ATOM 3933 C C . LYS B 1 207 ? -13.742 -30.625 7.977 1 89.75 207 LYS B C 1
ATOM 3935 O O . LYS B 1 207 ? -14.938 -30.922 8.031 1 89.75 207 LYS B O 1
ATOM 3940 N N . ARG B 1 208 ? -13.289 -29.359 7.957 1 91.25 208 ARG B N 1
ATOM 3941 C CA . ARG B 1 208 ? -14.203 -28.25 7.676 1 91.25 208 ARG B CA 1
ATOM 3942 C C . ARG B 1 208 ? -14.641 -28.266 6.215 1 91.25 208 ARG B C 1
ATOM 3944 O O . ARG B 1 208 ? -13.82 -28.484 5.316 1 91.25 208 ARG B O 1
ATOM 3951 N N . ASP B 1 209 ? -15.938 -28.109 6.047 1 94.69 209 ASP B N 1
ATOM 3952 C CA . ASP B 1 209 ? -16.438 -28.062 4.68 1 94.69 209 ASP B CA 1
ATOM 3953 C C . ASP B 1 209 ? -16.281 -26.656 4.082 1 94.69 209 ASP B C 1
ATOM 3955 O O . ASP B 1 209 ? -17.25 -26.094 3.561 1 94.69 209 ASP B O 1
ATOM 3959 N N . TRP B 1 210 ? -15.109 -26.016 4.188 1 96.94 210 TRP B N 1
ATOM 3960 C CA . TRP B 1 210 ? -14.797 -24.719 3.609 1 96.94 210 TRP B CA 1
ATOM 3961 C C . TRP B 1 210 ? -14.156 -24.875 2.234 1 96.94 210 TRP B C 1
ATOM 3963 O O . TRP B 1 210 ? -13.461 -25.859 1.973 1 96.94 210 TRP B O 1
ATOM 3973 N N . ALA B 1 211 ? -14.516 -23.984 1.337 1 98.06 211 ALA B N 1
ATOM 3974 C CA . ALA B 1 211 ? -13.805 -23.922 0.061 1 98.06 211 ALA B CA 1
ATOM 3975 C C . ALA B 1 211 ? -12.422 -23.297 0.232 1 98.06 211 ALA B C 1
ATOM 3977 O O . ALA B 1 211 ? -12.211 -22.484 1.125 1 98.06 211 ALA B O 1
ATOM 3978 N N . LEU B 1 212 ? -11.453 -23.75 -0.565 1 98.44 212 LEU B N 1
ATOM 3979 C CA . LEU B 1 212 ? -10.125 -23.156 -0.658 1 98.44 212 LEU B CA 1
ATOM 3980 C C . LEU B 1 212 ? -9.773 -22.828 -2.105 1 98.44 212 LEU B C 1
ATOM 3982 O O . LEU B 1 212 ? -9.734 -23.719 -2.955 1 98.44 212 LEU B O 1
ATOM 3986 N N . TRP B 1 213 ? -9.617 -21.578 -2.387 1 98.62 213 TRP B N 1
ATOM 3987 C CA . TRP B 1 213 ? -9.172 -21.125 -3.703 1 98.62 213 TRP B CA 1
ATOM 3988 C C . TRP B 1 213 ? -7.82 -20.438 -3.619 1 98.62 213 TRP B C 1
ATOM 3990 O O . TRP B 1 213 ? -7.508 -19.781 -2.619 1 98.62 213 TRP B O 1
ATOM 4000 N N . SER B 1 214 ? -6.977 -20.656 -4.648 1 98.62 214 SER B N 1
ATOM 4001 C CA . SER B 1 214 ? -5.707 -19.953 -4.816 1 98.62 214 SER B CA 1
ATOM 4002 C C . SER B 1 214 ? -5.883 -18.656 -5.598 1 98.62 214 SER B C 1
ATOM 4004 O O . SER B 1 214 ? -6.641 -18.609 -6.57 1 98.62 214 SER B O 1
ATOM 4006 N N . ALA B 1 215 ? -5.262 -17.625 -5.133 1 98.75 215 ALA B N 1
ATOM 4007 C CA . ALA B 1 215 ? -5.191 -16.359 -5.875 1 98.75 215 ALA B CA 1
ATOM 4008 C C . ALA B 1 215 ? -3.803 -16.156 -6.465 1 98.75 215 ALA B C 1
ATOM 4010 O O . ALA B 1 215 ? -2.979 -15.438 -5.879 1 98.75 215 ALA B O 1
ATOM 4011 N N . PRO B 1 216 ? -3.572 -16.641 -7.637 1 98.38 216 PRO B N 1
ATOM 4012 C CA . PRO B 1 216 ? -2.242 -16.453 -8.227 1 98.38 216 PRO B CA 1
ATOM 4013 C C . PRO B 1 216 ? -1.953 -15.008 -8.602 1 98.38 216 PRO B C 1
ATOM 4015 O O . PRO B 1 216 ? -0.79 -14.617 -8.734 1 98.38 216 PRO B O 1
ATOM 4018 N N . PHE B 1 217 ? -2.988 -14.227 -8.883 1 98.81 217 PHE B N 1
ATOM 4019 C CA . PHE B 1 217 ? -2.848 -12.805 -9.156 1 98.81 217 PHE B CA 1
ATOM 4020 C C . PHE B 1 217 ? -3.475 -11.977 -8.039 1 98.81 217 PHE B C 1
ATOM 4022 O O . PHE B 1 217 ? -4.539 -12.328 -7.523 1 98.81 217 PHE B O 1
ATOM 4029 N N . VAL B 1 218 ? -2.816 -10.938 -7.68 1 98.75 218 VAL B N 1
ATOM 4030 C CA . VAL B 1 218 ? -3.301 -10.07 -6.609 1 98.75 218 VAL B CA 1
ATOM 4031 C C . VAL B 1 218 ? -3.727 -8.719 -7.191 1 98.75 218 VAL B C 1
ATOM 4033 O O . VAL B 1 218 ? -2.912 -8.008 -7.781 1 98.75 218 VAL B O 1
ATOM 4036 N N . GLY B 1 219 ? -5.016 -8.367 -7.031 1 98 219 GLY B N 1
ATOM 4037 C CA . GLY B 1 219 ? -5.535 -7.086 -7.492 1 98 219 GLY B CA 1
ATOM 4038 C C . GLY B 1 219 ? -6.137 -7.152 -8.883 1 98 219 GLY B C 1
ATOM 4039 O O . GLY B 1 219 ? -6.117 -8.203 -9.523 1 98 219 GLY B O 1
ATOM 4040 N N . ASN B 1 220 ? -6.793 -6.035 -9.312 1 97 220 ASN B N 1
ATOM 4041 C CA . ASN B 1 220 ? -7.426 -5.895 -10.625 1 97 220 ASN B CA 1
ATOM 4042 C 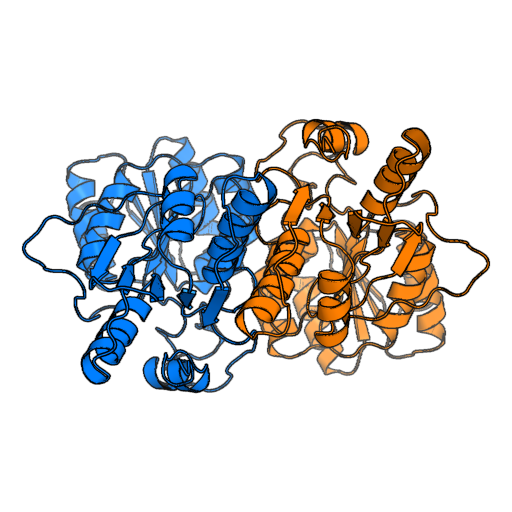C . ASN B 1 220 ? -8.359 -7.062 -10.922 1 97 220 ASN B C 1
ATOM 4044 O O . ASN B 1 220 ? -8.266 -7.684 -11.984 1 97 220 ASN B O 1
ATOM 4048 N N . TYR B 1 221 ? -9.188 -7.367 -10.016 1 98.56 221 TYR B N 1
ATOM 4049 C CA . TYR B 1 221 ? -10.07 -8.523 -10.125 1 98.56 221 TYR B CA 1
ATOM 4050 C C . TYR B 1 221 ? -11.172 -8.266 -11.141 1 98.56 221 TYR B C 1
ATOM 4052 O O . TYR B 1 221 ? -11.609 -7.125 -11.32 1 98.56 221 TYR B O 1
ATOM 4060 N N . ASP B 1 222 ? -11.57 -9.305 -11.82 1 98.44 222 ASP B N 1
ATOM 4061 C CA . ASP B 1 222 ? -12.766 -9.258 -12.664 1 98.44 222 ASP B CA 1
ATOM 4062 C C . ASP B 1 222 ? -14 -8.906 -11.844 1 98.44 222 ASP B C 1
ATOM 4064 O O . ASP B 1 222 ? -14.414 -9.68 -10.969 1 98.44 222 ASP B O 1
ATOM 4068 N N . ARG B 1 223 ? -14.641 -7.82 -12.156 1 98.19 223 ARG B N 1
ATOM 4069 C CA . ARG B 1 223 ? -15.695 -7.266 -11.32 1 98.19 223 ARG B CA 1
ATOM 4070 C C . ARG B 1 223 ? -16.906 -8.195 -11.258 1 98.19 223 ARG B C 1
ATOM 4072 O O . ARG B 1 223 ? -17.453 -8.445 -10.188 1 98.19 223 ARG B O 1
ATOM 4079 N N . ASP B 1 224 ? -17.312 -8.703 -12.398 1 98.31 224 ASP B N 1
ATOM 4080 C CA . ASP B 1 224 ? -18.453 -9.609 -12.43 1 98.31 224 ASP B CA 1
ATOM 4081 C C . ASP B 1 224 ? -18.141 -10.906 -11.688 1 98.31 224 ASP B C 1
ATOM 4083 O O . ASP B 1 224 ? -18.984 -11.438 -10.969 1 98.31 224 ASP B O 1
ATOM 4087 N N . TYR B 1 225 ? -16.922 -11.336 -11.898 1 98.56 225 TYR B N 1
ATOM 4088 C CA . TYR B 1 225 ? -16.469 -12.539 -11.211 1 98.56 225 TYR B CA 1
ATOM 4089 C C . TYR B 1 225 ? -16.484 -12.344 -9.703 1 98.56 225 TYR B C 1
ATOM 4091 O O . TYR B 1 225 ? -17 -13.188 -8.961 1 98.56 225 TYR B O 1
ATOM 4099 N N . MET B 1 226 ? -16.031 -11.234 -9.18 1 98.69 226 MET B N 1
ATOM 4100 C CA . MET B 1 226 ? -15.961 -10.953 -7.75 1 98.69 226 MET B CA 1
ATOM 4101 C C . MET B 1 226 ? -17.359 -10.773 -7.168 1 98.69 226 MET B C 1
ATOM 4103 O O . MET B 1 226 ? -17.609 -11.141 -6.016 1 98.69 226 MET B O 1
ATOM 4107 N N . ALA B 1 227 ? -18.219 -10.172 -7.977 1 98.56 227 ALA B N 1
ATOM 4108 C CA . ALA B 1 227 ? -19.609 -10.055 -7.523 1 98.56 227 ALA B CA 1
ATOM 4109 C C . ALA B 1 227 ? -20.219 -11.43 -7.27 1 98.56 227 ALA B C 1
ATOM 4111 O O . ALA B 1 227 ? -20.906 -11.641 -6.266 1 98.56 227 ALA B O 1
ATOM 4112 N N . ARG B 1 228 ? -19.953 -12.344 -8.195 1 98.25 228 ARG B N 1
ATOM 4113 C CA . ARG B 1 228 ? -20.469 -13.703 -8.031 1 98.25 228 ARG B CA 1
ATOM 4114 C C . ARG B 1 228 ? -19.859 -14.383 -6.812 1 98.25 228 ARG B C 1
ATOM 4116 O O . ARG B 1 228 ? -20.562 -15.07 -6.07 1 98.25 228 ARG B O 1
ATOM 4123 N N . VAL B 1 229 ? -18.562 -14.188 -6.578 1 98.44 229 VAL B N 1
ATOM 4124 C CA . VAL B 1 229 ? -17.891 -14.758 -5.414 1 98.44 229 VAL B CA 1
ATOM 4125 C C . VAL B 1 229 ? -18.516 -14.211 -4.133 1 98.44 229 VAL B C 1
ATOM 4127 O O . VAL B 1 229 ? -18.844 -14.977 -3.223 1 98.44 229 VAL B O 1
ATOM 4130 N N . GLY B 1 230 ? -18.719 -12.875 -4.094 1 98.12 230 GLY B N 1
ATOM 4131 C CA . GLY B 1 230 ? -19.281 -12.234 -2.918 1 98.12 230 GLY B CA 1
ATOM 4132 C C . GLY B 1 230 ? -20.719 -12.656 -2.641 1 98.12 230 GLY B C 1
ATOM 4133 O O . GLY B 1 230 ? -21.156 -12.641 -1.492 1 98.12 230 GLY B O 1
ATOM 4134 N N . GLN B 1 231 ? -21.453 -12.953 -3.719 1 97.69 231 GLN B N 1
ATOM 4135 C CA . GLN B 1 231 ? -22.828 -13.414 -3.564 1 97.69 231 GLN B CA 1
ATOM 4136 C C . GLN B 1 231 ? -22.875 -14.859 -3.078 1 97.69 231 GLN B C 1
ATOM 4138 O O . GLN B 1 231 ? -23.75 -15.227 -2.299 1 97.69 231 GLN B O 1
ATOM 4143 N N . ARG B 1 232 ? -21.938 -15.609 -3.498 1 97.5 232 ARG B N 1
ATOM 4144 C CA . ARG B 1 232 ? -21.938 -17.047 -3.221 1 97.5 232 ARG B CA 1
ATOM 4145 C C . ARG B 1 232 ? -21.484 -17.328 -1.79 1 97.5 232 ARG B C 1
ATOM 4147 O O . ARG B 1 232 ? -22.031 -18.219 -1.129 1 97.5 232 ARG B O 1
ATOM 4154 N N . TYR B 1 233 ? -20.516 -16.609 -1.319 1 97.56 233 TYR B N 1
ATOM 4155 C CA . TYR B 1 233 ? -19.953 -16.875 -0 1 97.56 233 TYR B CA 1
ATOM 4156 C C . TYR B 1 233 ? -20.25 -15.727 0.958 1 97.56 233 TYR B C 1
ATOM 4158 O O . TYR B 1 233 ? -19.828 -14.594 0.722 1 97.56 233 TYR B O 1
ATOM 4166 N N . ARG B 1 234 ? -20.844 -16.047 2.082 1 94.5 234 ARG B N 1
ATOM 4167 C CA . ARG B 1 234 ? -21.172 -15.031 3.084 1 94.5 234 ARG B CA 1
ATOM 4168 C C . ARG B 1 234 ? -19.953 -14.695 3.936 1 94.5 234 ARG B C 1
ATOM 4170 O O . ARG B 1 234 ? -19.875 -13.602 4.512 1 94.5 234 ARG B O 1
ATOM 4177 N N . ARG B 1 235 ? -19.109 -15.664 4.012 1 97.38 235 ARG B N 1
ATOM 4178 C CA . ARG B 1 235 ? -17.859 -15.508 4.762 1 97.38 235 ARG B CA 1
ATOM 4179 C C . ARG B 1 235 ? -16.656 -15.805 3.885 1 97.38 235 ARG B C 1
ATOM 4181 O O . ARG B 1 235 ? -16.594 -16.844 3.217 1 97.38 235 ARG B O 1
ATOM 4188 N N . ILE B 1 236 ? -15.766 -14.906 3.854 1 98.56 236 ILE B N 1
ATOM 4189 C CA . ILE B 1 236 ? -14.516 -15.055 3.111 1 98.56 236 ILE B CA 1
ATOM 4190 C C . ILE B 1 236 ? -13.328 -14.812 4.043 1 98.56 236 ILE B C 1
ATOM 4192 O O . ILE B 1 236 ? -13.328 -13.844 4.812 1 98.56 236 ILE B O 1
ATOM 4196 N N . ILE B 1 237 ? -12.391 -15.711 4.082 1 98.62 237 ILE B N 1
ATOM 4197 C CA . ILE B 1 237 ? -11.141 -15.562 4.812 1 98.62 237 ILE B CA 1
ATOM 4198 C C . ILE B 1 237 ? -9.984 -15.406 3.826 1 98.62 237 ILE B C 1
ATOM 4200 O O . ILE B 1 237 ? -9.797 -16.25 2.939 1 98.62 237 ILE B O 1
ATOM 4204 N N . THR B 1 238 ? -9.297 -14.336 3.885 1 98.81 238 THR B N 1
ATOM 4205 C CA . THR B 1 238 ? -8.102 -14.18 3.064 1 98.81 238 THR B CA 1
ATOM 4206 C C . THR B 1 238 ? -6.844 -14.516 3.867 1 98.81 238 THR B C 1
ATOM 4208 O O . THR B 1 238 ? -6.754 -14.188 5.055 1 98.81 238 THR B O 1
ATOM 4211 N N . VAL B 1 239 ? -5.883 -15.211 3.271 1 98.75 239 VAL B N 1
ATOM 4212 C CA . VAL B 1 239 ? -4.652 -15.586 3.953 1 98.75 239 VAL B CA 1
ATOM 4213 C C . VAL B 1 239 ? -3.447 -15.211 3.094 1 98.75 239 VAL B C 1
ATOM 4215 O O . VAL B 1 239 ? -3.379 -15.57 1.917 1 98.75 239 VAL B O 1
ATOM 4218 N N . GLU B 1 240 ? -2.543 -14.516 3.65 1 98.81 240 GLU B N 1
ATOM 4219 C CA . GLU B 1 240 ? -1.316 -14.125 2.963 1 98.81 240 GLU B CA 1
ATOM 4220 C C . GLU B 1 240 ? -0.143 -14.031 3.934 1 98.81 240 GLU B C 1
ATOM 4222 O O . GLU B 1 240 ? -0.331 -13.734 5.117 1 98.81 240 GLU B O 1
ATOM 4227 N N . GLU B 1 241 ? 1.018 -14.367 3.465 1 98.31 241 GLU B N 1
ATOM 4228 C CA . GLU B 1 241 ? 2.264 -14.133 4.191 1 98.31 241 GLU B CA 1
ATOM 4229 C C . GLU B 1 241 ? 2.846 -12.766 3.871 1 98.31 241 GLU B C 1
ATOM 4231 O O . GLU B 1 241 ? 3.895 -12.664 3.23 1 98.31 241 GLU B O 1
ATOM 4236 N N . HIS B 1 242 ? 2.215 -11.75 4.23 1 98.38 242 HIS B N 1
ATOM 4237 C CA . HIS B 1 242 ? 2.4 -10.32 3.98 1 98.38 242 HIS B CA 1
ATOM 4238 C C . HIS B 1 242 ? 1.763 -9.484 5.082 1 98.38 242 HIS B C 1
ATOM 4240 O O . HIS B 1 242 ? 0.851 -9.945 5.773 1 98.38 242 HIS B O 1
ATOM 4246 N N . GLN B 1 243 ? 2.254 -8.25 5.309 1 98.31 243 GLN B N 1
ATOM 4247 C CA . GLN B 1 243 ? 1.623 -7.352 6.266 1 98.31 243 GLN B CA 1
ATOM 4248 C C . GLN B 1 243 ? 0.129 -7.211 5.988 1 98.31 243 GLN B C 1
ATOM 4250 O O . GLN B 1 243 ? -0.301 -7.266 4.836 1 98.31 243 GLN B O 1
ATOM 4255 N N . LEU B 1 244 ? -0.604 -6.945 6.988 1 98.31 244 LEU B N 1
ATOM 4256 C CA . LEU B 1 244 ? -2.055 -6.824 6.906 1 98.31 244 LEU B CA 1
ATOM 4257 C C . LEU B 1 244 ? -2.455 -5.629 6.051 1 98.31 244 LEU B C 1
ATOM 4259 O O . LEU B 1 244 ? -3.389 -5.715 5.25 1 98.31 244 LEU B O 1
ATOM 4263 N N . ASN B 1 245 ? -1.799 -4.527 6.168 1 98.31 245 ASN B N 1
ATOM 4264 C CA . ASN B 1 245 ? -2.174 -3.289 5.496 1 98.31 245 ASN B CA 1
ATOM 4265 C C . ASN B 1 245 ? -1.8 -3.32 4.016 1 98.31 245 ASN B C 1
ATOM 4267 O O . ASN B 1 245 ? -0.625 -3.461 3.67 1 98.31 245 ASN B O 1
ATOM 4271 N N . GLY B 1 246 ? -2.766 -3.205 3.168 1 98.44 246 GLY B N 1
ATOM 4272 C CA . GLY B 1 246 ? -2.549 -2.914 1.761 1 98.44 246 GLY B CA 1
ATOM 4273 C C . GLY B 1 246 ? -2.27 -4.152 0.93 1 98.44 246 GLY B C 1
ATOM 4274 O O . GLY B 1 246 ? -2.154 -4.07 -0.294 1 98.44 246 GLY B O 1
ATOM 4275 N N . GLY B 1 247 ? -2.195 -5.312 1.596 1 98.5 247 GLY B N 1
ATOM 4276 C CA . GLY B 1 247 ? -1.816 -6.535 0.905 1 98.5 247 GLY B CA 1
ATOM 4277 C C . GLY B 1 247 ? -2.973 -7.188 0.17 1 98.5 247 GLY B C 1
ATOM 4278 O O . GLY B 1 247 ? -3.834 -6.5 -0.38 1 98.5 247 GLY B O 1
ATOM 4279 N N . PHE B 1 248 ? -2.908 -8.516 0.064 1 98.88 248 PHE B N 1
ATOM 4280 C CA . PHE B 1 248 ? -3.877 -9.32 -0.667 1 98.88 248 PHE B CA 1
ATOM 4281 C C . PHE B 1 248 ? -5.27 -9.18 -0.064 1 98.88 248 PHE B C 1
ATOM 4283 O O . PHE B 1 248 ? -6.234 -8.891 -0.776 1 98.88 248 PHE B O 1
ATOM 4290 N N . GLY B 1 249 ? -5.371 -9.359 1.207 1 98.88 249 GLY B N 1
ATOM 4291 C CA . GLY B 1 249 ? -6.66 -9.219 1.864 1 98.88 249 GLY B CA 1
ATOM 4292 C C . GLY B 1 249 ? -7.301 -7.863 1.634 1 98.88 249 GLY B C 1
ATOM 4293 O O . GLY B 1 249 ? -8.508 -7.773 1.417 1 98.88 249 GLY B O 1
ATOM 4294 N N . SER B 1 250 ? -6.48 -6.82 1.698 1 98.88 250 SER B N 1
ATOM 4295 C CA . SER B 1 250 ? -6.965 -5.473 1.421 1 98.88 250 SER B CA 1
ATOM 4296 C C . SER B 1 250 ? -7.551 -5.371 0.017 1 98.88 250 SER B C 1
ATOM 4298 O O . SER B 1 250 ? -8.602 -4.762 -0.18 1 98.88 250 SER B O 1
ATOM 4300 N N . SER B 1 251 ? -6.836 -5.969 -0.952 1 98.88 251 SER B N 1
ATOM 4301 C CA . SER B 1 251 ? -7.293 -5.898 -2.336 1 98.88 251 SER B CA 1
ATOM 4302 C C . SER B 1 251 ? -8.664 -6.551 -2.5 1 98.88 251 SER B C 1
ATOM 4304 O O . SER B 1 251 ? -9.5 -6.074 -3.271 1 98.88 251 SER B O 1
ATOM 4306 N N . VAL B 1 252 ? -8.891 -7.629 -1.776 1 98.94 252 VAL B N 1
ATOM 4307 C CA . VAL B 1 252 ? -10.156 -8.344 -1.844 1 98.94 252 VAL B CA 1
ATOM 4308 C C . VAL B 1 252 ? -11.258 -7.504 -1.199 1 98.94 252 VAL B C 1
ATOM 4310 O O . VAL B 1 252 ? -12.328 -7.32 -1.782 1 98.94 252 VAL B O 1
ATOM 4313 N N . VAL B 1 253 ? -10.992 -6.957 -0.057 1 98.81 253 VAL B N 1
ATOM 4314 C CA . VAL B 1 253 ? -11.945 -6.133 0.681 1 98.81 253 VAL B CA 1
ATOM 4315 C C . VAL B 1 253 ? -12.312 -4.902 -0.147 1 98.81 253 VAL B C 1
ATOM 4317 O O . VAL B 1 253 ? -13.484 -4.531 -0.231 1 98.81 253 VAL B O 1
ATOM 4320 N N . GLU B 1 254 ? -11.312 -4.254 -0.698 1 98.81 254 GLU B N 1
ATOM 4321 C CA . GLU B 1 254 ? -11.539 -3.09 -1.552 1 98.81 254 GLU B CA 1
ATOM 4322 C C . GLU B 1 254 ? -12.492 -3.424 -2.695 1 98.81 254 GLU B C 1
ATOM 4324 O O . GLU B 1 254 ? -13.453 -2.691 -2.945 1 98.81 254 GLU B O 1
ATOM 4329 N N . SER B 1 255 ? -12.18 -4.52 -3.377 1 98.81 255 SER B N 1
ATOM 4330 C CA . SER B 1 255 ? -12.961 -4.93 -4.535 1 98.81 255 SER B CA 1
ATOM 4331 C C . SER B 1 255 ? -14.414 -5.18 -4.16 1 98.81 255 SER B C 1
ATOM 4333 O O . SER B 1 255 ? -15.328 -4.668 -4.809 1 98.81 255 SER B O 1
ATOM 4335 N N . LEU B 1 256 ? -14.641 -5.93 -3.104 1 98.81 256 LEU B N 1
ATOM 4336 C CA . LEU B 1 256 ? -15.992 -6.266 -2.67 1 98.81 256 LEU B CA 1
ATOM 4337 C C . LEU B 1 256 ? -16.719 -5.027 -2.17 1 98.81 256 LEU B C 1
ATOM 4339 O O . LEU B 1 256 ? -17.922 -4.852 -2.441 1 98.81 256 LEU B O 1
ATOM 4343 N N . SER B 1 257 ? -16.047 -4.164 -1.433 1 98.62 257 SER B N 1
ATOM 4344 C CA . SER B 1 257 ? -16.656 -2.938 -0.919 1 98.62 257 SER B CA 1
ATOM 4345 C C . SER B 1 257 ? -17.094 -2.021 -2.055 1 98.62 257 SER B C 1
ATOM 4347 O O . SER B 1 257 ? -18.172 -1.435 -2 1 98.62 257 SER B O 1
ATOM 4349 N N . ASP B 1 258 ? -16.203 -1.882 -3.053 1 98.19 258 ASP B N 1
ATOM 4350 C CA . ASP B 1 258 ? -16.562 -1.067 -4.207 1 98.19 258 ASP B CA 1
ATOM 4351 C C . ASP B 1 258 ? -17.828 -1.604 -4.883 1 98.19 258 ASP B C 1
ATOM 4353 O O . ASP B 1 258 ? -18.719 -0.834 -5.242 1 98.19 258 ASP B O 1
ATOM 4357 N N . LEU B 1 259 ? -17.875 -2.891 -5.094 1 98.44 259 LEU B N 1
ATOM 4358 C CA . LEU B 1 259 ? -19.031 -3.527 -5.711 1 98.44 259 LEU B CA 1
ATOM 4359 C C . LEU B 1 259 ? -20.297 -3.307 -4.871 1 98.44 259 LEU B C 1
ATOM 4361 O O . LEU B 1 259 ? -21.359 -3.043 -5.41 1 98.44 259 LEU B O 1
ATOM 4365 N N . TYR B 1 260 ? -20.156 -3.414 -3.572 1 98.44 260 TYR B N 1
ATOM 4366 C CA . TYR B 1 260 ? -21.266 -3.193 -2.666 1 98.44 260 TYR B CA 1
ATOM 4367 C C . TYR B 1 260 ? -21.781 -1.761 -2.768 1 98.44 260 TYR B C 1
ATOM 4369 O O . TYR B 1 260 ? -22.984 -1.53 -2.875 1 98.44 260 TYR B O 1
ATOM 4377 N N . ALA B 1 261 ? -20.922 -0.805 -2.762 1 97.06 261 ALA B N 1
ATOM 4378 C CA . ALA B 1 261 ? -21.266 0.61 -2.85 1 97.06 261 ALA B CA 1
ATOM 4379 C C . ALA B 1 261 ? -21.984 0.918 -4.164 1 97.06 261 ALA B C 1
ATOM 4381 O O . ALA B 1 261 ? -22.828 1.819 -4.223 1 97.06 261 ALA B O 1
ATOM 4382 N N . GLU B 1 262 ? -21.656 0.149 -5.164 1 96.31 262 GLU B N 1
ATOM 4383 C CA . GLU B 1 262 ? -22.234 0.366 -6.488 1 96.31 262 GLU B CA 1
ATOM 4384 C C . GLU B 1 262 ? -23.547 -0.393 -6.656 1 96.31 262 GLU B C 1
ATOM 4386 O O . GLU B 1 262 ? -24.172 -0.332 -7.715 1 96.31 262 GLU B O 1
ATOM 4391 N N . GLY B 1 263 ? -23.922 -1.16 -5.676 1 96.25 263 GLY B N 1
ATOM 4392 C CA . GLY B 1 263 ? -25.172 -1.89 -5.723 1 96.25 263 GLY B CA 1
ATOM 4393 C C . GLY B 1 263 ? -25.078 -3.215 -6.449 1 96.25 263 GLY B C 1
ATOM 4394 O O . GLY B 1 263 ? -26.094 -3.816 -6.809 1 96.25 263 GLY B O 1
ATOM 4395 N N . LYS B 1 264 ? -23.828 -3.646 -6.641 1 97.19 264 LYS B N 1
ATOM 4396 C CA . LYS B 1 264 ? -23.609 -4.891 -7.375 1 97.19 264 LYS B CA 1
ATOM 4397 C C . LYS B 1 264 ? -23.578 -6.086 -6.434 1 97.19 264 LYS B C 1
ATOM 4399 O O . LYS B 1 264 ? -23.562 -7.238 -6.879 1 97.19 264 LYS B O 1
ATOM 4404 N N . LEU B 1 265 ? -23.547 -5.848 -5.168 1 96.81 265 LEU B N 1
ATOM 4405 C CA . LEU B 1 265 ? -23.688 -6.848 -4.117 1 96.81 265 LEU B CA 1
ATOM 4406 C C . LEU B 1 265 ? -24.859 -6.508 -3.199 1 96.81 265 LEU B C 1
ATOM 4408 O O . LEU B 1 265 ? -24.984 -5.371 -2.74 1 96.81 265 LEU B O 1
ATOM 4412 N N . ALA B 1 266 ? -25.719 -7.465 -2.982 1 95.12 266 ALA B N 1
ATOM 4413 C CA . ALA B 1 266 ? -26.859 -7.227 -2.107 1 95.12 266 ALA B CA 1
ATOM 4414 C C . ALA B 1 266 ? -26.406 -7.031 -0.662 1 95.12 266 ALA B C 1
ATOM 4416 O O . ALA B 1 266 ? -27 -6.23 0.071 1 95.12 266 ALA B O 1
ATOM 4417 N N . GLU B 1 267 ? -25.406 -7.785 -0.292 1 95.88 267 GLU B N 1
ATOM 4418 C CA . GLU B 1 267 ? -24.828 -7.703 1.041 1 95.88 267 GLU B CA 1
ATOM 4419 C C . GLU B 1 267 ? -23.312 -7.836 0.982 1 95.88 267 GLU B C 1
ATOM 4421 O O . GLU B 1 267 ? -22.766 -8.547 0.125 1 95.88 267 GLU B O 1
ATOM 4426 N N . MET B 1 268 ? -22.688 -7.121 1.794 1 98 268 MET B N 1
ATOM 4427 C CA . MET B 1 268 ? -21.234 -7.273 1.922 1 98 268 MET B CA 1
ATOM 4428 C C . MET B 1 268 ? -20.891 -8.555 2.676 1 98 268 MET B C 1
ATOM 4430 O O . MET B 1 268 ? -21.391 -8.789 3.773 1 98 268 MET B O 1
ATOM 4434 N N . PRO B 1 269 ? -20.078 -9.453 2.074 1 98.12 269 PRO B N 1
ATOM 4435 C CA . PRO B 1 269 ? -19.625 -10.594 2.871 1 98.12 269 PRO B CA 1
ATOM 4436 C C . PRO B 1 269 ? -18.75 -10.172 4.051 1 98.12 269 PRO B C 1
ATOM 4438 O O . PRO B 1 269 ? -18.109 -9.117 4.008 1 98.12 269 PRO B O 1
ATOM 4441 N N . GLN B 1 270 ? -18.812 -11.008 5.113 1 98.06 270 GLN B N 1
ATOM 4442 C CA . GLN B 1 270 ? -17.828 -10.852 6.18 1 98.06 270 GLN B CA 1
ATOM 4443 C C . GLN B 1 270 ? -16.453 -11.344 5.734 1 98.06 270 GLN B C 1
ATOM 4445 O O . GLN B 1 270 ? -16.281 -12.516 5.406 1 98.06 270 GLN B O 1
ATOM 4450 N N . VAL B 1 271 ? -15.492 -10.477 5.66 1 98.62 271 VAL B N 1
ATOM 4451 C CA . VAL B 1 271 ? -14.148 -10.828 5.215 1 98.62 271 VAL B CA 1
ATOM 4452 C C . VAL B 1 271 ? -13.188 -10.781 6.395 1 98.62 271 VAL B C 1
ATOM 4454 O O . VAL B 1 271 ? -12.945 -9.719 6.969 1 98.62 271 VAL B O 1
ATOM 4457 N N . ARG B 1 272 ? -12.703 -11.891 6.801 1 97.88 272 ARG B N 1
ATOM 4458 C CA . ARG B 1 272 ? -11.664 -11.984 7.816 1 97.88 272 ARG B CA 1
ATOM 4459 C C . ARG B 1 272 ? -10.281 -12.062 7.18 1 97.88 272 ARG B C 1
ATOM 4461 O O . ARG B 1 272 ? -9.977 -13.008 6.449 1 97.88 272 ARG B O 1
ATOM 4468 N N . ARG B 1 273 ? -9.492 -11.109 7.5 1 98.5 273 ARG B N 1
ATOM 4469 C CA . ARG B 1 273 ? -8.148 -11.086 6.918 1 98.5 273 ARG B CA 1
ATOM 4470 C C . ARG B 1 273 ? -7.133 -11.703 7.871 1 98.5 273 ARG B C 1
ATOM 4472 O O . ARG B 1 273 ? -6.984 -11.258 9.008 1 98.5 273 ARG B O 1
ATOM 4479 N N . ILE B 1 274 ? -6.441 -12.734 7.441 1 98.44 274 ILE B N 1
ATOM 4480 C CA . ILE B 1 274 ? -5.32 -13.328 8.156 1 98.44 274 ILE B CA 1
ATOM 4481 C C . ILE B 1 274 ? -4.012 -12.977 7.449 1 98.44 274 ILE B C 1
ATOM 4483 O O . ILE B 1 274 ? -3.793 -13.367 6.301 1 98.44 274 ILE B O 1
ATOM 4487 N N . ALA B 1 275 ? -3.209 -12.219 8.055 1 98.56 275 ALA B N 1
ATOM 4488 C CA . ALA B 1 275 ? -1.933 -11.703 7.562 1 98.56 275 ALA B CA 1
ATOM 4489 C C . ALA B 1 275 ? -1.001 -11.359 8.719 1 98.56 275 ALA B C 1
ATOM 4491 O O . ALA B 1 275 ? -1.369 -11.516 9.891 1 98.56 275 ALA B O 1
ATOM 4492 N N . VAL B 1 276 ? 0.217 -10.969 8.445 1 98 276 VAL B N 1
ATOM 4493 C CA . VAL B 1 276 ? 1.104 -10.461 9.484 1 98 276 VAL B CA 1
ATOM 4494 C C . VAL B 1 276 ? 0.514 -9.188 10.086 1 98 276 VAL B C 1
ATOM 4496 O O . VAL B 1 276 ? 0.136 -8.266 9.359 1 98 276 VAL B O 1
ATOM 4499 N N . PRO B 1 277 ? 0.362 -9.102 11.414 1 96.75 277 PRO B N 1
ATOM 4500 C CA . PRO B 1 277 ? -0.364 -8.008 12.07 1 96.75 277 PRO B CA 1
ATOM 4501 C C . PRO B 1 277 ? 0.422 -6.699 12.086 1 96.75 277 PRO B C 1
ATOM 4503 O O . PRO B 1 277 ? 0.504 -6.035 13.117 1 96.75 277 PRO B O 1
ATOM 4506 N N . ASN B 1 278 ? 0.955 -6.277 10.969 1 96.44 278 ASN B N 1
ATOM 4507 C CA . ASN B 1 278 ? 1.654 -5.012 10.758 1 96.44 278 ASN B CA 1
ATOM 4508 C C . ASN B 1 278 ? 2.736 -4.785 11.805 1 96.44 278 ASN B C 1
ATOM 4510 O O . ASN B 1 278 ? 2.779 -3.729 12.438 1 96.44 278 ASN B O 1
ATOM 4514 N N . ILE B 1 279 ? 3.562 -5.773 12.008 1 96.88 279 ILE B N 1
ATOM 4515 C CA . ILE B 1 279 ? 4.699 -5.73 12.914 1 96.88 279 ILE B CA 1
ATOM 4516 C C . ILE B 1 279 ? 5.918 -6.375 12.258 1 96.88 279 ILE B C 1
ATOM 4518 O O . ILE B 1 279 ? 5.777 -7.125 11.289 1 96.88 279 ILE B O 1
ATOM 4522 N N . PHE B 1 280 ? 7.074 -6.012 12.805 1 95.69 280 PHE B N 1
ATOM 4523 C CA . PHE B 1 280 ? 8.273 -6.773 12.477 1 95.69 280 PHE B CA 1
ATOM 4524 C C . PHE B 1 280 ? 8.43 -7.965 13.414 1 95.69 280 PHE B C 1
ATOM 4526 O O . PHE B 1 280 ? 8.344 -7.816 14.633 1 95.69 280 PHE B O 1
ATOM 4533 N N . ILE B 1 281 ? 8.523 -9.102 12.867 1 93.75 281 ILE B N 1
ATOM 4534 C CA . ILE B 1 281 ? 8.922 -10.242 13.672 1 93.75 281 ILE B CA 1
ATOM 4535 C C . ILE B 1 281 ? 10.445 -10.359 13.68 1 93.75 281 ILE B C 1
ATOM 4537 O O . ILE B 1 281 ? 11.039 -10.836 12.711 1 93.75 281 ILE B O 1
ATOM 4541 N N . GLY B 1 282 ? 11.031 -9.883 14.703 1 86.88 282 GLY B N 1
ATOM 4542 C CA . GLY B 1 282 ? 12.469 -9.672 14.766 1 86.88 282 GLY B CA 1
ATOM 4543 C C . GLY B 1 282 ? 13.25 -10.953 15.016 1 86.88 282 GLY B C 1
ATOM 4544 O O . GLY B 1 282 ? 14.484 -10.938 15.016 1 86.88 282 GLY B O 1
ATOM 4545 N N . THR B 1 283 ? 12.586 -12.016 15.109 1 86.25 283 THR B N 1
ATOM 4546 C CA . THR B 1 283 ? 13.289 -13.266 15.398 1 86.25 283 THR B CA 1
ATOM 4547 C C . THR B 1 283 ? 13.578 -14.031 14.109 1 86.25 283 THR B C 1
ATOM 4549 O O . THR B 1 283 ? 12.758 -14.047 13.188 1 86.25 283 THR B O 1
ATOM 4552 N N . SER B 1 284 ? 14.758 -14.508 14.039 1 88.44 284 SER B N 1
ATOM 4553 C CA . SER B 1 284 ? 15.086 -15.438 12.961 1 88.44 284 SER B CA 1
ATOM 4554 C C . SER B 1 284 ? 14.531 -16.828 13.242 1 88.44 284 SER B C 1
ATOM 4556 O O . SER B 1 284 ? 14.562 -17.297 14.383 1 88.44 284 SER B O 1
ATOM 4558 N N . GLY B 1 285 ? 13.922 -17.469 12.219 1 92.19 285 GLY B N 1
ATOM 4559 C CA . GLY B 1 285 ? 13.344 -18.797 12.344 1 92.19 285 GLY B CA 1
ATOM 4560 C C . GLY B 1 285 ? 12.883 -19.375 11.016 1 92.19 285 GLY B C 1
ATOM 4561 O O . GLY B 1 285 ? 12.953 -18.703 9.984 1 92.19 285 GLY B O 1
ATOM 4562 N N . THR B 1 286 ? 12.555 -20.625 11.133 1 94.69 286 THR B N 1
ATOM 4563 C CA . THR B 1 286 ? 12 -21.25 9.945 1 94.69 286 THR B CA 1
ATOM 4564 C C . THR B 1 286 ? 10.742 -20.516 9.484 1 94.69 286 THR B C 1
ATOM 4566 O O . THR B 1 286 ? 10.125 -19.797 10.266 1 94.69 286 THR B O 1
ATOM 4569 N N . GLN B 1 287 ? 10.469 -20.641 8.219 1 95.44 287 GLN B N 1
ATOM 4570 C CA . GLN B 1 287 ? 9.258 -20.031 7.68 1 95.44 287 GLN B CA 1
ATOM 4571 C C . GLN B 1 287 ? 8.031 -20.469 8.477 1 95.44 287 GLN B C 1
ATOM 4573 O O . GLN B 1 287 ? 7.164 -19.656 8.797 1 95.44 287 GLN B O 1
ATOM 4578 N N . GLU B 1 288 ? 7.992 -21.75 8.812 1 94.56 288 GLU B N 1
ATOM 4579 C CA . GLU B 1 288 ? 6.875 -22.281 9.586 1 94.56 288 GLU B CA 1
ATOM 4580 C C . GLU B 1 288 ? 6.785 -21.609 10.961 1 94.56 288 GLU B C 1
ATOM 4582 O O . GLU B 1 288 ? 5.695 -21.25 11.398 1 94.56 288 GLU B O 1
ATOM 4587 N N . TYR B 1 289 ? 7.8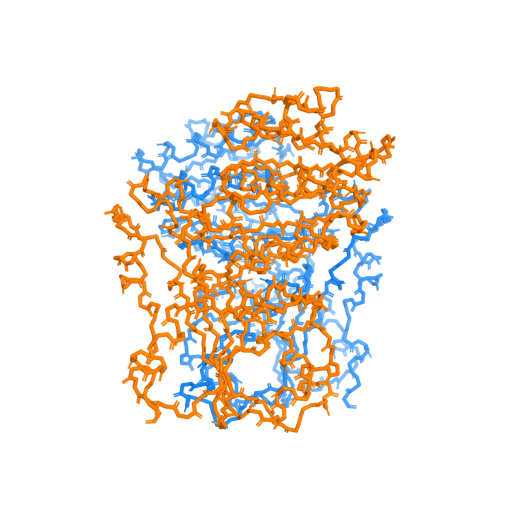91 -21.5 11.578 1 95.38 289 TYR B N 1
ATOM 4588 C CA . TYR B 1 289 ? 7.934 -20.844 12.883 1 95.38 289 TYR B CA 1
ATOM 4589 C C . TYR B 1 289 ? 7.414 -19.422 12.805 1 95.38 289 TYR B C 1
ATOM 4591 O O . TYR B 1 289 ? 6.59 -19 13.617 1 95.38 289 TYR B O 1
ATOM 4599 N N . LEU B 1 290 ? 7.875 -18.703 11.844 1 96.94 290 LEU B N 1
ATOM 4600 C CA . LEU B 1 290 ? 7.504 -17.312 11.711 1 96.94 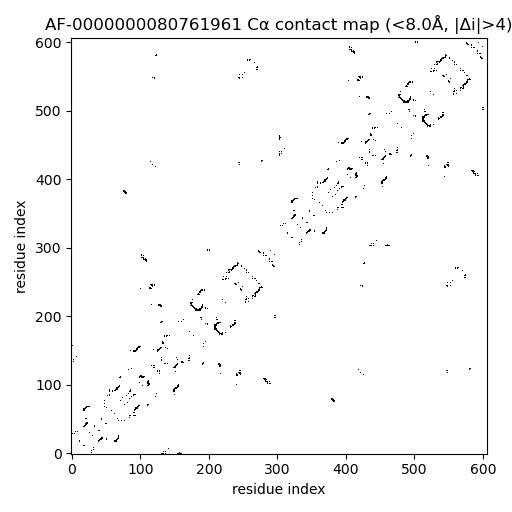290 LEU B CA 1
ATOM 4601 C C . LEU B 1 290 ? 6.031 -17.172 11.336 1 96.94 290 LEU B C 1
ATOM 4603 O O . LEU B 1 290 ? 5.355 -16.234 11.781 1 96.94 290 LEU B O 1
ATOM 4607 N N . ARG B 1 291 ? 5.539 -18.062 10.469 1 97 291 ARG B N 1
ATOM 4608 C CA . ARG B 1 291 ? 4.113 -18.078 10.141 1 97 291 ARG B CA 1
ATOM 4609 C C . ARG B 1 291 ? 3.27 -18.281 11.398 1 97 291 ARG B C 1
ATOM 4611 O O . ARG B 1 291 ? 2.246 -17.609 11.57 1 97 291 ARG B O 1
ATOM 4618 N N . HIS B 1 292 ? 3.744 -19.141 12.242 1 95.62 292 HIS B N 1
ATOM 4619 C CA . HIS B 1 292 ? 3.051 -19.391 13.5 1 95.62 292 HIS B CA 1
ATOM 4620 C C . HIS B 1 292 ? 3.102 -18.156 14.406 1 95.62 292 HIS B C 1
ATOM 4622 O O . HIS B 1 292 ? 2.09 -17.781 15 1 95.62 292 HIS B O 1
ATOM 4628 N N . ALA B 1 293 ? 4.258 -17.625 14.5 1 95.88 293 ALA B N 1
ATOM 4629 C CA . ALA B 1 293 ? 4.434 -16.422 15.312 1 95.88 293 ALA B CA 1
ATOM 4630 C C . ALA B 1 293 ? 3.529 -15.297 14.828 1 95.88 293 ALA B C 1
ATOM 4632 O O . ALA B 1 293 ? 3.045 -14.492 15.625 1 95.88 293 ALA B O 1
ATOM 4633 N N . ALA B 1 294 ? 3.277 -15.289 13.516 1 96.81 294 ALA B N 1
ATOM 4634 C CA . ALA B 1 294 ? 2.447 -14.25 12.914 1 96.81 294 ALA B CA 1
ATOM 4635 C C . ALA B 1 294 ? 0.966 -14.602 13.016 1 96.81 294 ALA B C 1
ATOM 4637 O O . ALA B 1 294 ? 0.103 -13.789 12.688 1 96.81 294 ALA B O 1
ATOM 4638 N N . GLY B 1 295 ? 0.655 -15.758 13.43 1 96.75 295 GLY B N 1
ATOM 4639 C CA . GLY B 1 295 ? -0.723 -16.203 13.562 1 96.75 295 GLY B CA 1
ATOM 4640 C C . GLY B 1 295 ? -1.377 -16.531 12.234 1 96.75 295 GLY B C 1
ATOM 4641 O O . GLY B 1 295 ? -2.58 -16.328 12.062 1 96.75 295 GLY B O 1
ATOM 4642 N N . LEU B 1 296 ? -0.595 -17 11.258 1 97.5 296 LEU B N 1
ATOM 4643 C CA . LEU B 1 296 ? -1.132 -17.297 9.938 1 97.5 296 LEU B CA 1
ATOM 4644 C C . LEU B 1 296 ? -1.736 -18.703 9.898 1 97.5 296 LEU B C 1
ATOM 4646 O O . LEU B 1 296 ? -1.188 -19.594 9.258 1 97.5 296 LEU B O 1
ATOM 4650 N N . THR B 1 297 ? -2.814 -18.828 10.5 1 95.75 297 THR B N 1
ATOM 4651 C CA . THR B 1 297 ? -3.494 -20.109 10.648 1 95.75 297 THR B CA 1
ATOM 4652 C C . THR B 1 297 ? -5.004 -19.906 10.727 1 95.75 297 THR B C 1
ATOM 4654 O O . THR B 1 297 ? -5.48 -18.828 11.055 1 95.75 297 THR B O 1
ATOM 4657 N N . LEU B 1 298 ? -5.703 -20.922 10.406 1 94.94 298 LEU B N 1
ATOM 4658 C CA . LEU B 1 298 ? -7.16 -20.891 10.484 1 94.94 298 LEU B CA 1
ATOM 4659 C C . LEU B 1 298 ? -7.637 -21.312 11.875 1 94.94 298 LEU B C 1
ATOM 4661 O O . LEU B 1 298 ? -8.836 -21.266 12.164 1 94.94 298 LEU B O 1
ATOM 4665 N N . ALA B 1 299 ? -6.75 -21.594 12.742 1 89.06 299 ALA B N 1
ATOM 4666 C CA . ALA B 1 299 ? -7.07 -22.188 14.031 1 89.06 299 ALA B CA 1
ATOM 4667 C C . ALA B 1 299 ? -7.969 -21.266 14.852 1 89.06 299 ALA B C 1
ATOM 4669 O O . ALA B 1 299 ? -8.883 -21.734 15.531 1 89.06 299 ALA B O 1
ATOM 4670 N N . ALA B 1 300 ? -7.723 -19.984 14.812 1 79.25 300 ALA B N 1
ATOM 4671 C CA . ALA B 1 300 ? -8.43 -19.031 15.664 1 79.25 300 ALA B CA 1
ATOM 4672 C C . ALA B 1 300 ? -9.758 -18.609 15.031 1 79.25 300 ALA B C 1
ATOM 4674 O O . ALA B 1 300 ? -10.492 -17.812 15.609 1 79.25 300 ALA B O 1
ATOM 4675 N N . ILE B 1 301 ? -9.922 -19.062 13.852 1 84.31 301 ILE B N 1
ATOM 4676 C CA . ILE B 1 301 ? -11.164 -18.656 13.195 1 84.31 301 ILE B CA 1
ATOM 4677 C C . ILE B 1 301 ? -12.297 -19.594 13.609 1 84.31 301 ILE B C 1
ATOM 4679 O O . ILE B 1 301 ? -12.219 -20.812 13.391 1 84.31 301 ILE B O 1
ATOM 4683 N N . ASP B 1 302 ? -13 -19.234 14.891 1 64.88 302 ASP B N 1
ATOM 4684 C CA . ASP B 1 302 ? -14.133 -20.016 15.383 1 64.88 302 ASP B CA 1
ATOM 4685 C C . ASP B 1 302 ? -15.289 -19.984 14.391 1 64.88 302 ASP B C 1
ATOM 4687 O O . ASP B 1 302 ? -15.586 -18.953 13.797 1 64.88 302 ASP B O 1
ATOM 4691 N N . LEU B 1 303 ? -15.516 -20.891 13.586 1 48.31 303 LEU B N 1
ATOM 4692 C CA . LEU B 1 303 ? -16.875 -20.875 13.055 1 48.31 303 LEU B CA 1
ATOM 4693 C C . LEU B 1 303 ? -17.891 -21.25 14.133 1 48.31 303 LEU B C 1
ATOM 4695 O O . LEU B 1 303 ? -17.578 -22.031 15.031 1 48.31 303 LEU B O 1
#

Sequence (606 aa):
MRNTFINTLVDLAAQHEDIFLLCGDLGYSVLEPFASRFPERFLNAGIAEQNMTTVAAGLAREGYNVFTYSIGNFPTLRCMEQIRYDVCYHEANVKIVAVGAGYAYGPQGVSHHTTEDLAMMRALPGMTICAPADAHEAKAAALFMANHRGPGYVRLNKAGEPSVHEQTKFLEITPGRFTTVREGEGTLVLATGAMVHPMLIELRNTKRDWALWSAPFVGNYDRDYMARVGQRYRRIITVEEHQLNGGFGSSVVESLSDLYAEGKLAEMPQVRRIAVPNIFIGTSGTQEYLRHAAGLTLAAIDLMRNTFINTLVDLAAQHEDIFLLCGDLGYSVLEPFASRFPERFLNAGIAEQNMTTVAAGLAREGYNVFTYSIGNFPTLRCMEQIRYDVCYHEANVKIVAVGAGYAYGPQGVSHHTTEDLAMMRALPGMTICAPADAHEAKAAALFMANHRGPGYVRLNKAGEPSVHEQTKFLEITPGRFTTVREGEGTLVLATGAMVHPMLIELRNTKRDWALWSAPFVGNYDRDYMARVGQRYRRIITVEEHQLNGGFGSSVVESLSDLYAEGKLAEMPQVRRIAVPNIFIGTSGTQEYLRHAAGLTLAAIDL